Protein AF-A0A2G1WQV0-F1 (afdb_monomer_lite)

Foldseek 3Di:
DDDDPVVVVCVVPVVPPDDPVVVVVVVPDDDDDDDDDDPVCVVVVVPPPVDDDPDDNCPPPPPDDDPDDDDDDPPDDDDDDDDDDDDDDDDDDDDDDDPDDPPPQPLDDDPVLVVQLVLVQVQQVVVVWDKDQQSPPDSFDDARMWIDDPNAIEGEHEDEVALPQLLSLLLHLVLCVVLVHFYEYEYADDVRLLSSQVCLQAQFPDDVPALFTKFGFHPDFQQAPVRFWFFDDPPFAAWIKIFHFDADPDQDDQDPVRDGQFDELVVTFTKIFTAGPVGHTQWIDGQQAAPSHTDRPPTDTPPDPVCPPTHTYTHTNAAQASGSLLRYWYWHDDPSDTDTDALQNNADPLQDDCPVHDLSSLLSLLLCLPSRWKGFHARYKYWLCNSQVSSQRRHVVSNDPDDGDDSVSNVVSNVVRFPWDDDPPRDTIIGHRMHTSGHNNHDGCNSSSRDDDPSVVVVVSPD

Secondary structure (DSSP, 8-state):
---SHHHHHHHHHTTTTT-HHHHTTTTT----------TTTHHHHHS------SS-TTTT-TTSPPP--------PPPP--------------------------TT---HHHHHHHHHHHHHHHHTT-EEEE-TTT-SS---SEEEEETTEEEEEEEE-SGGG-HHHHHHHHHHHHHTT-EEEEEESSHHHHHHHHHHHH--SSBS-STTEEEPEEEEEEP--TTS--BBPPTT--S-EEEEEPPPPPS-----TTS---PBPGGG-PPEEEEE-TT--EEEEEETTS-GGGS--TTPPBTTSGGGTTPPBPEEEE--SSS-SGGGEEEEEEETTEEEEPPGGGS--TT---GGGHHHHHHHHHHHHHHHHHEEEEEEEEEEHHHHHHHIIIIIIGGG-SSPPPPHHHHHHHHTTTS-EEE-TTSS-EEEEEEEESS-SS---TTSTTSS--HHHHHTT---

Structure (mmCIF, N/CA/C/O backbone):
data_AF-A0A2G1WQV0-F1
#
_entry.id   AF-A0A2G1WQV0-F1
#
loop_
_atom_site.group_PDB
_atom_site.id
_atom_site.type_symbol
_atom_site.label_atom_id
_atom_site.label_alt_id
_atom_site.label_comp_id
_atom_site.label_asym_id
_atom_site.label_entity_id
_atom_site.label_seq_id
_atom_site.pdbx_PDB_ins_code
_atom_site.Cartn_x
_atom_site.Cartn_y
_atom_site.Cartn_z
_atom_site.occupancy
_atom_site.B_iso_or_equiv
_atom_site.auth_seq_id
_atom_site.auth_comp_id
_atom_site.auth_asym_id
_atom_site.auth_atom_id
_atom_site.pdbx_PDB_model_num
ATOM 1 N N . MET A 1 1 ? -41.116 -8.395 37.206 1.00 36.41 1 MET A N 1
ATOM 2 C CA . MET A 1 1 ? -40.776 -9.758 37.657 1.00 36.41 1 MET A CA 1
ATOM 3 C C . MET A 1 1 ? -41.782 -10.696 37.011 1.00 36.41 1 MET A C 1
ATOM 5 O O . MET A 1 1 ? -42.945 -10.657 37.392 1.00 36.41 1 MET A O 1
ATOM 9 N N . LEU A 1 2 ? -41.377 -11.412 35.961 1.00 32.62 2 LEU A N 1
ATOM 10 C CA . LEU A 1 2 ? -42.192 -12.454 35.329 1.00 32.62 2 LEU A CA 1
ATOM 11 C C . LEU A 1 2 ? -41.980 -13.727 36.151 1.00 32.62 2 LEU A C 1
ATOM 13 O O . LEU A 1 2 ? -40.838 -14.117 36.378 1.00 32.62 2 LEU A O 1
ATOM 17 N N . ALA A 1 3 ? -43.054 -14.296 36.693 1.00 33.91 3 ALA A N 1
ATOM 18 C CA . ALA A 1 3 ? -42.972 -15.276 37.777 1.00 33.91 3 ALA A CA 1
ATOM 19 C C . ALA A 1 3 ? -43.264 -16.721 37.334 1.00 33.91 3 ALA A C 1
ATOM 21 O O . ALA A 1 3 ? -43.411 -17.597 38.184 1.00 33.91 3 ALA A O 1
ATOM 22 N N . GLY A 1 4 ? -43.339 -17.013 36.032 1.00 36.09 4 GLY A N 1
ATOM 23 C CA . GLY A 1 4 ? -43.687 -18.358 35.577 1.00 36.09 4 GLY A CA 1
ATOM 24 C C . GLY A 1 4 ? -43.179 -18.733 34.189 1.00 36.09 4 GLY A C 1
ATOM 25 O O . GLY A 1 4 ? -43.110 -17.910 33.282 1.00 36.09 4 GLY A O 1
ATOM 26 N N . ARG A 1 5 ? -42.901 -20.038 34.021 1.00 38.50 5 ARG A N 1
ATOM 27 C CA . ARG A 1 5 ? -42.489 -20.724 32.773 1.00 38.50 5 ARG A CA 1
ATOM 28 C C . ARG A 1 5 ? -43.382 -20.414 31.559 1.00 38.50 5 ARG A C 1
ATOM 30 O O . ARG A 1 5 ? -42.932 -20.558 30.430 1.00 38.50 5 ARG A O 1
ATOM 37 N N . LYS A 1 6 ? -44.638 -20.029 31.793 1.00 39.09 6 LYS A N 1
ATOM 38 C CA . LYS A 1 6 ? -45.644 -19.780 30.755 1.00 39.09 6 LYS A CA 1
ATOM 39 C C . LYS A 1 6 ? -45.560 -18.365 30.172 1.00 39.09 6 LYS A C 1
ATOM 41 O O . LYS A 1 6 ? -45.769 -18.186 28.980 1.00 39.09 6 LYS A O 1
ATOM 46 N N . ASP A 1 7 ? -45.133 -17.393 30.976 1.00 43.78 7 ASP A N 1
ATOM 47 C CA . ASP A 1 7 ? -45.170 -15.979 30.595 1.00 43.78 7 ASP A CA 1
ATOM 48 C C . ASP A 1 7 ? -44.091 -15.621 29.557 1.00 43.78 7 ASP A C 1
ATOM 50 O O . ASP A 1 7 ? -44.310 -14.755 28.717 1.00 43.78 7 ASP A O 1
ATOM 54 N N . CYS A 1 8 ? -42.939 -16.307 29.561 1.00 41.06 8 CYS A N 1
ATOM 55 C CA . CYS A 1 8 ? -41.899 -16.120 28.538 1.00 41.06 8 CYS A CA 1
ATOM 56 C C . CYS A 1 8 ? -42.259 -16.783 27.200 1.00 41.06 8 CYS A C 1
ATOM 58 O O . CYS A 1 8 ? -41.940 -16.238 26.145 1.00 41.06 8 CYS A O 1
ATOM 60 N N . HIS A 1 9 ? -42.926 -17.941 27.241 1.00 40.62 9 HIS A N 1
ATOM 61 C CA . HIS A 1 9 ? -43.390 -18.644 26.044 1.00 40.62 9 HIS A CA 1
ATOM 62 C C . HIS A 1 9 ? -44.485 -17.843 25.331 1.00 40.62 9 HIS A C 1
ATOM 64 O O . HIS A 1 9 ? -44.416 -17.651 24.121 1.00 40.62 9 HIS A O 1
ATOM 70 N N . ASP A 1 10 ? -45.451 -17.306 26.079 1.00 44.19 10 ASP A N 1
ATOM 71 C CA . ASP A 1 10 ? -46.562 -16.537 25.509 1.00 44.19 10 ASP A CA 1
ATOM 72 C C . ASP A 1 10 ? -46.099 -15.181 24.935 1.00 44.19 10 ASP A C 1
ATOM 74 O O . ASP A 1 10 ? -46.678 -14.686 23.969 1.00 44.19 10 ASP A O 1
ATOM 78 N N . LEU A 1 11 ? -45.001 -14.616 25.455 1.00 46.25 11 LEU A N 1
ATOM 79 C CA . LEU A 1 11 ? -44.373 -13.401 24.919 1.00 46.25 11 LEU A CA 1
ATOM 80 C C . LEU A 1 11 ? -43.646 -13.654 23.587 1.00 46.25 11 LEU A C 1
ATOM 82 O O . LEU A 1 11 ? -43.615 -12.771 22.733 1.00 46.25 11 LEU A O 1
ATOM 86 N N . TYR A 1 12 ? -43.103 -14.861 23.403 1.00 41.50 12 TYR A N 1
ATOM 87 C CA . TYR A 1 12 ? -42.460 -15.294 22.160 1.00 41.50 12 TYR A CA 1
ATOM 88 C C . TYR A 1 12 ? -43.482 -15.757 21.113 1.00 41.50 12 TYR A C 1
ATOM 90 O O . TYR A 1 12 ? -43.375 -15.391 19.950 1.00 41.50 12 TYR A O 1
ATOM 98 N N . ALA A 1 13 ? -44.502 -16.519 21.507 1.00 39.69 13 ALA A N 1
ATOM 99 C CA . ALA A 1 13 ? -45.502 -17.051 20.581 1.00 39.69 13 ALA A CA 1
ATOM 100 C C . ALA A 1 13 ? -46.531 -15.993 20.134 1.00 39.69 13 ALA A C 1
ATOM 102 O O . ALA A 1 13 ? -46.966 -15.998 18.984 1.00 39.69 13 ALA A O 1
ATOM 103 N N . GLY A 1 14 ? -46.889 -15.045 21.010 1.00 40.25 14 GLY A N 1
ATOM 104 C CA . GLY A 1 14 ? -47.954 -14.065 20.762 1.00 40.25 14 GLY A CA 1
ATOM 105 C C . GLY A 1 14 ? -47.686 -13.041 19.650 1.00 40.25 14 GLY A C 1
ATOM 106 O O . GLY A 1 14 ? -48.610 -12.330 19.267 1.00 40.25 14 GLY A O 1
ATOM 107 N N . TYR A 1 15 ? -46.459 -12.961 19.123 1.00 43.03 15 TYR A N 1
ATOM 108 C CA . TYR A 1 15 ? -46.091 -12.051 18.026 1.00 43.03 15 TYR A CA 1
ATOM 109 C C . TYR A 1 15 ? -45.985 -12.721 16.650 1.00 43.03 15 TYR A C 1
ATOM 111 O O . TYR A 1 15 ? -45.854 -12.015 15.652 1.00 43.03 15 TYR A O 1
ATOM 119 N N . HIS A 1 16 ? -46.034 -14.053 16.584 1.00 42.56 16 HIS A N 1
ATOM 120 C CA . HIS A 1 16 ? -45.728 -14.800 15.359 1.00 42.56 16 HIS A CA 1
ATOM 121 C C . HIS A 1 16 ? -46.929 -15.515 14.740 1.00 42.56 16 HIS A C 1
ATOM 123 O O . HIS A 1 16 ? -46.830 -16.031 13.630 1.00 42.56 16 HIS A O 1
ATOM 129 N N . ASP A 1 17 ? -48.076 -15.506 15.409 1.00 40.97 17 ASP A N 1
ATOM 130 C CA . ASP A 1 17 ? -49.252 -16.217 14.932 1.00 40.97 17 ASP A CA 1
ATOM 131 C C . ASP A 1 17 ? -50.131 -15.278 14.092 1.00 40.97 17 ASP A C 1
ATOM 133 O O . ASP A 1 17 ? -51.012 -14.607 14.626 1.00 40.97 17 ASP A O 1
ATOM 137 N N . THR A 1 18 ? -49.839 -15.140 12.788 1.00 43.38 18 THR A N 1
ATOM 138 C CA . THR A 1 18 ? -50.883 -14.927 11.750 1.00 43.38 18 THR A CA 1
ATOM 139 C C . THR A 1 18 ? -50.428 -14.925 10.287 1.00 43.38 18 THR A C 1
ATOM 141 O O . THR A 1 18 ? -51.320 -14.918 9.439 1.00 43.38 18 THR A O 1
ATOM 144 N N . ASP A 1 19 ? -49.139 -14.985 9.929 1.00 44.62 19 ASP A N 1
ATOM 145 C CA . ASP A 1 19 ? -48.765 -14.850 8.508 1.00 44.62 19 ASP A CA 1
ATOM 146 C C . ASP A 1 19 ? -48.073 -16.080 7.906 1.00 44.62 19 ASP A C 1
ATOM 148 O O . ASP A 1 19 ? -46.885 -16.330 8.110 1.00 44.62 19 ASP A O 1
ATOM 152 N N . LYS A 1 20 ? -48.833 -16.849 7.116 1.00 48.88 20 LYS A N 1
ATOM 153 C CA . LYS A 1 20 ? -48.344 -18.026 6.375 1.00 48.88 20 LYS A CA 1
ATOM 154 C C . LYS A 1 20 ? -47.282 -17.682 5.327 1.00 48.88 20 LYS A C 1
ATOM 156 O O . LYS A 1 20 ? -46.566 -18.577 4.888 1.00 48.88 20 LYS A O 1
ATOM 161 N N . GLU A 1 21 ? -47.156 -16.418 4.920 1.00 43.50 21 GLU A N 1
ATOM 162 C CA . GLU A 1 21 ? -46.095 -15.996 3.997 1.00 43.50 21 GLU A CA 1
ATOM 163 C C . GLU A 1 21 ? -44.700 -16.016 4.644 1.00 43.50 21 GLU A C 1
ATOM 165 O O . GLU A 1 21 ? -43.707 -16.219 3.944 1.00 43.50 21 GLU A O 1
ATOM 170 N N . LEU A 1 22 ? -44.607 -15.899 5.975 1.00 46.56 22 LEU A N 1
ATOM 171 C CA . LEU A 1 22 ? -43.326 -15.950 6.689 1.00 46.56 22 LEU A CA 1
ATOM 172 C C . LEU A 1 22 ? -42.767 -17.373 6.805 1.00 46.56 22 LEU A C 1
ATOM 174 O O . LEU A 1 22 ? -41.551 -17.543 6.815 1.00 46.56 22 LEU A O 1
ATOM 178 N N . GLU A 1 23 ? -43.624 -18.397 6.806 1.00 41.81 23 GLU A N 1
ATOM 179 C CA . GLU A 1 23 ? -43.229 -19.807 6.949 1.00 41.81 23 GLU A CA 1
ATOM 180 C C . GLU A 1 23 ? -42.277 -20.267 5.825 1.00 41.81 23 GLU A C 1
ATOM 182 O O . GLU A 1 23 ? -41.320 -20.998 6.074 1.00 41.81 23 GLU A O 1
ATOM 187 N N . ASN A 1 24 ? -42.464 -19.749 4.604 1.00 46.19 24 ASN A N 1
ATOM 188 C CA . ASN A 1 24 ? -41.578 -20.016 3.464 1.00 46.19 24 ASN A CA 1
ATOM 189 C C . ASN A 1 24 ? -40.293 -19.168 3.469 1.00 46.19 24 ASN A C 1
ATOM 191 O O . ASN A 1 24 ? -39.314 -19.539 2.823 1.00 46.19 24 ASN A O 1
ATOM 195 N N . LEU A 1 25 ? -40.270 -18.039 4.185 1.00 41.16 25 LEU A N 1
ATOM 196 C CA . LEU A 1 25 ? -39.098 -17.160 4.253 1.00 41.16 25 LEU A CA 1
ATOM 197 C C . LEU A 1 25 ? -38.015 -17.714 5.197 1.00 41.16 25 LEU A C 1
ATOM 199 O O . LEU A 1 25 ? -36.826 -17.492 4.969 1.00 41.16 25 LEU A O 1
ATOM 203 N N . TYR A 1 26 ? -38.411 -18.480 6.220 1.00 48.41 26 TYR A N 1
ATOM 204 C CA . TYR A 1 26 ? -37.504 -19.042 7.230 1.00 48.41 26 TYR A CA 1
ATOM 205 C C . TYR A 1 26 ? -36.577 -20.155 6.717 1.00 48.41 26 TYR A C 1
ATOM 207 O O . TYR A 1 26 ? -35.588 -20.458 7.377 1.00 48.41 26 TYR A O 1
ATOM 215 N N . GLN A 1 27 ? -36.842 -20.745 5.545 1.00 41.38 27 GLN A N 1
ATOM 216 C CA . GLN A 1 27 ? -35.937 -21.740 4.950 1.00 41.38 27 GLN A CA 1
ATOM 217 C C . GLN A 1 27 ? -34.687 -21.129 4.297 1.00 41.38 27 GLN A C 1
ATOM 219 O O . GLN A 1 27 ? -33.732 -21.863 4.053 1.00 41.38 27 GLN A O 1
ATOM 224 N N . TYR A 1 28 ? -34.670 -19.820 4.009 1.00 39.00 28 TYR A N 1
ATOM 225 C CA . TYR A 1 28 ? -33.672 -19.235 3.101 1.00 39.00 28 TYR A CA 1
ATOM 226 C C . TYR A 1 28 ? -32.947 -17.981 3.619 1.00 39.00 28 TYR A C 1
ATOM 228 O O . TYR A 1 28 ? -32.119 -17.432 2.894 1.00 39.00 28 TYR A O 1
ATOM 236 N N . ALA A 1 29 ? -33.194 -17.518 4.851 1.00 36.25 29 ALA A N 1
ATOM 237 C CA . ALA A 1 29 ? -32.480 -16.364 5.407 1.00 36.25 29 ALA A CA 1
ATOM 238 C C . ALA A 1 29 ? -32.302 -16.435 6.936 1.00 36.25 29 ALA A C 1
ATOM 240 O O . ALA A 1 29 ? -33.279 -16.494 7.681 1.00 36.25 29 ALA A O 1
ATOM 241 N N . ASN A 1 30 ? -31.052 -16.335 7.404 1.00 37.53 30 ASN A N 1
ATOM 242 C CA . ASN A 1 30 ? -30.696 -16.125 8.812 1.00 37.53 30 ASN A CA 1
ATOM 243 C C . ASN A 1 30 ? -31.140 -14.725 9.273 1.00 37.53 30 ASN A C 1
ATOM 245 O O . ASN A 1 30 ? -30.364 -13.770 9.239 1.00 37.53 30 ASN A O 1
ATOM 249 N N . TYR A 1 31 ? -32.398 -14.580 9.691 1.00 40.16 31 TYR A N 1
ATOM 250 C CA . TYR A 1 31 ? -32.912 -13.343 10.281 1.00 40.16 31 TYR A CA 1
ATOM 251 C C . TYR A 1 31 ? -33.289 -13.568 11.748 1.00 40.16 31 TYR A C 1
ATOM 253 O O . TYR A 1 31 ? -34.271 -14.237 12.056 1.00 40.16 31 TYR A O 1
ATOM 261 N N . TYR A 1 32 ? -32.528 -12.968 12.666 1.00 41.53 32 TYR A N 1
ATOM 262 C CA . TYR A 1 32 ? -32.920 -12.866 14.072 1.00 41.53 32 TYR A CA 1
ATOM 263 C C . TYR A 1 32 ? -34.072 -11.857 14.226 1.00 41.53 32 TYR A C 1
ATOM 265 O O . TYR A 1 32 ? -34.035 -10.758 13.659 1.00 41.53 32 TYR A O 1
ATOM 273 N N . THR A 1 33 ? -35.101 -12.215 15.002 1.00 40.09 33 THR A N 1
ATOM 274 C CA . THR A 1 33 ? -36.255 -11.350 15.293 1.00 40.09 33 THR A CA 1
ATOM 275 C C . THR A 1 33 ? -35.800 -10.035 15.928 1.00 40.09 33 THR A C 1
ATOM 277 O O . THR A 1 33 ? -35.161 -10.017 16.980 1.00 40.09 33 THR A O 1
ATOM 280 N N . LYS A 1 34 ? -36.161 -8.906 15.311 1.00 41.88 34 LYS A N 1
ATOM 281 C CA . LYS A 1 34 ? -35.920 -7.572 15.873 1.00 41.88 34 LYS A CA 1
ATOM 282 C C . LYS A 1 34 ? -37.045 -7.229 16.842 1.00 41.88 34 LYS A C 1
ATOM 284 O O . LYS A 1 34 ? -38.175 -7.010 16.416 1.00 41.88 34 LYS A O 1
ATOM 289 N N . ILE A 1 35 ? -36.733 -7.143 18.133 1.00 45.84 35 ILE A N 1
ATOM 290 C CA . ILE A 1 35 ? -37.661 -6.611 19.136 1.00 45.84 35 ILE A CA 1
ATOM 291 C C . ILE A 1 35 ? -37.559 -5.080 19.095 1.00 45.84 35 ILE A C 1
ATOM 293 O O . ILE A 1 35 ? -36.479 -4.539 19.342 1.00 45.84 35 ILE A O 1
ATOM 297 N N . PRO A 1 36 ? -38.638 -4.348 18.778 1.00 40.56 36 PRO A N 1
ATOM 298 C CA . PRO A 1 36 ? -38.615 -2.896 18.844 1.00 40.56 36 PRO A CA 1
ATOM 299 C C . PRO A 1 36 ? -38.556 -2.458 20.312 1.00 40.56 36 PRO A C 1
ATOM 301 O O . PRO A 1 36 ? -39.480 -2.704 21.085 1.00 40.56 36 PRO A O 1
ATOM 304 N N . VAL A 1 37 ? -37.466 -1.795 20.701 1.00 43.94 37 VAL A N 1
ATOM 305 C CA . VAL A 1 37 ? -37.286 -1.255 22.056 1.00 43.94 37 VAL A CA 1
ATOM 306 C C . VAL A 1 37 ? -37.192 0.266 21.982 1.00 43.94 37 VAL A C 1
ATOM 308 O O . VAL A 1 37 ? -36.402 0.815 21.214 1.00 43.94 37 VAL A O 1
ATOM 311 N N . ASP A 1 38 ? -37.995 0.963 22.789 1.00 44.12 38 ASP A N 1
ATOM 312 C CA . ASP A 1 38 ? -37.876 2.415 22.946 1.00 44.12 38 ASP A CA 1
ATOM 313 C C . ASP A 1 38 ? -36.510 2.785 23.551 1.00 44.12 38 ASP A C 1
ATOM 315 O O . ASP A 1 38 ? -35.984 2.104 24.435 1.00 44.12 38 ASP A O 1
ATOM 319 N N . LYS A 1 39 ? -35.947 3.915 23.112 1.00 48.62 39 LYS A N 1
ATOM 320 C CA . LYS A 1 39 ? -34.602 4.394 23.468 1.00 48.62 39 LYS A CA 1
ATOM 321 C C . LYS A 1 39 ? -34.412 4.555 24.982 1.00 48.62 39 LYS A C 1
ATOM 323 O O . LYS A 1 39 ? -33.293 4.456 25.478 1.00 48.62 39 LYS A O 1
ATOM 328 N N . ARG A 1 40 ? -35.499 4.793 25.727 1.00 47.56 40 ARG A N 1
ATOM 329 C CA . ARG A 1 40 ? -35.497 4.908 27.197 1.00 47.56 40 ARG A CA 1
ATOM 330 C C . ARG A 1 40 ? -35.466 3.551 27.905 1.00 47.56 40 ARG A C 1
ATOM 332 O O . ARG A 1 40 ? -34.975 3.470 29.027 1.00 47.56 40 ARG A O 1
ATOM 339 N N . THR A 1 41 ? -35.943 2.501 27.246 1.00 47.50 41 THR A N 1
ATOM 340 C CA . THR A 1 41 ? -36.099 1.146 27.799 1.00 47.50 41 THR A CA 1
ATOM 341 C C . THR A 1 41 ? -34.868 0.275 27.553 1.00 47.50 41 THR A C 1
ATOM 343 O O . THR A 1 41 ? -34.663 -0.700 28.268 1.00 47.50 41 THR A O 1
ATOM 346 N N . VAL A 1 42 ? -33.988 0.664 26.621 1.00 49.22 42 VAL A N 1
ATOM 347 C CA . VAL A 1 42 ? -32.718 -0.034 26.340 1.00 49.22 42 VAL A CA 1
ATOM 348 C C . VAL A 1 42 ? -31.898 -0.245 27.615 1.00 49.22 42 VAL A C 1
ATOM 350 O O . VAL A 1 42 ? -31.415 -1.346 27.847 1.00 49.22 42 VAL A O 1
ATOM 353 N N . ARG A 1 43 ? -31.823 0.752 28.510 1.00 46.44 43 ARG A N 1
ATOM 354 C CA . ARG A 1 43 ? -31.094 0.626 29.788 1.00 46.44 43 ARG A CA 1
ATOM 355 C C . ARG A 1 43 ? -31.599 -0.507 30.689 1.00 46.44 43 ARG A C 1
ATOM 357 O O . ARG A 1 43 ? -30.813 -1.016 31.476 1.00 46.44 43 ARG A O 1
ATOM 364 N N . ALA A 1 44 ? -32.864 -0.909 30.577 1.00 45.28 44 ALA A N 1
ATOM 365 C CA . ALA A 1 44 ? -33.412 -2.024 31.348 1.00 45.28 44 ALA A CA 1
ATOM 366 C C . ALA A 1 44 ? -32.998 -3.397 30.790 1.00 45.28 44 ALA A C 1
ATOM 368 O O . ALA A 1 44 ? -33.005 -4.367 31.537 1.00 45.28 44 ALA A O 1
ATOM 369 N N . PHE A 1 45 ? -32.604 -3.475 29.512 1.00 47.06 45 PHE A N 1
ATOM 370 C CA . PHE A 1 45 ? -32.054 -4.690 28.899 1.00 47.06 45 PHE A CA 1
ATOM 371 C C . PHE A 1 45 ? -30.552 -4.862 29.160 1.00 47.06 45 PHE A C 1
ATOM 373 O O . PHE A 1 45 ? -30.078 -5.988 29.227 1.00 47.06 45 PHE A O 1
ATOM 380 N N . VAL A 1 46 ? -29.809 -3.761 29.331 1.00 45.16 46 VAL A N 1
ATOM 381 C CA . VAL A 1 46 ? -28.358 -3.795 29.625 1.00 45.16 46 VAL A CA 1
ATOM 382 C C . VAL A 1 46 ? -28.059 -3.816 31.129 1.00 45.16 46 VAL A C 1
ATOM 384 O O . VAL A 1 46 ? -26.914 -3.983 31.541 1.00 45.16 46 VAL A O 1
ATOM 387 N N . ALA A 1 47 ? -29.077 -3.649 31.977 1.00 37.72 47 ALA A N 1
ATOM 388 C CA . ALA A 1 47 ? -28.935 -3.859 33.408 1.00 37.72 47 ALA A CA 1
ATOM 389 C C . ALA A 1 47 ? -28.813 -5.367 33.666 1.00 37.72 47 ALA A C 1
ATOM 391 O O . ALA A 1 47 ? -29.816 -6.064 33.804 1.00 37.72 47 ALA A O 1
ATOM 392 N N . LEU A 1 48 ? -27.573 -5.861 33.703 1.00 39.19 48 LEU A N 1
ATOM 393 C CA . LEU A 1 48 ? -27.217 -7.192 34.187 1.00 39.19 48 LEU A CA 1
ATOM 394 C C . LEU A 1 48 ? -27.722 -7.351 35.628 1.00 39.19 48 LEU A C 1
ATOM 396 O O . LEU A 1 48 ? -27.027 -7.042 36.593 1.00 39.19 48 LEU A O 1
ATOM 400 N N . VAL A 1 49 ? -28.955 -7.825 35.782 1.00 37.03 49 VAL A N 1
ATOM 401 C CA . VAL A 1 49 ? -29.371 -8.491 37.010 1.00 37.03 49 VAL A CA 1
ATOM 402 C C . VAL A 1 49 ? -28.807 -9.896 36.896 1.00 37.03 49 VAL A C 1
ATOM 404 O O . VAL A 1 49 ? -29.224 -10.666 36.032 1.00 37.03 49 VAL A O 1
ATOM 407 N N . SER A 1 50 ? -27.821 -10.217 37.730 1.00 37.28 50 SER A N 1
ATOM 408 C CA . SER A 1 50 ? -27.293 -11.571 37.869 1.00 37.28 50 SER A CA 1
ATOM 409 C C . SER A 1 50 ? -28.347 -12.461 38.537 1.00 37.28 50 SER A C 1
ATOM 411 O O . SER A 1 50 ? -28.225 -12.812 39.710 1.00 37.28 50 SER A O 1
ATOM 413 N N . ASP A 1 51 ? -29.422 -12.785 37.827 1.00 37.28 51 ASP A N 1
ATOM 414 C CA . ASP A 1 51 ? -30.361 -13.798 38.282 1.00 37.28 51 ASP A CA 1
ATOM 415 C C . ASP A 1 51 ? -29.843 -15.160 37.830 1.00 37.28 51 ASP A C 1
ATOM 417 O O . ASP A 1 51 ? -29.766 -15.474 36.641 1.00 37.28 51 ASP A O 1
ATOM 421 N N . SER A 1 52 ? -29.446 -15.973 38.806 1.00 40.25 52 SER A N 1
ATOM 422 C CA . SER A 1 52 ? -29.071 -17.363 38.567 1.00 40.25 52 SER A CA 1
ATOM 423 C C . SER A 1 52 ? -30.270 -18.120 37.987 1.00 40.25 52 SER A C 1
ATOM 425 O O . SER A 1 52 ? -31.272 -18.366 38.662 1.00 40.25 52 SER A O 1
ATOM 427 N N . ILE A 1 53 ? -30.192 -18.468 36.704 1.00 45.06 53 ILE A N 1
ATOM 428 C CA . ILE A 1 53 ? -31.227 -19.253 36.038 1.00 45.06 53 ILE A CA 1
ATOM 429 C C . ILE A 1 53 ? -31.140 -20.682 36.583 1.00 45.06 53 ILE A C 1
ATOM 431 O O . ILE A 1 53 ? -30.205 -21.422 36.295 1.00 45.06 53 ILE A O 1
ATOM 435 N N . LYS A 1 54 ? -32.126 -21.075 37.396 1.00 40.59 54 LYS A N 1
ATOM 436 C CA . LYS A 1 54 ? -32.165 -22.394 38.054 1.00 40.59 54 LYS A CA 1
ATOM 437 C C . LYS A 1 54 ? -32.545 -23.546 37.109 1.00 40.59 54 LYS A C 1
ATOM 439 O O . LYS A 1 54 ? -32.334 -24.702 37.458 1.00 40.59 54 LYS A O 1
ATOM 444 N N . TYR A 1 55 ? -33.119 -23.240 35.944 1.00 45.38 55 TYR A N 1
ATOM 445 C CA . TYR A 1 55 ? -33.623 -24.224 34.980 1.00 45.38 55 TYR A CA 1
ATOM 446 C C . TYR A 1 55 ? -33.277 -23.806 33.552 1.00 45.38 55 TYR A C 1
ATOM 448 O O . TYR A 1 55 ? -33.570 -22.676 33.163 1.00 45.38 55 TYR A O 1
ATOM 456 N N . SER A 1 56 ? -32.699 -24.712 32.761 1.00 50.88 56 SER A N 1
ATOM 457 C CA . SER A 1 56 ? -32.345 -24.408 31.372 1.00 50.88 56 SER A CA 1
ATOM 458 C C . SER A 1 56 ? -33.611 -24.180 30.530 1.00 50.88 56 SER A C 1
ATOM 460 O O . SER A 1 56 ? -34.510 -25.026 30.540 1.00 50.88 56 SER A O 1
ATOM 462 N N . PRO A 1 57 ? -33.711 -23.068 29.775 1.00 49.91 57 PRO A N 1
ATOM 463 C CA . PRO A 1 57 ? -34.851 -22.814 28.890 1.00 49.91 57 PRO A CA 1
ATOM 464 C C . PRO A 1 57 ? -34.922 -23.801 27.711 1.00 49.91 57 PRO A C 1
ATOM 466 O O . PRO A 1 57 ? -35.962 -23.916 27.069 1.00 49.91 57 PRO A O 1
ATOM 469 N N . TRP A 1 58 ? -33.845 -24.549 27.467 1.00 55.06 58 TRP A N 1
ATOM 470 C CA . TRP A 1 58 ? -33.702 -25.499 26.365 1.00 55.06 58 TRP A CA 1
ATOM 471 C C . TRP A 1 58 ? -34.174 -26.920 26.699 1.00 55.06 58 TRP A C 1
ATOM 473 O O . TRP A 1 58 ? -34.248 -27.755 25.807 1.00 55.06 58 TRP A O 1
ATOM 483 N N . GLU A 1 59 ? -34.548 -27.205 27.955 1.00 49.44 59 GLU A N 1
ATOM 484 C CA . GLU A 1 59 ? -34.986 -28.544 28.403 1.00 49.44 59 GLU A CA 1
ATOM 485 C C . GLU A 1 59 ? -36.175 -29.126 27.613 1.00 49.44 59 GLU A C 1
ATOM 487 O O . GLU A 1 59 ? -36.378 -30.336 27.637 1.00 49.44 59 GLU A O 1
ATOM 492 N N . ASN A 1 60 ? -36.964 -28.292 26.923 1.00 46.25 60 ASN A N 1
ATOM 493 C CA . ASN A 1 60 ? -38.169 -28.716 26.199 1.00 46.25 60 ASN A CA 1
ATOM 494 C C . ASN A 1 60 ? -38.071 -28.567 24.666 1.00 46.25 60 ASN A C 1
ATOM 496 O O . ASN A 1 60 ? -39.074 -28.770 23.982 1.00 46.25 60 ASN A O 1
ATOM 500 N N . VAL A 1 61 ? -36.907 -28.201 24.112 1.00 50.12 61 VAL A N 1
ATOM 501 C CA . VAL A 1 61 ? -36.720 -28.027 22.659 1.00 50.12 61 VAL A CA 1
ATOM 502 C C . VAL A 1 61 ? -36.100 -29.302 22.081 1.00 50.12 61 VAL A C 1
ATOM 504 O O . VAL A 1 61 ? -34.901 -29.515 22.166 1.00 50.12 61 VAL A O 1
ATOM 507 N N . GLY A 1 62 ? -36.928 -30.189 21.521 1.00 41.19 62 GLY A N 1
ATOM 508 C CA . GLY A 1 62 ? -36.508 -31.535 21.093 1.00 41.19 62 GLY A CA 1
ATOM 509 C C . GLY A 1 62 ? -35.821 -31.640 19.723 1.00 41.19 62 GLY A C 1
ATOM 510 O O . GLY A 1 62 ? -35.584 -32.753 19.266 1.00 41.19 62 GLY A O 1
ATOM 511 N N . TYR A 1 63 ? -35.557 -30.521 19.044 1.00 45.00 63 TYR A N 1
ATOM 512 C CA . TYR A 1 63 ? -35.013 -30.490 17.676 1.00 45.00 63 TYR A CA 1
ATOM 513 C C . TYR A 1 63 ? -33.751 -29.626 17.524 1.00 45.00 63 TYR A C 1
ATOM 515 O O . TYR A 1 63 ? -33.248 -29.484 16.412 1.00 45.00 63 TYR A O 1
ATOM 523 N N . ILE A 1 64 ? -33.240 -29.046 18.613 1.00 42.34 64 ILE A N 1
ATOM 524 C CA . ILE A 1 64 ? -31.986 -28.288 18.618 1.00 42.34 64 ILE A CA 1
ATOM 525 C C . ILE A 1 64 ? -31.275 -28.522 19.952 1.00 42.34 64 ILE A C 1
ATOM 527 O O . ILE A 1 64 ? -31.918 -28.508 21.003 1.00 42.34 64 ILE A O 1
ATOM 531 N N . ASP A 1 65 ? -29.965 -28.758 19.911 1.00 43.00 65 ASP A N 1
ATOM 532 C CA . ASP A 1 65 ? -29.172 -28.891 21.131 1.00 43.00 65 ASP A CA 1
ATOM 533 C C . ASP A 1 65 ? -29.093 -27.541 21.865 1.00 43.00 65 ASP A C 1
ATOM 535 O O . ASP A 1 65 ? -29.023 -26.488 21.221 1.00 43.00 65 ASP A O 1
ATOM 539 N N . PRO A 1 66 ? -29.085 -27.532 23.212 1.00 46.66 66 PRO A N 1
ATOM 540 C CA . PRO A 1 66 ? -28.846 -26.308 23.961 1.00 46.66 66 PRO A CA 1
ATOM 541 C C . PRO A 1 66 ? -27.487 -25.696 23.575 1.00 46.66 66 PRO A C 1
ATOM 543 O O . PRO A 1 66 ? -26.505 -26.430 23.434 1.00 46.66 66 PRO A O 1
ATOM 546 N N . PRO A 1 67 ? -27.378 -24.359 23.479 1.00 45.34 67 PRO A N 1
ATOM 547 C CA . PRO A 1 67 ? -26.094 -23.696 23.312 1.00 45.34 67 PRO A CA 1
ATOM 548 C C . PRO A 1 67 ? -25.155 -24.065 24.468 1.00 45.34 67 PRO A C 1
ATOM 550 O O . PRO A 1 67 ? -25.550 -24.073 25.640 1.00 45.34 67 PRO A O 1
ATOM 553 N N . LYS A 1 68 ? -23.895 -24.370 24.139 1.00 39.09 68 LYS A N 1
ATOM 554 C CA . LYS A 1 68 ? -22.852 -24.658 25.130 1.00 39.09 68 LYS A CA 1
ATOM 555 C C . LYS A 1 68 ? -22.537 -23.389 25.923 1.00 39.09 68 LYS A C 1
ATOM 557 O O . LYS A 1 68 ? -21.892 -22.476 25.421 1.00 39.09 68 LYS A O 1
ATOM 562 N N . LEU A 1 69 ? -22.966 -23.352 27.181 1.00 33.06 69 LEU A N 1
ATOM 563 C CA . LEU A 1 69 ? -22.539 -22.339 28.144 1.00 33.06 69 LEU A CA 1
ATOM 564 C C . LEU A 1 69 ? -21.134 -22.693 28.641 1.00 33.06 69 LEU A C 1
ATOM 566 O O . LEU A 1 69 ? -20.969 -23.576 29.480 1.00 33.06 69 LEU A O 1
ATOM 570 N N . ILE A 1 70 ? -20.121 -22.008 28.113 1.00 33.62 70 ILE A N 1
ATOM 571 C CA . ILE A 1 70 ? -18.758 -22.060 28.644 1.00 33.62 70 ILE A CA 1
ATOM 572 C C . ILE A 1 70 ? -18.687 -21.044 29.788 1.00 33.62 70 ILE A C 1
ATOM 574 O O . ILE A 1 70 ? -18.641 -19.838 29.563 1.00 33.62 70 ILE A O 1
ATOM 578 N N . THR A 1 71 ? -18.739 -21.518 31.031 1.00 29.58 71 THR A N 1
ATOM 579 C CA . THR A 1 71 ? -18.523 -20.667 32.209 1.00 29.58 71 THR A CA 1
ATOM 580 C C . THR A 1 71 ? -17.052 -20.699 32.598 1.00 29.58 71 THR A C 1
ATOM 582 O O . THR A 1 71 ? -16.580 -21.710 33.119 1.00 29.58 71 THR A O 1
ATOM 585 N N . ASN A 1 72 ? -16.341 -19.592 32.388 1.00 31.72 72 ASN A N 1
ATOM 586 C CA . ASN A 1 72 ? -15.007 -19.398 32.952 1.00 31.72 72 ASN A CA 1
ATOM 587 C C . ASN A 1 72 ? -15.140 -19.183 34.471 1.00 31.72 72 ASN A C 1
ATOM 589 O O . ASN A 1 72 ? -15.862 -18.271 34.886 1.00 31.72 72 ASN A O 1
ATOM 593 N N . PRO A 1 73 ? -14.499 -19.997 35.329 1.00 28.97 73 PRO A N 1
ATOM 594 C CA . PRO A 1 73 ? -14.511 -19.746 36.761 1.00 28.97 73 PRO A CA 1
ATOM 595 C C . PRO A 1 73 ? -13.724 -18.463 37.053 1.00 28.97 73 PRO A C 1
ATOM 597 O O . PRO A 1 73 ? -12.513 -18.403 36.864 1.00 28.97 73 PRO A O 1
ATOM 600 N N . VAL A 1 74 ? -14.420 -17.432 37.533 1.00 28.09 74 VAL A N 1
ATOM 601 C CA . VAL A 1 74 ? -13.791 -16.241 38.111 1.00 28.09 74 VAL A CA 1
ATOM 602 C C . VAL A 1 74 ? -13.139 -16.661 39.428 1.00 28.09 74 VAL A C 1
ATOM 604 O O . VAL A 1 74 ? -13.828 -16.859 40.430 1.00 28.09 74 VAL A O 1
ATOM 607 N N . VAL A 1 75 ? -11.815 -16.810 39.449 1.00 29.64 75 VAL A N 1
ATOM 608 C CA . VAL A 1 75 ? -11.071 -16.824 40.713 1.00 29.64 75 VAL A CA 1
ATOM 609 C C . VAL A 1 75 ? -10.945 -15.373 41.159 1.00 29.64 75 VAL A C 1
ATOM 611 O O . VAL A 1 75 ? -10.170 -14.605 40.600 1.00 29.64 75 VAL A O 1
ATOM 614 N N . VAL A 1 76 ? -11.752 -14.986 42.143 1.00 26.19 76 VAL A N 1
ATOM 615 C CA . VAL A 1 76 ? -11.642 -13.681 42.804 1.00 26.19 76 VAL A CA 1
ATOM 616 C C . VAL A 1 76 ? -10.414 -13.722 43.724 1.00 26.19 76 VAL A C 1
ATOM 618 O O . VAL A 1 76 ? -10.386 -14.567 44.623 1.00 26.19 76 VAL A O 1
ATOM 621 N N . PRO A 1 77 ? -9.408 -12.843 43.560 1.00 27.89 77 PRO A N 1
ATOM 622 C CA . PRO A 1 77 ? -8.323 -12.739 44.524 1.00 27.89 77 PRO A CA 1
ATOM 623 C C . PRO A 1 77 ? -8.844 -12.138 45.832 1.00 27.89 77 PRO A C 1
ATOM 625 O O . PRO A 1 77 ? -9.465 -11.074 45.857 1.00 27.89 77 PRO A O 1
ATOM 628 N N . THR A 1 78 ? -8.594 -12.842 46.929 1.00 26.98 78 THR A N 1
ATOM 629 C CA . THR A 1 78 ? -8.925 -12.446 48.299 1.00 26.98 78 THR A CA 1
ATOM 630 C C . THR A 1 78 ? -8.160 -11.179 48.701 1.00 26.98 78 THR A C 1
ATOM 632 O O . THR A 1 78 ? -6.936 -11.130 48.624 1.00 26.98 78 THR A O 1
ATOM 635 N N . THR A 1 79 ? -8.874 -10.158 49.169 1.00 30.94 79 THR A N 1
ATOM 636 C CA . THR A 1 79 ? -8.334 -8.923 49.763 1.00 30.94 79 THR A CA 1
ATOM 637 C C . THR A 1 79 ? -7.637 -9.145 51.113 1.00 30.94 79 THR A C 1
ATOM 639 O O . THR A 1 79 ? -8.235 -9.793 51.972 1.00 30.94 79 THR A O 1
ATOM 642 N N . ALA A 1 80 ? -6.461 -8.519 51.307 1.00 27.11 80 ALA A N 1
ATOM 643 C CA . ALA A 1 80 ? -5.911 -7.858 52.524 1.00 27.11 80 ALA A CA 1
ATOM 644 C C . ALA A 1 80 ? -4.360 -7.863 52.459 1.00 27.11 80 ALA A C 1
ATOM 646 O O . ALA A 1 80 ? -3.791 -8.922 52.229 1.00 27.11 80 ALA A O 1
ATOM 647 N N . GLY A 1 81 ? -3.584 -6.791 52.655 1.00 23.86 81 GLY A N 1
ATOM 648 C CA . GLY A 1 81 ? -3.827 -5.397 53.033 1.00 23.86 81 GLY A CA 1
ATOM 649 C C . GLY A 1 81 ? -2.509 -4.586 52.978 1.00 23.86 81 GLY A C 1
ATOM 650 O O . GLY A 1 81 ? -1.442 -5.179 52.888 1.00 23.86 81 GLY A O 1
ATOM 651 N N . GLU A 1 82 ? -2.638 -3.249 52.982 1.00 25.12 82 GLU A N 1
ATOM 652 C CA . GLU A 1 82 ? -1.836 -2.247 53.734 1.00 25.12 82 GLU A CA 1
ATOM 653 C C . GLU A 1 82 ? -0.304 -2.474 53.880 1.00 25.12 82 GLU A C 1
ATOM 655 O O . GLU A 1 82 ? 0.121 -3.465 54.453 1.00 25.12 82 GLU A O 1
ATOM 660 N N . THR A 1 83 ? 0.634 -1.605 53.464 1.00 25.06 83 THR A N 1
ATOM 661 C CA . THR A 1 83 ? 0.764 -0.142 53.653 1.00 25.06 83 THR A CA 1
ATOM 662 C C . THR A 1 83 ? 2.045 0.391 52.968 1.00 25.06 83 THR A C 1
ATOM 664 O O . THR A 1 83 ? 3.057 -0.299 52.981 1.00 25.06 83 THR A O 1
ATOM 667 N N . ALA A 1 84 ? 1.988 1.662 52.538 1.00 24.33 84 ALA A N 1
ATOM 668 C CA . ALA A 1 84 ? 3.035 2.706 52.566 1.00 24.33 84 ALA A CA 1
ATOM 669 C C . ALA A 1 84 ? 4.321 2.597 51.703 1.00 24.33 84 ALA A C 1
ATOM 671 O O . ALA A 1 84 ? 5.261 1.883 52.032 1.00 24.33 84 ALA A O 1
ATOM 672 N N . ASP A 1 85 ? 4.400 3.482 50.703 1.00 24.03 85 ASP A N 1
ATOM 673 C CA . ASP A 1 85 ? 5.608 4.253 50.327 1.00 24.03 85 ASP A CA 1
ATOM 674 C C . ASP A 1 85 ? 5.899 5.333 51.415 1.00 24.03 85 ASP A C 1
ATOM 676 O O . ASP A 1 85 ? 4.939 5.669 52.128 1.00 24.03 85 ASP A O 1
ATOM 680 N N . PRO A 1 86 ? 7.109 5.950 51.566 1.00 35.38 86 PRO A N 1
ATOM 681 C CA . PRO A 1 86 ? 7.920 6.469 50.447 1.00 35.38 86 PRO A CA 1
ATOM 682 C C . PRO A 1 86 ? 9.473 6.556 50.625 1.00 35.38 86 PRO A C 1
ATOM 684 O O . PRO A 1 86 ? 10.031 6.332 51.694 1.00 35.38 86 PRO A O 1
ATOM 687 N N . GLU A 1 87 ? 10.115 7.044 49.550 1.00 22.38 87 GLU A N 1
ATOM 688 C CA . GLU A 1 87 ? 11.372 7.829 49.458 1.00 22.38 87 GLU A CA 1
ATOM 689 C C . GLU A 1 87 ? 12.757 7.147 49.293 1.00 22.38 87 GLU A C 1
ATOM 691 O O . GLU A 1 87 ? 13.369 6.631 50.220 1.00 22.38 87 GLU A O 1
ATOM 696 N N . ALA A 1 88 ? 13.289 7.338 48.073 1.00 23.61 88 ALA A N 1
ATOM 697 C CA . ALA A 1 88 ? 14.620 7.858 47.719 1.00 23.61 88 ALA A CA 1
ATOM 698 C C . ALA A 1 88 ? 15.899 7.205 48.291 1.00 23.61 88 ALA A C 1
ATOM 700 O O . ALA A 1 88 ? 16.307 7.492 49.410 1.00 23.61 88 ALA A O 1
ATOM 701 N N . ALA A 1 89 ? 16.651 6.519 47.418 1.00 21.73 89 ALA A N 1
ATOM 702 C CA . ALA A 1 89 ? 18.077 6.783 47.159 1.00 21.73 89 ALA A CA 1
ATOM 703 C C . ALA A 1 89 ? 18.622 5.845 46.065 1.00 21.73 89 ALA A C 1
ATOM 705 O O . ALA A 1 89 ? 18.417 4.637 46.094 1.00 21.73 89 ALA A O 1
ATOM 706 N N . SER A 1 90 ? 19.376 6.415 45.134 1.00 21.92 90 SER A N 1
ATOM 707 C CA . SER A 1 90 ? 20.395 5.740 44.319 1.00 21.92 90 SER A CA 1
ATOM 708 C C . SER A 1 90 ? 21.687 6.560 44.503 1.00 21.92 90 SER A C 1
ATOM 710 O O . SER A 1 90 ? 21.544 7.756 44.790 1.00 21.92 90 SER A O 1
ATOM 712 N N . PRO A 1 91 ? 22.919 6.046 44.307 1.00 38.66 91 PRO A N 1
ATOM 713 C CA . PRO A 1 91 ? 23.325 4.711 43.855 1.00 38.66 91 PRO A CA 1
ATOM 714 C C . PRO A 1 91 ? 24.492 4.105 44.692 1.00 38.66 91 PRO A C 1
ATOM 716 O O . PRO A 1 91 ? 24.881 4.644 45.722 1.00 38.66 91 PRO A O 1
ATOM 719 N N . GLU A 1 92 ? 25.071 3.012 44.176 1.00 23.05 92 GLU A N 1
ATOM 720 C CA . GLU A 1 92 ? 26.311 2.312 44.580 1.00 23.05 92 GLU A CA 1
ATOM 721 C C . GLU A 1 92 ? 26.168 1.142 45.574 1.00 23.05 92 GLU A C 1
ATOM 723 O O . GLU A 1 92 ? 26.378 1.261 46.778 1.00 23.05 92 GLU A O 1
ATOM 728 N N . ASN A 1 93 ? 25.950 -0.061 45.036 1.00 24.86 93 ASN A N 1
ATOM 729 C CA . ASN A 1 93 ? 27.030 -1.050 44.981 1.00 24.86 93 ASN A CA 1
ATOM 730 C C . ASN A 1 93 ? 26.689 -2.196 44.024 1.00 24.86 93 ASN A C 1
ATOM 732 O O . ASN A 1 93 ? 25.635 -2.821 44.094 1.00 24.86 93 ASN A O 1
ATOM 736 N N . VAL A 1 94 ? 27.636 -2.434 43.124 1.00 27.70 94 VAL A N 1
ATOM 737 C CA . VAL A 1 94 ? 27.695 -3.535 42.172 1.00 27.70 94 VAL A CA 1
ATOM 738 C C . VAL A 1 94 ? 27.989 -4.825 42.928 1.00 27.70 94 VAL A C 1
ATOM 740 O O . VAL A 1 94 ? 29.027 -4.933 43.574 1.00 27.70 94 VAL A O 1
ATOM 743 N N . THR A 1 95 ? 27.141 -5.832 42.750 1.00 25.97 95 THR A N 1
ATOM 744 C CA . THR A 1 95 ? 27.578 -7.231 42.715 1.00 25.97 95 THR A CA 1
ATOM 745 C C . THR A 1 95 ? 26.821 -7.930 41.598 1.00 25.97 95 THR A C 1
ATOM 747 O O . THR A 1 95 ? 25.619 -8.159 41.709 1.00 25.97 95 THR A O 1
ATOM 750 N N . GLN A 1 96 ? 27.558 -8.203 40.518 1.00 28.56 96 GLN A N 1
ATOM 751 C CA . GLN A 1 96 ? 27.258 -9.196 39.488 1.00 28.56 96 GLN A CA 1
ATOM 752 C C . GLN A 1 96 ? 26.669 -10.461 40.110 1.00 28.56 96 GLN A C 1
ATOM 754 O O . GLN A 1 96 ? 27.297 -10.988 41.023 1.00 28.56 96 GLN A O 1
ATOM 759 N N . TYR A 1 97 ? 25.560 -10.959 39.563 1.00 23.45 97 TYR A N 1
ATOM 760 C CA . TYR A 1 97 ? 25.356 -12.388 39.324 1.00 23.45 97 TYR A CA 1
ATOM 761 C C . TYR A 1 97 ? 24.439 -12.577 38.106 1.00 23.45 97 TYR A C 1
ATOM 763 O O . TYR A 1 97 ? 23.322 -12.068 38.073 1.00 23.45 97 TYR A O 1
ATOM 771 N N . ASP A 1 98 ? 25.016 -13.294 37.143 1.00 24.78 98 ASP A N 1
ATOM 772 C CA . ASP A 1 98 ? 24.455 -14.131 36.083 1.00 24.78 98 ASP A CA 1
ATOM 773 C C . ASP A 1 98 ? 23.588 -13.506 34.979 1.00 24.78 98 ASP A C 1
ATOM 775 O O . ASP A 1 98 ? 22.359 -13.485 35.013 1.00 24.78 98 ASP A O 1
ATOM 779 N N . ASP A 1 99 ? 24.305 -13.128 33.913 1.00 26.73 99 ASP A N 1
ATOM 780 C CA . ASP A 1 99 ? 23.874 -13.184 32.514 1.00 26.73 99 ASP A CA 1
ATOM 781 C C . ASP A 1 99 ? 23.459 -14.624 32.127 1.00 26.73 99 ASP A C 1
ATOM 783 O O . ASP A 1 99 ? 24.137 -15.310 31.360 1.00 26.73 99 ASP A O 1
ATOM 787 N N . GLU A 1 100 ? 22.334 -15.114 32.644 1.00 27.25 100 GLU A N 1
ATOM 788 C CA . GLU A 1 100 ? 21.611 -16.218 32.012 1.00 27.25 100 GLU A CA 1
ATOM 789 C C . GLU A 1 100 ? 20.644 -15.633 30.981 1.00 27.25 100 GLU A C 1
ATOM 791 O O . GLU A 1 100 ? 19.556 -15.166 31.304 1.00 27.25 100 GLU A O 1
ATOM 796 N N . GLN A 1 101 ? 21.110 -15.614 29.728 1.00 29.86 101 GLN A N 1
ATOM 797 C CA . GLN A 1 101 ? 20.315 -15.720 28.500 1.00 29.86 101 GLN A CA 1
ATOM 798 C C . GLN A 1 101 ? 18.867 -15.211 28.607 1.00 29.86 101 GLN A C 1
ATOM 800 O O . GLN A 1 101 ? 17.912 -15.982 28.508 1.00 29.86 101 GLN A O 1
ATOM 805 N N . SER A 1 102 ? 18.684 -13.891 28.699 1.00 26.56 102 SER A N 1
ATOM 806 C CA . SER A 1 102 ? 17.447 -13.322 28.165 1.00 26.56 102 SER A CA 1
ATOM 807 C C . SER A 1 102 ? 17.532 -13.457 26.648 1.00 26.56 102 SER A C 1
ATOM 809 O O . SER A 1 102 ? 18.173 -12.666 25.958 1.00 26.56 102 SER A O 1
ATOM 811 N N . VAL A 1 103 ? 16.956 -14.537 26.125 1.00 29.83 103 VAL A N 1
ATOM 812 C CA . VAL A 1 103 ? 16.629 -14.638 24.707 1.00 29.83 103 VAL A CA 1
ATOM 813 C C . VAL A 1 103 ? 15.641 -13.505 24.444 1.00 29.83 103 VAL A C 1
ATOM 815 O O . VAL A 1 103 ? 14.444 -13.650 24.666 1.00 29.83 103 VAL A O 1
ATOM 818 N N . ARG A 1 104 ? 16.147 -12.331 24.051 1.00 31.73 104 ARG A N 1
ATOM 819 C CA . ARG A 1 104 ? 15.322 -11.331 23.380 1.00 31.73 104 ARG A CA 1
ATOM 820 C C . ARG A 1 104 ? 14.918 -11.968 22.062 1.00 31.73 104 ARG A C 1
ATOM 822 O O . ARG A 1 104 ? 15.726 -12.039 21.138 1.00 31.73 104 ARG A O 1
ATOM 829 N N . LEU A 1 105 ? 13.707 -12.513 22.031 1.00 37.16 105 LEU A N 1
ATOM 830 C CA . LEU A 1 105 ? 13.055 -12.921 20.795 1.00 37.16 105 LEU A CA 1
ATOM 831 C C . LEU A 1 105 ? 13.079 -11.713 19.852 1.00 37.16 105 LEU A C 1
ATOM 833 O O . LEU A 1 105 ? 12.854 -10.585 20.295 1.00 37.16 105 LEU A O 1
ATOM 837 N N . MET A 1 106 ? 13.433 -11.936 18.583 1.00 39.38 106 MET A N 1
ATOM 838 C CA . MET A 1 106 ? 13.695 -10.869 17.605 1.00 39.38 106 MET A CA 1
ATOM 839 C C . MET A 1 106 ? 12.509 -9.909 17.394 1.00 39.38 106 MET A C 1
ATOM 841 O O . MET A 1 106 ? 12.706 -8.809 16.887 1.00 39.38 106 MET A O 1
ATOM 845 N N . THR A 1 107 ? 11.308 -10.291 17.826 1.00 46.44 107 THR A N 1
ATOM 846 C CA . THR A 1 107 ? 10.061 -9.524 17.730 1.00 46.44 107 THR A CA 1
ATOM 847 C C . THR A 1 107 ? 9.784 -8.612 18.924 1.00 46.44 107 THR A C 1
ATOM 849 O O . THR A 1 107 ? 8.999 -7.682 18.793 1.00 46.44 107 THR A O 1
ATOM 852 N N . GLN A 1 108 ? 10.431 -8.815 20.079 1.00 51.06 108 GLN A N 1
ATOM 853 C CA . GLN A 1 108 ? 10.164 -7.998 21.265 1.00 51.06 108 GLN A CA 1
ATOM 854 C C . GLN A 1 108 ? 10.695 -6.576 21.045 1.00 51.06 108 GLN A C 1
ATOM 856 O O . GLN A 1 108 ? 11.898 -6.320 21.155 1.00 51.06 108 GLN A O 1
ATOM 861 N N . GLY A 1 109 ? 9.800 -5.636 20.729 1.00 56.72 109 GLY A N 1
ATOM 862 C CA . GLY A 1 109 ? 10.153 -4.228 20.568 1.00 56.72 109 GLY A CA 1
ATOM 863 C C . GLY A 1 109 ? 10.673 -3.579 21.860 1.00 56.72 109 GLY A C 1
ATOM 864 O O . GLY A 1 109 ? 10.994 -4.225 22.858 1.00 56.72 109 GLY A O 1
ATOM 865 N N . SER A 1 110 ? 10.815 -2.250 21.861 1.00 66.88 110 SER A N 1
ATOM 866 C CA . SER A 1 110 ? 11.313 -1.544 23.052 1.00 66.88 110 SER A CA 1
ATOM 867 C C . SER A 1 110 ? 10.383 -1.764 24.258 1.00 66.88 110 SER A C 1
ATOM 869 O O . SER A 1 110 ? 9.183 -1.949 24.094 1.00 66.88 110 SER A O 1
ATOM 871 N N . ALA A 1 111 ? 10.896 -1.659 25.491 1.00 71.06 111 ALA A N 1
ATOM 872 C CA . ALA A 1 111 ? 10.053 -1.748 26.696 1.00 71.06 111 ALA A CA 1
ATOM 873 C C . ALA A 1 111 ? 8.879 -0.745 26.675 1.00 71.06 111 ALA A C 1
ATOM 875 O O . ALA A 1 111 ? 7.818 -0.984 27.241 1.00 71.06 111 ALA A O 1
ATOM 876 N N . GLU A 1 112 ? 9.057 0.392 25.997 1.00 69.38 112 GLU A N 1
ATOM 877 C CA . GLU A 1 112 ? 7.986 1.362 25.794 1.00 69.38 112 GLU A CA 1
ATOM 878 C C . GLU A 1 112 ? 6.934 0.890 24.778 1.00 69.38 112 GLU A C 1
ATOM 880 O O . GLU A 1 112 ? 5.764 1.233 24.935 1.00 69.38 112 GLU A O 1
ATOM 885 N N . HIS A 1 113 ? 7.318 0.129 23.749 1.00 77.00 113 HIS A N 1
ATOM 886 C CA . HIS A 1 113 ? 6.396 -0.501 22.798 1.00 77.00 113 HIS A CA 1
ATOM 887 C C . HIS A 1 113 ? 5.516 -1.540 23.504 1.00 77.00 113 HIS A C 1
ATOM 889 O O . HIS A 1 113 ? 4.300 -1.356 23.500 1.00 77.00 113 HIS A O 1
ATOM 895 N N . GLN A 1 114 ? 6.121 -2.440 24.288 1.00 78.50 114 GLN A N 1
ATOM 896 C CA . GLN A 1 114 ? 5.408 -3.435 25.105 1.00 78.50 114 GLN A CA 1
ATOM 897 C C . GLN A 1 114 ? 4.389 -2.793 26.059 1.00 78.50 114 GLN A C 1
ATOM 899 O O . GLN A 1 114 ? 3.240 -3.214 26.148 1.00 78.50 114 GLN A O 1
ATOM 904 N N . LEU A 1 115 ? 4.765 -1.696 26.731 1.00 81.50 115 LEU A N 1
ATOM 905 C CA . LEU A 1 115 ? 3.833 -0.950 27.587 1.00 81.50 115 LEU A CA 1
ATOM 906 C C . LEU A 1 115 ? 2.642 -0.360 26.810 1.00 81.50 115 LEU A C 1
ATOM 908 O O . LEU A 1 115 ? 1.550 -0.223 27.368 1.00 81.50 115 LEU A O 1
ATOM 912 N N . ASN A 1 116 ? 2.836 0.036 25.547 1.00 84.38 116 ASN A N 1
ATOM 913 C CA . ASN A 1 116 ? 1.731 0.511 24.715 1.00 84.38 116 ASN A CA 1
ATOM 914 C C . ASN A 1 116 ? 0.845 -0.656 24.264 1.00 84.38 116 ASN A C 1
ATOM 916 O O . ASN A 1 116 ? -0.374 -0.504 24.297 1.00 84.38 116 ASN A O 1
ATOM 920 N N . GLU A 1 117 ? 1.425 -1.795 23.883 1.00 86.69 117 GLU A N 1
ATOM 921 C CA . GLU A 1 117 ? 0.676 -3.008 23.535 1.00 86.69 117 GLU A CA 1
ATOM 922 C C . GLU A 1 117 ? -0.189 -3.488 24.696 1.00 86.69 117 GLU A C 1
ATOM 924 O O . GLU A 1 117 ? -1.393 -3.664 24.521 1.00 86.69 117 GLU A O 1
ATOM 929 N N . ASP A 1 118 ? 0.373 -3.588 25.903 1.00 88.00 118 ASP A N 1
ATOM 930 C CA . ASP A 1 118 ? -0.367 -3.960 27.110 1.00 88.00 118 ASP A CA 1
ATOM 931 C C . ASP A 1 118 ? -1.550 -3.018 27.360 1.00 88.00 118 ASP A C 1
ATOM 933 O O . ASP A 1 118 ? -2.659 -3.447 27.696 1.00 88.00 118 ASP A O 1
ATOM 937 N N . TRP A 1 119 ? -1.345 -1.712 27.168 1.00 88.31 119 TRP A N 1
ATOM 938 C CA . TRP A 1 119 ? -2.419 -0.733 27.298 1.00 88.31 119 TRP A CA 1
ATOM 939 C C . TRP A 1 119 ? -3.516 -0.938 26.239 1.00 88.31 119 TRP A C 1
ATOM 941 O O . TRP A 1 119 ? -4.701 -0.901 26.576 1.00 88.31 119 TRP A O 1
ATOM 951 N N . VAL A 1 120 ? -3.147 -1.184 24.976 1.00 90.25 120 VAL A N 1
ATOM 952 C CA . VAL A 1 120 ? -4.094 -1.427 23.872 1.00 90.25 120 VAL A CA 1
ATOM 953 C C . VAL A 1 120 ? -4.867 -2.728 24.082 1.00 90.25 120 VAL A C 1
ATOM 955 O O . VAL A 1 120 ? -6.092 -2.750 23.937 1.00 90.25 120 VAL A O 1
ATOM 958 N N . LYS A 1 121 ? -4.177 -3.791 24.489 1.00 92.12 121 LYS A N 1
ATOM 959 C CA . LYS A 1 121 ? -4.753 -5.084 24.859 1.00 92.12 121 LYS A CA 1
ATOM 960 C C . LYS A 1 121 ? -5.809 -4.927 25.943 1.00 92.12 121 LYS A C 1
ATOM 962 O O . LYS A 1 121 ? -6.943 -5.361 25.750 1.00 92.12 121 LYS A O 1
ATOM 967 N N . ASN A 1 122 ? -5.469 -4.247 27.038 1.00 88.12 122 ASN A N 1
ATOM 968 C CA . ASN A 1 122 ? -6.411 -3.984 28.124 1.00 88.12 122 ASN A CA 1
ATOM 969 C C . ASN A 1 122 ? -7.603 -3.141 27.647 1.00 88.12 122 ASN A C 1
ATOM 971 O O . ASN A 1 122 ? -8.741 -3.472 27.959 1.00 88.12 122 ASN A O 1
ATOM 975 N N . HIS A 1 123 ? -7.375 -2.119 26.812 1.00 89.81 123 HIS A N 1
ATOM 976 C CA . HIS A 1 123 ? -8.452 -1.295 26.251 1.00 89.81 123 HIS A CA 1
ATOM 977 C C . HIS A 1 123 ? -9.483 -2.119 25.458 1.00 89.81 123 HIS A C 1
ATOM 979 O O . HIS A 1 123 ? -10.691 -1.926 25.621 1.00 89.81 123 HIS A O 1
ATOM 985 N N . PHE A 1 124 ? -9.034 -3.039 24.599 1.00 91.44 124 PHE A N 1
ATOM 986 C CA . PHE A 1 124 ? -9.942 -3.914 23.853 1.00 91.44 124 PHE A CA 1
ATOM 987 C C . PHE A 1 124 ? -10.580 -4.986 24.747 1.00 91.44 124 PHE A C 1
ATOM 989 O O . PHE A 1 124 ? -11.786 -5.220 24.638 1.00 91.44 124 PHE A O 1
ATOM 996 N N . ALA A 1 125 ? -9.827 -5.583 25.672 1.00 91.50 125 ALA A N 1
ATOM 997 C CA . ALA A 1 125 ? -10.357 -6.576 26.605 1.00 91.50 125 ALA A CA 1
ATOM 998 C C . ALA A 1 125 ? -11.477 -5.990 27.488 1.00 91.50 125 ALA A C 1
ATOM 1000 O O . ALA A 1 125 ? -12.559 -6.571 27.585 1.00 91.50 125 ALA A O 1
ATOM 1001 N N . ASP A 1 126 ? -11.277 -4.785 28.031 1.00 87.94 126 ASP A N 1
ATOM 1002 C CA . ASP A 1 126 ? -12.268 -4.055 28.834 1.00 87.94 126 ASP A CA 1
ATOM 1003 C C . ASP A 1 126 ? -13.532 -3.704 28.029 1.00 87.94 126 ASP A C 1
ATOM 1005 O O . ASP A 1 126 ? -14.637 -3.624 28.571 1.00 87.94 126 ASP A O 1
ATOM 1009 N N . ALA A 1 127 ? -13.398 -3.537 26.709 1.00 86.25 127 ALA A N 1
ATOM 1010 C CA . ALA A 1 127 ? -14.512 -3.340 25.781 1.00 86.25 127 ALA A CA 1
ATOM 1011 C C . ALA A 1 127 ? -15.210 -4.657 25.357 1.00 86.25 127 ALA A C 1
ATOM 1013 O O . ALA A 1 127 ? -16.100 -4.645 24.489 1.00 86.25 127 ALA A O 1
ATOM 1014 N N . GLY A 1 128 ? -14.829 -5.784 25.967 1.00 91.94 128 GLY A N 1
ATOM 1015 C CA . GLY A 1 128 ? -15.419 -7.107 25.769 1.00 91.94 128 GLY A CA 1
ATOM 1016 C C . GLY A 1 128 ? -14.954 -7.823 24.503 1.00 91.94 128 GLY A C 1
ATOM 1017 O O . GLY A 1 128 ? -15.722 -8.611 23.957 1.00 91.94 128 GLY A O 1
ATOM 1018 N N . TRP A 1 129 ? -13.761 -7.509 23.997 1.00 93.88 129 TRP A N 1
ATOM 1019 C CA . TRP A 1 129 ? -13.137 -8.250 22.898 1.00 93.88 129 TRP A CA 1
ATOM 1020 C C . TRP A 1 129 ? -12.354 -9.446 23.444 1.00 93.88 129 TRP A C 1
ATOM 1022 O O . TRP A 1 129 ? -11.756 -9.366 24.518 1.00 93.88 129 TRP A O 1
ATOM 1032 N N . THR A 1 130 ? -12.310 -10.538 22.684 1.00 93.69 130 THR A N 1
ATOM 1033 C CA . THR A 1 130 ? -11.274 -11.559 22.865 1.00 93.69 130 THR A CA 1
ATOM 1034 C C . THR A 1 130 ? -9.968 -10.977 22.342 1.00 93.69 130 THR A C 1
ATOM 1036 O O . THR A 1 130 ? -9.955 -10.430 21.243 1.00 93.69 130 THR A O 1
ATOM 1039 N N . VAL A 1 131 ? -8.887 -11.070 23.116 1.00 92.88 131 VAL A N 1
ATOM 1040 C CA . VAL A 1 131 ? -7.586 -10.489 22.760 1.00 92.88 131 VAL A CA 1
ATOM 1041 C C . VAL A 1 131 ? -6.486 -11.527 22.951 1.00 92.88 131 VAL A C 1
ATOM 1043 O O . VAL A 1 131 ? -6.419 -12.163 24.005 1.00 92.88 131 VAL A O 1
ATOM 1046 N N . LYS A 1 132 ? -5.616 -11.675 21.951 1.00 90.56 132 LYS A N 1
ATOM 1047 C CA . LYS A 1 132 ? -4.380 -12.465 22.004 1.00 90.56 132 LYS A CA 1
ATOM 1048 C C . LYS A 1 132 ? -3.217 -11.583 21.559 1.00 90.56 132 LYS A C 1
ATOM 1050 O O . LYS A 1 132 ? -3.321 -10.918 20.538 1.00 90.56 132 LYS A O 1
ATOM 1055 N N . GLN A 1 133 ? -2.137 -11.571 22.325 1.00 87.38 133 GLN A N 1
ATOM 1056 C CA . GLN A 1 133 ? -0.882 -10.930 21.932 1.00 87.38 133 GLN A CA 1
ATOM 1057 C C . GLN A 1 133 ? -0.036 -11.995 21.236 1.00 87.38 133 GLN A C 1
ATOM 1059 O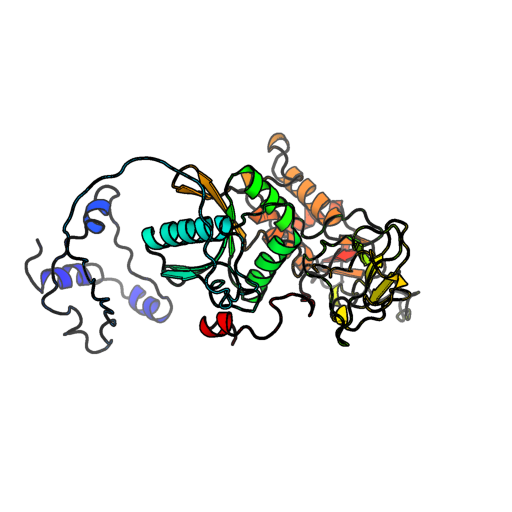 O . GLN A 1 133 ? 0.066 -13.099 21.772 1.00 87.38 133 GLN A O 1
ATOM 1064 N N . LEU A 1 134 ? 0.439 -11.721 20.023 1.00 82.69 134 LEU A N 1
ATOM 1065 C CA . LEU A 1 134 ? 1.050 -12.744 19.165 1.00 82.69 134 LEU A CA 1
ATOM 1066 C C . LEU A 1 134 ? 2.579 -12.629 19.121 1.00 82.69 134 LEU A C 1
ATOM 1068 O O . LEU A 1 134 ? 3.272 -13.638 19.019 1.00 82.69 134 LEU A O 1
ATOM 1072 N N . ASP A 1 135 ? 3.112 -11.416 19.234 1.00 72.69 135 ASP A N 1
ATOM 1073 C CA . ASP A 1 135 ? 4.539 -11.112 19.099 1.00 72.69 135 ASP A CA 1
ATOM 1074 C C . ASP A 1 135 ? 5.401 -11.622 20.271 1.00 72.69 135 ASP A C 1
ATOM 1076 O O . ASP A 1 135 ? 6.610 -11.813 20.120 1.00 72.69 135 ASP A O 1
ATOM 1080 N N . THR A 1 136 ? 4.786 -11.902 21.426 1.00 62.25 136 THR A N 1
ATOM 1081 C CA . THR A 1 136 ? 5.484 -12.296 22.660 1.00 62.25 136 THR A CA 1
ATOM 1082 C C . THR A 1 136 ? 6.173 -13.660 22.598 1.00 62.25 136 THR A C 1
ATOM 1084 O O . THR A 1 136 ? 7.082 -13.903 23.393 1.00 62.25 136 THR A O 1
ATOM 1087 N N . GLU A 1 137 ? 5.758 -14.541 21.683 1.00 53.69 137 GLU A N 1
ATOM 1088 C CA . GLU A 1 137 ? 6.256 -15.924 21.565 1.00 53.69 137 GLU A CA 1
ATOM 1089 C C . GLU A 1 137 ? 6.805 -16.253 20.162 1.00 53.69 137 GLU A C 1
ATOM 1091 O O . GLU A 1 137 ? 7.341 -17.340 19.945 1.00 53.69 137 GLU A O 1
ATOM 1096 N N . ALA A 1 138 ? 6.710 -15.315 19.216 1.00 59.72 138 ALA A N 1
ATOM 1097 C CA . ALA A 1 138 ? 7.069 -15.536 17.822 1.00 59.72 138 ALA A CA 1
ATOM 1098 C C . ALA A 1 138 ? 8.562 -15.283 17.555 1.00 59.72 138 ALA A C 1
ATOM 1100 O O . ALA A 1 138 ? 9.146 -14.299 18.000 1.00 59.72 138 ALA A O 1
ATOM 1101 N N . THR A 1 139 ? 9.189 -16.154 16.764 1.00 63.66 139 THR A N 1
ATOM 1102 C CA . THR A 1 139 ? 10.482 -15.867 16.111 1.00 63.66 139 THR A CA 1
ATOM 1103 C C . THR A 1 139 ? 10.306 -15.324 14.691 1.00 63.66 139 THR A C 1
ATOM 1105 O O . THR A 1 139 ? 11.291 -15.035 14.021 1.00 63.66 139 THR A O 1
ATOM 1108 N N . GLU A 1 140 ? 9.058 -15.228 14.231 1.00 69.31 140 GLU A N 1
ATOM 1109 C CA . GLU A 1 140 ? 8.642 -14.830 12.886 1.00 69.31 140 GLU A CA 1
ATOM 1110 C C . GLU A 1 140 ? 7.875 -13.496 12.910 1.00 69.31 140 GLU A C 1
ATOM 1112 O O . GLU A 1 140 ? 7.433 -13.041 13.965 1.00 69.31 140 GLU A O 1
ATOM 1117 N N . SER A 1 141 ? 7.721 -12.851 11.749 1.00 77.50 141 SER A N 1
ATOM 1118 C CA . SER A 1 141 ? 7.026 -11.562 11.634 1.00 77.50 141 SER A CA 1
ATOM 1119 C C . SER A 1 141 ? 5.506 -11.735 11.733 1.00 77.50 141 SER A C 1
ATOM 1121 O O . SER A 1 141 ? 4.833 -12.026 10.743 1.00 77.50 141 SER A O 1
ATOM 1123 N N . VAL A 1 142 ? 4.960 -11.511 12.928 1.00 83.19 142 VAL A N 1
ATOM 1124 C CA . VAL A 1 142 ? 3.522 -11.581 13.230 1.00 83.19 142 VAL A CA 1
ATOM 1125 C C . VAL A 1 142 ? 2.957 -10.196 13.569 1.00 83.19 142 VAL A C 1
ATOM 1127 O O . VAL A 1 142 ? 3.732 -9.298 13.891 1.00 83.19 142 VAL A O 1
ATOM 1130 N N . PRO A 1 143 ? 1.629 -9.994 13.491 1.00 86.88 143 PRO A N 1
ATOM 1131 C CA . PRO A 1 143 ? 0.986 -8.804 14.051 1.00 86.88 143 PRO A CA 1
ATOM 1132 C C . PRO A 1 143 ? 1.198 -8.697 15.562 1.00 86.88 143 PRO A C 1
ATOM 1134 O O . PRO A 1 143 ? 1.282 -9.729 16.221 1.00 86.88 143 PRO A O 1
ATOM 1137 N N . ASP A 1 144 ? 1.164 -7.493 16.135 1.00 90.00 144 ASP A N 1
ATOM 1138 C CA . ASP A 1 144 ? 1.322 -7.342 17.593 1.00 90.00 144 ASP A CA 1
ATOM 1139 C C . ASP A 1 144 ? 0.194 -8.060 18.365 1.00 90.00 144 ASP A C 1
ATOM 1141 O O . ASP A 1 144 ? 0.408 -8.842 19.300 1.00 90.00 144 ASP A O 1
ATOM 1145 N N . ILE A 1 145 ? -1.058 -7.800 17.972 1.00 92.88 145 ILE A N 1
ATOM 1146 C CA . ILE A 1 145 ? -2.250 -8.273 18.680 1.00 92.88 145 ILE A CA 1
ATOM 1147 C C . ILE A 1 145 ? -3.302 -8.772 17.678 1.00 92.88 145 ILE A C 1
ATOM 1149 O O . ILE A 1 145 ? -3.597 -8.128 16.673 1.00 92.88 145 ILE A O 1
ATOM 1153 N N . TRP A 1 146 ? -3.956 -9.885 18.003 1.00 94.31 146 TRP A N 1
ATOM 1154 C CA . TRP A 1 146 ? -5.206 -10.325 17.383 1.00 94.31 146 TRP A CA 1
ATOM 1155 C C . TRP A 1 146 ? -6.382 -10.047 18.317 1.00 94.31 146 TRP A C 1
ATOM 1157 O O . TRP A 1 146 ? -6.328 -10.335 19.519 1.00 94.31 146 TRP A O 1
ATOM 1167 N N . ILE A 1 147 ? -7.460 -9.492 17.764 1.00 94.12 147 ILE A N 1
ATOM 1168 C CA . ILE A 1 147 ? -8.709 -9.270 18.493 1.00 94.12 147 ILE A CA 1
ATOM 1169 C C . ILE A 1 147 ? -9.900 -9.854 17.744 1.00 94.12 147 ILE A C 1
ATOM 1171 O O . ILE A 1 147 ? -9.956 -9.823 16.517 1.00 94.12 147 ILE A O 1
ATOM 1175 N N . GLN A 1 148 ? -10.900 -10.307 18.497 1.00 94.19 148 GLN A N 1
ATOM 1176 C CA . GLN A 1 148 ? -12.150 -10.813 17.941 1.00 94.19 148 GLN A CA 1
ATOM 1177 C C . GLN A 1 148 ? -13.354 -10.357 18.760 1.00 94.19 148 GLN A C 1
ATOM 1179 O O . GLN A 1 148 ? -13.337 -10.366 19.996 1.00 94.19 148 GLN A O 1
ATOM 1184 N N . LYS A 1 149 ? -14.425 -9.982 18.059 1.00 89.94 149 LYS A N 1
ATOM 1185 C CA . LYS A 1 149 ? -15.737 -9.718 18.652 1.00 89.94 149 LYS A CA 1
ATOM 1186 C C . LYS A 1 149 ? -16.835 -9.974 17.635 1.00 89.94 149 LYS A C 1
ATOM 1188 O O . LYS A 1 149 ? -16.736 -9.523 16.501 1.00 89.94 149 LYS A O 1
ATOM 1193 N N . ASP A 1 150 ? -17.890 -10.662 18.066 1.00 90.56 150 ASP A N 1
ATOM 1194 C CA . ASP A 1 150 ? -19.055 -10.972 17.229 1.00 90.56 150 ASP A CA 1
ATOM 1195 C C . ASP A 1 150 ? -18.663 -11.644 15.891 1.00 90.56 150 ASP A C 1
ATOM 1197 O O . ASP A 1 150 ? -19.182 -11.274 14.843 1.00 90.56 150 ASP A O 1
ATOM 1201 N N . GLU A 1 151 ? -17.722 -12.600 15.937 1.00 85.50 151 GLU A N 1
ATOM 1202 C CA . GLU A 1 151 ? -17.147 -13.318 14.773 1.00 85.50 151 GLU A CA 1
ATOM 1203 C C . GLU A 1 151 ? -16.340 -12.442 13.796 1.00 85.50 151 GLU A C 1
ATOM 1205 O O . GLU A 1 151 ? -15.906 -12.920 12.753 1.00 85.50 151 GLU A O 1
ATOM 1210 N N . ILE A 1 152 ? -16.098 -11.171 14.129 1.00 85.94 152 ILE A N 1
ATOM 1211 C CA . ILE A 1 152 ? -15.251 -10.279 13.337 1.00 85.94 152 ILE A CA 1
ATOM 1212 C C . ILE A 1 152 ? -13.863 -10.226 13.962 1.00 85.94 152 ILE A C 1
ATOM 1214 O O . ILE A 1 152 ? -13.718 -9.928 15.154 1.00 85.94 152 ILE A O 1
ATOM 1218 N N . GLU A 1 153 ? -12.856 -10.482 13.137 1.00 91.75 153 GLU A N 1
ATOM 1219 C CA . GLU A 1 153 ? -11.455 -10.557 13.529 1.00 91.75 153 GLU A CA 1
ATOM 1220 C C . GLU A 1 153 ? -10.656 -9.392 12.959 1.00 91.75 153 GLU A C 1
ATOM 1222 O O . GLU A 1 153 ? -10.907 -8.927 11.846 1.00 91.75 153 GLU A O 1
ATOM 1227 N N . TYR A 1 154 ? -9.687 -8.924 13.741 1.00 93.12 154 TYR A N 1
ATOM 1228 C CA . TYR A 1 154 ? -8.762 -7.882 13.327 1.00 93.12 154 TYR A CA 1
ATOM 1229 C C . TYR A 1 154 ? -7.353 -8.203 13.794 1.00 93.12 154 TYR A C 1
ATOM 1231 O O . TYR A 1 154 ? -7.145 -8.657 14.923 1.00 93.12 154 TYR A O 1
ATOM 1239 N N . PHE A 1 155 ? -6.390 -7.830 12.963 1.00 94.50 155 PHE A N 1
ATOM 1240 C CA . PHE A 1 155 ? -5.047 -7.548 13.440 1.00 94.50 155 PHE A CA 1
ATOM 1241 C C . PHE A 1 155 ? -4.993 -6.141 14.030 1.00 94.50 155 PHE A C 1
ATOM 1243 O O . PHE A 1 155 ? -5.698 -5.229 13.591 1.00 94.50 155 PHE A O 1
ATOM 1250 N N . VAL A 1 156 ? -4.164 -5.950 15.045 1.00 95.06 156 VAL A N 1
ATOM 1251 C CA . VAL A 1 156 ? -3.918 -4.660 15.680 1.00 95.06 156 VAL A CA 1
ATOM 1252 C C . VAL A 1 156 ? -2.413 -4.465 15.769 1.00 95.06 156 VAL A C 1
ATOM 1254 O O . VAL A 1 156 ? -1.725 -5.309 16.327 1.00 95.06 156 VAL A O 1
ATOM 1257 N N . GLU A 1 157 ? -1.946 -3.337 15.241 1.00 93.44 157 GLU A N 1
ATOM 1258 C CA . GLU A 1 157 ? -0.532 -2.961 15.170 1.00 93.44 157 GLU A CA 1
ATOM 1259 C C . GLU A 1 157 ? -0.328 -1.667 15.963 1.00 93.44 157 GLU A C 1
ATOM 1261 O O . GLU A 1 157 ? -0.963 -0.637 15.696 1.00 93.44 157 GLU A O 1
ATOM 1266 N N . VAL A 1 158 ? 0.524 -1.709 16.980 1.00 90.75 158 VAL A N 1
ATOM 1267 C CA . VAL A 1 158 ? 0.770 -0.628 17.933 1.00 90.75 158 VAL A CA 1
ATOM 1268 C C . VAL A 1 158 ? 1.999 0.164 17.508 1.00 90.75 158 VAL A C 1
ATOM 1270 O O . VAL A 1 158 ? 3.104 0.056 18.035 1.00 90.75 158 VAL A O 1
ATOM 1273 N N . GLU A 1 159 ? 1.774 1.068 16.569 1.00 86.50 159 GLU A N 1
ATOM 1274 C CA . GLU A 1 159 ? 2.819 1.856 15.930 1.00 86.50 159 GLU A CA 1
ATOM 1275 C C . GLU A 1 159 ? 3.462 2.872 16.891 1.00 86.50 159 GLU A C 1
ATOM 1277 O O . GLU A 1 159 ? 2.956 3.975 17.153 1.00 86.50 159 GLU A O 1
ATOM 1282 N N . HIS A 1 160 ? 4.621 2.480 17.427 1.00 69.00 160 HIS A N 1
ATOM 1283 C CA . HIS A 1 160 ? 5.386 3.250 18.404 1.00 69.00 160 HIS A CA 1
ATOM 1284 C C . HIS A 1 160 ? 6.450 4.156 17.765 1.00 69.00 160 HIS A C 1
ATOM 1286 O O . HIS A 1 160 ? 6.563 5.325 18.147 1.00 69.00 160 HIS A O 1
ATOM 1292 N N . LYS A 1 161 ? 7.226 3.627 16.804 1.00 59.22 161 LYS A N 1
ATOM 1293 C CA . LYS A 1 161 ? 8.343 4.341 16.150 1.00 59.22 161 LYS A CA 1
ATOM 1294 C C . LYS A 1 161 ? 7.890 5.310 15.050 1.00 59.22 161 LYS A C 1
ATOM 1296 O O . LYS A 1 161 ? 8.663 6.170 14.645 1.00 59.22 161 LYS A O 1
ATOM 1301 N N . GLY A 1 162 ? 6.622 5.257 14.645 1.00 56.47 162 GLY A N 1
ATOM 1302 C CA . GLY A 1 162 ? 6.011 6.263 13.782 1.00 56.47 162 GLY A CA 1
ATOM 1303 C C . GLY A 1 162 ? 6.354 6.109 12.299 1.00 56.47 162 GLY A C 1
ATOM 1304 O O . GLY A 1 162 ? 6.492 5.013 11.779 1.00 56.47 162 GLY A O 1
ATOM 1305 N N . THR A 1 163 ? 6.416 7.239 11.598 1.00 69.69 163 THR A N 1
ATOM 1306 C CA . THR A 1 163 ? 6.382 7.352 10.126 1.00 69.69 163 THR A CA 1
ATOM 1307 C C . THR A 1 163 ? 7.723 7.159 9.437 1.00 69.69 163 THR A C 1
ATOM 1309 O O . THR A 1 163 ? 7.797 7.248 8.215 1.00 69.69 163 THR A O 1
ATOM 1312 N N . ASP A 1 164 ? 8.772 6.941 10.222 1.00 77.69 164 ASP A N 1
ATOM 1313 C CA . ASP A 1 164 ? 10.152 6.926 9.745 1.00 77.69 164 ASP A CA 1
ATOM 1314 C C . ASP A 1 164 ? 10.534 5.552 9.163 1.00 77.69 164 ASP A C 1
ATOM 1316 O O . ASP A 1 164 ? 11.591 5.410 8.559 1.00 77.69 164 ASP A O 1
ATOM 1320 N N . GLN A 1 165 ? 9.646 4.554 9.288 1.00 85.38 165 GLN A N 1
ATOM 1321 C CA . GLN A 1 165 ? 9.769 3.226 8.676 1.00 85.38 165 GLN A CA 1
ATOM 1322 C C . GLN A 1 165 ? 8.486 2.838 7.910 1.00 85.38 165 GLN A C 1
ATOM 1324 O O . GLN A 1 165 ? 7.746 1.952 8.343 1.00 85.38 165 GLN A O 1
ATOM 1329 N N . PRO A 1 166 ? 8.176 3.487 6.769 1.00 92.12 166 PRO A N 1
ATOM 1330 C CA . PRO A 1 166 ? 6.939 3.227 6.029 1.00 92.12 166 PRO A CA 1
ATOM 1331 C C . PRO A 1 166 ? 6.789 1.782 5.544 1.00 92.12 166 PRO A C 1
ATOM 1333 O O . PRO A 1 166 ? 5.672 1.271 5.513 1.00 92.12 166 PRO A O 1
ATOM 1336 N N . ALA A 1 167 ? 7.896 1.111 5.210 1.00 91.94 167 ALA A N 1
ATOM 1337 C CA . ALA A 1 167 ? 7.889 -0.288 4.786 1.00 91.94 167 ALA A CA 1
ATOM 1338 C C . ALA A 1 167 ? 7.308 -1.228 5.855 1.00 91.94 167 ALA A C 1
ATOM 1340 O O . ALA A 1 167 ? 6.605 -2.172 5.510 1.00 91.94 167 ALA A O 1
ATOM 1341 N N . ASN A 1 168 ? 7.511 -0.940 7.145 1.00 89.44 168 ASN A N 1
ATOM 1342 C CA . ASN A 1 168 ? 6.999 -1.776 8.237 1.00 89.44 168 ASN A CA 1
ATOM 1343 C C . ASN A 1 168 ? 5.474 -1.655 8.352 1.00 89.44 168 ASN A C 1
ATOM 1345 O O . ASN A 1 168 ? 4.763 -2.658 8.344 1.00 89.44 168 ASN A O 1
ATOM 1349 N N . VAL A 1 169 ? 4.965 -0.418 8.320 1.00 92.69 169 VAL A N 1
ATOM 1350 C CA . VAL A 1 169 ? 3.522 -0.129 8.262 1.00 92.69 169 VAL A CA 1
ATOM 1351 C C . VAL A 1 169 ? 2.877 -0.831 7.063 1.00 92.69 169 VAL A C 1
ATOM 1353 O O . VAL A 1 169 ? 1.819 -1.450 7.179 1.00 92.69 169 VAL A O 1
ATOM 1356 N N . LEU A 1 170 ? 3.511 -0.734 5.893 1.00 94.38 170 LEU A N 1
ATOM 1357 C CA . LEU A 1 170 ? 3.004 -1.334 4.665 1.00 94.38 170 LEU A CA 1
ATOM 1358 C C . LEU A 1 170 ? 3.086 -2.863 4.679 1.00 94.38 170 LEU A C 1
ATOM 1360 O O . LEU A 1 170 ? 2.173 -3.506 4.171 1.00 94.38 170 LEU A O 1
ATOM 1364 N N . THR A 1 171 ? 4.115 -3.444 5.297 1.00 92.25 171 THR A N 1
ATOM 1365 C CA . THR A 1 171 ? 4.253 -4.895 5.492 1.00 92.25 171 THR A CA 1
ATOM 1366 C C . THR A 1 171 ? 3.118 -5.428 6.351 1.00 92.25 171 THR A C 1
ATOM 1368 O O . THR A 1 171 ? 2.469 -6.394 5.965 1.00 92.25 171 THR A O 1
ATOM 1371 N N . ASN A 1 172 ? 2.794 -4.752 7.453 1.00 92.19 172 ASN A N 1
ATOM 1372 C CA . ASN A 1 172 ? 1.670 -5.127 8.308 1.00 92.19 172 ASN A CA 1
ATOM 1373 C C . ASN A 1 172 ? 0.319 -5.017 7.577 1.00 92.19 172 ASN A C 1
ATOM 1375 O O . ASN A 1 172 ? -0.539 -5.895 7.683 1.00 92.19 172 ASN A O 1
ATOM 1379 N N . ALA A 1 173 ? 0.136 -3.973 6.764 1.00 94.06 173 ALA A N 1
ATOM 1380 C CA . ALA A 1 173 ? -1.076 -3.816 5.965 1.00 94.06 173 ALA A CA 1
ATOM 1381 C C . ALA A 1 173 ? -1.187 -4.851 4.830 1.00 94.06 173 ALA A C 1
ATOM 1383 O O . ALA A 1 173 ? -2.279 -5.343 4.540 1.00 94.06 173 ALA A O 1
ATOM 1384 N N . ALA A 1 174 ? -0.064 -5.194 4.197 1.00 92.56 174 ALA A N 1
ATOM 1385 C CA . ALA A 1 174 ? 0.007 -6.226 3.172 1.00 92.56 174 ALA A CA 1
ATOM 1386 C C . ALA A 1 174 ? -0.216 -7.624 3.764 1.00 92.56 174 ALA A C 1
ATOM 1388 O O . ALA A 1 174 ? -0.953 -8.405 3.169 1.00 92.56 174 ALA A O 1
ATOM 1389 N N . ARG A 1 175 ? 0.300 -7.897 4.971 1.00 91.38 175 ARG A N 1
ATOM 1390 C CA . ARG A 1 175 ? 0.005 -9.114 5.741 1.00 91.38 175 ARG A CA 1
ATOM 1391 C C . ARG A 1 175 ? -1.496 -9.263 5.964 1.00 91.38 175 ARG A C 1
ATOM 1393 O O . ARG A 1 175 ? -2.069 -10.296 5.646 1.00 91.38 175 ARG A O 1
ATOM 1400 N N . ALA A 1 176 ? -2.153 -8.214 6.456 1.00 90.50 176 ALA A N 1
ATOM 1401 C CA . ALA A 1 176 ? -3.600 -8.235 6.659 1.00 90.50 176 ALA A CA 1
ATOM 1402 C C . ALA A 1 176 ? -4.359 -8.508 5.349 1.00 90.50 176 ALA A C 1
ATOM 1404 O O . ALA A 1 176 ? -5.263 -9.336 5.313 1.00 90.50 176 ALA A O 1
ATOM 1405 N N . ALA A 1 177 ? -3.946 -7.877 4.244 1.00 89.12 177 ALA A N 1
ATOM 1406 C CA . ALA A 1 177 ? -4.531 -8.145 2.934 1.00 89.12 177 ALA A CA 1
ATOM 1407 C C . ALA A 1 177 ? -4.324 -9.601 2.472 1.00 89.12 177 ALA A C 1
ATOM 1409 O O . ALA A 1 177 ? -5.259 -10.177 1.919 1.00 89.12 177 ALA A O 1
ATOM 1410 N N . HIS A 1 178 ? -3.146 -10.181 2.721 1.00 88.12 178 HIS A N 1
ATOM 1411 C CA . HIS A 1 178 ? -2.796 -11.560 2.373 1.00 88.12 178 HIS A CA 1
ATOM 1412 C C . HIS A 1 178 ? -3.701 -12.585 3.075 1.00 88.12 178 HIS A C 1
ATOM 1414 O O . HIS A 1 178 ? -4.235 -13.470 2.416 1.00 88.12 178 HIS A O 1
ATOM 1420 N N . TYR A 1 179 ? -3.950 -12.411 4.377 1.00 86.62 179 TYR A N 1
ATOM 1421 C CA . TYR A 1 179 ? -4.796 -13.307 5.186 1.00 86.62 179 TYR A CA 1
ATOM 1422 C C . TYR A 1 179 ? -6.295 -12.964 5.158 1.00 86.62 179 TYR A C 1
ATOM 1424 O O . TYR A 1 179 ? -7.063 -13.428 5.992 1.00 86.62 179 TYR A O 1
ATOM 1432 N N . ASP A 1 180 ? -6.728 -12.115 4.229 1.00 87.06 180 ASP A N 1
ATOM 1433 C CA . ASP A 1 180 ? -8.104 -11.617 4.143 1.00 87.06 180 ASP A CA 1
ATOM 1434 C C . ASP A 1 180 ? -8.651 -10.922 5.412 1.00 87.06 180 ASP A C 1
ATOM 1436 O O . ASP A 1 180 ? -9.852 -10.915 5.670 1.00 87.06 180 ASP A O 1
ATOM 1440 N N . MET A 1 181 ? -7.776 -10.277 6.188 1.00 90.00 181 MET A N 1
ATOM 1441 C CA . MET A 1 181 ? -8.110 -9.617 7.452 1.00 90.00 181 MET A CA 1
ATOM 1442 C C . MET A 1 181 ? -8.094 -8.085 7.366 1.00 90.00 181 MET A C 1
ATOM 1444 O O . MET A 1 181 ? -7.378 -7.476 6.566 1.00 90.00 181 MET A O 1
ATOM 1448 N N . ASP A 1 182 ? -8.869 -7.447 8.247 1.00 93.19 182 ASP A N 1
ATOM 1449 C CA . ASP A 1 182 ? -8.766 -6.012 8.517 1.00 93.19 182 ASP A CA 1
ATOM 1450 C C . ASP A 1 182 ? -7.690 -5.746 9.587 1.00 93.19 182 ASP A C 1
ATOM 1452 O O . ASP A 1 182 ? -7.525 -6.513 10.539 1.00 93.19 182 ASP A O 1
ATOM 1456 N N . VAL A 1 183 ? -6.997 -4.610 9.478 1.00 94.94 183 VAL A N 1
ATOM 1457 C CA . VAL A 1 183 ? -5.964 -4.180 10.435 1.00 94.94 183 VAL A CA 1
ATOM 1458 C C . VAL A 1 183 ? -6.311 -2.851 11.108 1.00 94.94 183 VAL A C 1
ATOM 1460 O O . VAL A 1 183 ? -6.839 -1.918 10.493 1.00 94.94 183 VAL A O 1
ATOM 1463 N N . ILE A 1 184 ? -6.016 -2.745 12.403 1.00 96.50 184 ILE A N 1
ATOM 1464 C CA . ILE A 1 184 ? -6.142 -1.526 13.202 1.00 96.50 184 ILE A CA 1
ATOM 1465 C C . ILE A 1 184 ? -4.749 -1.023 13.577 1.00 96.50 184 ILE A C 1
ATOM 1467 O O . ILE A 1 184 ? -4.116 -1.552 14.482 1.00 96.50 184 ILE A O 1
ATOM 1471 N N . PHE A 1 185 ? -4.314 0.068 12.956 1.00 95.31 185 PHE A N 1
ATOM 1472 C CA . PHE A 1 185 ? -3.105 0.774 13.373 1.00 95.31 185 PHE A CA 1
ATOM 1473 C C . PHE A 1 185 ? -3.427 1.703 14.547 1.00 95.31 185 PHE A C 1
ATOM 1475 O O . PHE A 1 185 ? -4.255 2.616 14.423 1.00 95.31 185 PHE A O 1
ATOM 1482 N N . VAL A 1 186 ? -2.773 1.488 15.686 1.00 94.12 186 VAL A N 1
ATOM 1483 C CA . VAL A 1 186 ? -2.940 2.268 16.914 1.00 94.12 186 VAL A CA 1
ATOM 1484 C C . VAL A 1 186 ? -1.692 3.098 17.181 1.00 94.12 186 VAL A C 1
ATOM 1486 O O . VAL A 1 186 ? -0.621 2.570 17.442 1.00 94.12 186 VAL A O 1
ATOM 1489 N N . VAL A 1 187 ? -1.841 4.423 17.182 1.00 92.06 187 VAL A N 1
ATOM 1490 C CA . VAL A 1 187 ? -0.730 5.362 17.405 1.00 92.06 187 VAL A CA 1
ATOM 1491 C C . VAL A 1 187 ? -0.953 6.260 18.616 1.00 92.06 187 VAL A C 1
ATOM 1493 O O . VAL A 1 187 ? -2.067 6.485 19.093 1.00 92.06 187 VAL A O 1
ATOM 1496 N N . LYS A 1 188 ? 0.120 6.902 19.078 1.00 88.62 188 LYS A N 1
ATOM 1497 C CA . LYS A 1 188 ? 0.057 7.821 20.223 1.00 88.62 188 LYS A CA 1
ATOM 1498 C C . LYS A 1 188 ? -0.706 9.120 19.961 1.00 88.62 188 LYS A C 1
ATOM 1500 O O . LYS A 1 188 ? -1.210 9.713 20.910 1.00 88.62 188 LYS A O 1
ATOM 1505 N N . LYS A 1 189 ? -0.719 9.634 18.725 1.00 89.75 189 LYS A N 1
ATOM 1506 C CA . LYS A 1 189 ? -1.258 10.971 18.414 1.00 89.75 189 LYS A CA 1
ATOM 1507 C C . LYS A 1 189 ? -1.861 11.037 17.015 1.00 89.75 189 LYS A C 1
ATOM 1509 O O . LYS A 1 189 ? -1.342 10.437 16.078 1.00 89.75 189 LYS A O 1
ATOM 1514 N N . LYS A 1 190 ? -2.884 11.878 16.861 1.00 91.06 190 LYS A N 1
ATOM 1515 C CA . LYS A 1 190 ? -3.581 12.120 15.591 1.00 91.06 190 LYS A CA 1
ATOM 1516 C C . LYS A 1 190 ? -2.668 12.457 14.396 1.00 91.06 190 LYS A C 1
ATOM 1518 O O . LYS A 1 190 ? -2.888 11.865 13.344 1.00 91.06 190 LYS A O 1
ATOM 1523 N N . PRO A 1 191 ? -1.634 13.320 14.509 1.00 91.44 191 PRO A N 1
ATOM 1524 C CA . PRO A 1 191 ? -0.755 13.607 13.372 1.00 91.44 191 PRO A CA 1
ATOM 1525 C C . PRO A 1 191 ? -0.004 12.378 12.846 1.00 91.44 191 PRO A C 1
ATOM 1527 O O . PRO A 1 191 ? 0.209 12.265 11.647 1.00 91.44 191 PRO A O 1
ATOM 1530 N N . ILE A 1 192 ? 0.340 11.427 13.721 1.00 91.50 192 ILE A N 1
ATOM 1531 C CA . ILE A 1 192 ? 0.989 10.173 13.310 1.00 91.50 192 ILE A CA 1
ATOM 1532 C C . ILE A 1 192 ? -0.008 9.318 12.521 1.00 91.50 192 ILE A C 1
ATOM 1534 O O . ILE A 1 192 ? 0.334 8.802 11.464 1.00 91.50 192 ILE A O 1
ATOM 1538 N N . ALA A 1 193 ? -1.267 9.248 12.971 1.00 91.94 193 ALA A N 1
ATOM 1539 C CA . ALA A 1 193 ? -2.321 8.518 12.267 1.00 91.94 193 ALA A CA 1
ATOM 1540 C C . ALA A 1 193 ? -2.556 9.094 10.860 1.00 91.94 193 ALA A C 1
ATOM 1542 O O . ALA A 1 193 ? -2.701 8.343 9.903 1.00 91.94 193 ALA A O 1
ATOM 1543 N N . GLN A 1 194 ? -2.550 10.425 10.719 1.00 92.31 194 GLN A N 1
ATOM 1544 C CA . GLN A 1 194 ? -2.667 11.098 9.418 1.00 92.31 194 GLN A CA 1
ATOM 1545 C C . GLN A 1 194 ? -1.500 10.755 8.484 1.00 92.31 194 GLN A C 1
ATOM 1547 O O . GLN A 1 194 ? -1.708 10.529 7.293 1.00 92.31 194 GLN A O 1
ATOM 1552 N N . SER A 1 195 ? -0.280 10.692 9.014 1.00 92.44 195 SER A N 1
ATOM 1553 C CA . SER A 1 195 ? 0.891 10.317 8.227 1.00 92.44 195 SER A CA 1
ATOM 1554 C C . SER A 1 195 ? 0.884 8.838 7.827 1.00 92.44 195 SER A C 1
ATOM 1556 O O . SER A 1 195 ? 1.183 8.537 6.675 1.00 92.44 195 SER A O 1
ATOM 1558 N N . ILE A 1 196 ? 0.459 7.926 8.710 1.00 93.88 196 ILE A N 1
ATOM 1559 C CA . ILE A 1 196 ? 0.223 6.519 8.344 1.00 93.88 196 ILE A CA 1
ATOM 1560 C C . ILE A 1 196 ? -0.845 6.425 7.250 1.00 93.88 196 ILE A C 1
ATOM 1562 O O . ILE A 1 196 ? -0.664 5.695 6.283 1.00 93.88 196 ILE A O 1
ATOM 1566 N N . ALA A 1 197 ? -1.917 7.220 7.325 1.00 93.00 197 ALA A N 1
ATOM 1567 C CA . ALA A 1 197 ? -2.925 7.255 6.266 1.00 93.00 197 ALA A CA 1
ATOM 1568 C C . ALA A 1 197 ? -2.334 7.632 4.897 1.00 93.00 197 ALA A C 1
ATOM 1570 O O . ALA A 1 197 ? -2.757 7.101 3.872 1.00 93.00 197 ALA A O 1
ATOM 1571 N N . LYS A 1 198 ? -1.344 8.536 4.872 1.00 91.94 198 LYS A N 1
ATOM 1572 C CA . LYS A 1 198 ? -0.613 8.890 3.649 1.00 91.94 198 LYS A CA 1
ATOM 1573 C C . LYS A 1 198 ? 0.230 7.718 3.142 1.00 91.94 198 LYS A C 1
ATOM 1575 O O . LYS A 1 198 ? 0.172 7.442 1.951 1.00 91.94 198 LYS A O 1
ATOM 1580 N N . ILE A 1 199 ? 0.947 7.025 4.027 1.00 93.88 199 ILE A N 1
ATOM 1581 C CA . ILE A 1 199 ? 1.746 5.836 3.683 1.00 93.88 199 ILE A CA 1
ATOM 1582 C C . ILE A 1 199 ? 0.844 4.747 3.081 1.00 93.88 199 ILE A C 1
ATOM 1584 O O . ILE A 1 199 ? 1.082 4.278 1.977 1.00 93.88 199 ILE A O 1
ATOM 1588 N N . LEU A 1 200 ? -0.268 4.417 3.742 1.00 94.25 200 LEU A N 1
ATOM 1589 C CA . LEU A 1 200 ? -1.219 3.405 3.265 1.00 94.25 200 LEU A CA 1
ATOM 1590 C C . LEU A 1 200 ? -1.890 3.785 1.936 1.00 94.25 200 LEU A C 1
ATOM 1592 O O . LEU A 1 200 ? -2.337 2.910 1.197 1.00 94.25 200 LEU A O 1
ATOM 1596 N N . ARG A 1 201 ? -2.003 5.083 1.632 1.00 91.75 201 ARG A N 1
ATOM 1597 C CA . ARG A 1 201 ? -2.534 5.593 0.359 1.00 91.75 201 ARG A CA 1
ATOM 1598 C C . ARG A 1 201 ? -1.536 5.471 -0.788 1.00 91.75 201 ARG A C 1
ATOM 1600 O O . ARG A 1 201 ? -1.945 5.280 -1.934 1.00 91.75 201 ARG A O 1
ATOM 1607 N N . GLU A 1 202 ? -0.267 5.691 -0.477 1.00 91.06 202 GLU A N 1
ATOM 1608 C CA . GLU A 1 202 ? 0.839 5.820 -1.418 1.00 91.06 202 GLU A CA 1
ATOM 1609 C C . GLU A 1 202 ? 1.933 4.841 -0.983 1.00 91.06 202 GLU A C 1
ATOM 1611 O 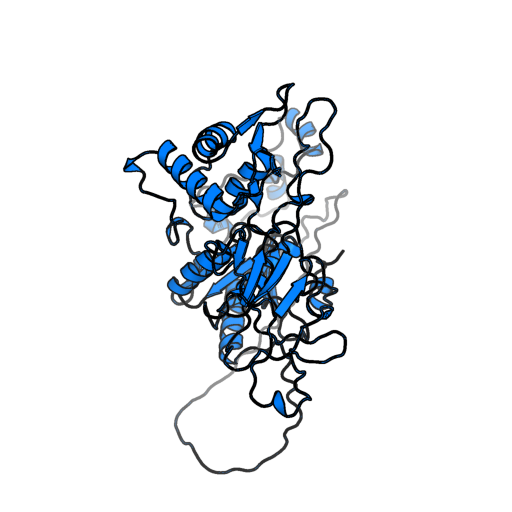O . GLU A 1 202 ? 2.861 5.240 -0.282 1.00 91.06 202 GLU A O 1
ATOM 1616 N N . PRO A 1 203 ? 1.828 3.556 -1.367 1.00 93.88 203 PRO A N 1
ATOM 1617 C CA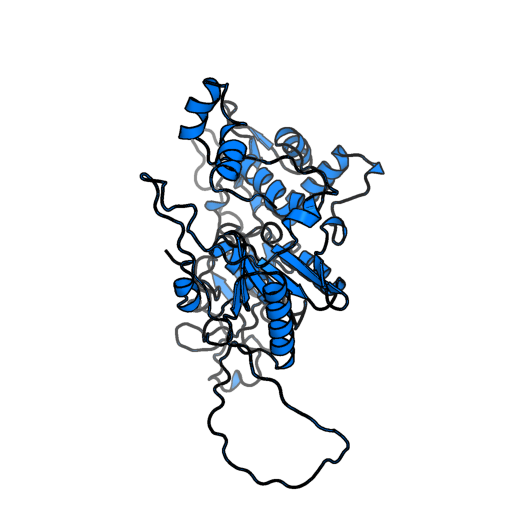 . PRO A 1 203 ? 2.750 2.514 -0.914 1.00 93.88 203 PRO A CA 1
ATOM 1618 C C . PRO A 1 203 ? 4.125 2.569 -1.608 1.00 93.88 203 PRO A C 1
ATOM 1620 O O . PRO A 1 203 ? 4.825 1.566 -1.684 1.00 93.88 203 PRO A O 1
ATOM 1623 N N . VAL A 1 204 ? 4.501 3.736 -2.132 1.00 94.19 204 VAL A N 1
ATOM 1624 C CA . VAL A 1 204 ? 5.724 4.023 -2.888 1.00 94.19 204 VAL A CA 1
ATOM 1625 C C . VAL A 1 204 ? 6.261 5.388 -2.453 1.00 94.19 204 VAL A C 1
ATOM 1627 O O . VAL A 1 204 ? 5.484 6.271 -2.078 1.00 94.19 204 VAL A O 1
ATOM 1630 N N . THR A 1 205 ? 7.579 5.576 -2.494 1.00 92.94 205 THR A N 1
ATOM 1631 C CA . THR A 1 205 ? 8.230 6.834 -2.091 1.00 92.94 205 THR A CA 1
ATOM 1632 C C . THR A 1 205 ? 8.020 7.933 -3.126 1.00 92.94 205 THR A C 1
ATOM 1634 O O . THR A 1 205 ? 7.727 9.074 -2.758 1.00 92.94 205 THR A O 1
ATOM 1637 N N . ASP A 1 206 ? 8.115 7.583 -4.409 1.00 91.50 206 ASP A N 1
ATOM 1638 C CA . ASP A 1 206 ? 7.983 8.517 -5.523 1.00 91.50 206 ASP A CA 1
ATOM 1639 C C . ASP A 1 206 ? 7.321 7.864 -6.749 1.00 91.50 206 ASP A C 1
ATOM 1641 O O . ASP A 1 206 ? 7.499 6.678 -7.030 1.00 91.50 206 ASP A O 1
ATOM 1645 N N . THR A 1 207 ? 6.549 8.652 -7.495 1.00 88.06 207 THR A N 1
ATOM 1646 C CA . THR A 1 207 ? 5.970 8.276 -8.794 1.00 88.06 207 THR A CA 1
ATOM 1647 C C . THR A 1 207 ? 6.526 9.099 -9.950 1.00 88.06 207 THR A C 1
ATOM 1649 O O . THR A 1 207 ? 6.205 8.813 -11.098 1.00 88.06 207 THR A O 1
ATOM 1652 N N . ASP A 1 208 ? 7.350 10.110 -9.690 1.00 78.94 208 ASP A N 1
ATOM 1653 C CA . ASP A 1 208 ? 7.907 10.989 -10.724 1.00 78.94 208 ASP A CA 1
ATOM 1654 C C . ASP A 1 208 ? 9.229 10.441 -11.288 1.00 78.94 208 ASP A C 1
ATOM 1656 O O . ASP A 1 208 ? 10.022 11.148 -11.908 1.00 78.94 208 ASP A O 1
ATOM 1660 N N . VAL A 1 209 ? 9.453 9.139 -11.112 1.00 76.38 209 VAL A N 1
ATOM 1661 C CA . VAL A 1 209 ? 10.628 8.415 -11.590 1.00 76.38 209 VAL A CA 1
ATOM 1662 C C . VAL A 1 209 ? 10.311 7.729 -12.924 1.00 76.38 209 VAL A C 1
ATOM 1664 O O . VAL A 1 209 ? 9.265 7.097 -13.073 1.00 76.38 209 VAL A O 1
ATOM 1667 N N . HIS A 1 210 ? 11.212 7.881 -13.910 1.00 69.44 210 HIS A N 1
ATOM 1668 C CA . HIS A 1 210 ? 11.089 7.390 -15.300 1.00 69.44 210 HIS A CA 1
ATOM 1669 C C . HIS A 1 210 ? 10.252 6.103 -15.458 1.00 69.44 210 HIS A C 1
ATOM 1671 O O . HIS A 1 210 ? 10.690 5.027 -15.053 1.00 69.44 210 HIS A O 1
ATOM 1677 N N . ASN A 1 211 ? 9.058 6.231 -16.053 1.00 78.44 211 ASN A N 1
ATOM 1678 C CA . ASN A 1 211 ? 8.136 5.139 -16.399 1.00 78.44 211 ASN A CA 1
ATOM 1679 C C . ASN A 1 211 ? 7.914 4.095 -15.288 1.00 78.44 211 ASN A C 1
ATOM 1681 O O . ASN A 1 211 ? 7.836 2.902 -15.570 1.00 78.44 211 ASN A O 1
ATOM 1685 N N . GLY A 1 212 ? 7.821 4.531 -14.028 1.00 87.25 212 GLY A N 1
ATOM 1686 C CA . GLY A 1 212 ? 7.838 3.605 -12.902 1.00 87.25 212 GLY A CA 1
ATOM 1687 C C . GLY A 1 212 ? 7.450 4.200 -11.553 1.00 87.25 212 GLY A C 1
ATOM 1688 O O . GLY A 1 212 ? 6.739 5.207 -11.481 1.00 87.25 212 GLY A O 1
ATOM 1689 N N . ALA A 1 213 ? 7.925 3.569 -10.483 1.00 93.62 213 ALA A N 1
ATOM 1690 C CA . ALA A 1 213 ? 7.818 4.058 -9.109 1.00 93.62 213 ALA A CA 1
ATOM 1691 C C . ALA A 1 213 ? 9.080 3.721 -8.308 1.00 93.62 213 ALA A C 1
ATOM 1693 O O . ALA A 1 213 ? 9.719 2.702 -8.559 1.00 93.62 213 ALA A O 1
ATOM 1694 N N . GLN A 1 214 ? 9.416 4.567 -7.337 1.00 95.56 214 GLN A N 1
ATOM 1695 C CA . GLN A 1 214 ? 10.455 4.290 -6.353 1.00 95.56 214 GLN A CA 1
ATOM 1696 C C . GLN A 1 214 ? 9.805 3.627 -5.138 1.00 95.56 214 GLN A C 1
ATOM 1698 O O . GLN A 1 214 ? 8.770 4.080 -4.645 1.00 95.56 214 GLN A O 1
ATOM 1703 N N . LEU A 1 215 ? 10.387 2.531 -4.671 1.00 95.31 215 LEU A N 1
ATOM 1704 C CA . LEU A 1 215 ? 9.840 1.731 -3.583 1.00 95.31 215 LEU A CA 1
ATOM 1705 C C . LEU A 1 215 ? 10.325 2.229 -2.220 1.00 95.31 215 LEU A C 1
ATOM 1707 O O . LEU A 1 215 ? 11.287 2.993 -2.110 1.00 95.31 215 LEU A O 1
ATOM 1711 N N . TYR A 1 216 ? 9.627 1.803 -1.170 1.00 95.19 216 TYR A N 1
ATOM 1712 C CA . TYR A 1 216 ? 10.170 1.870 0.182 1.00 95.19 216 TYR A CA 1
ATOM 1713 C C . TYR A 1 216 ? 11.167 0.730 0.395 1.00 95.19 216 TYR A C 1
ATOM 1715 O O . TYR A 1 216 ? 11.014 -0.347 -0.174 1.00 95.19 216 TYR A O 1
ATOM 1723 N N . THR A 1 217 ? 12.157 0.967 1.246 1.00 93.31 217 THR A N 1
ATOM 1724 C CA . THR A 1 217 ? 13.176 -0.019 1.615 1.00 93.31 217 THR A CA 1
ATOM 1725 C C . THR A 1 217 ? 12.820 -0.634 2.969 1.00 93.31 217 THR A C 1
ATOM 1727 O O . THR A 1 217 ? 12.418 0.085 3.890 1.00 93.31 217 THR A O 1
ATOM 1730 N N . MET A 1 218 ? 12.924 -1.958 3.077 1.00 90.88 218 MET A N 1
ATOM 1731 C CA . MET A 1 218 ? 12.675 -2.723 4.302 1.00 90.88 218 MET A CA 1
ATOM 1732 C C . MET A 1 218 ? 13.733 -2.407 5.369 1.00 90.88 218 MET A C 1
ATOM 1734 O O . MET A 1 218 ? 14.828 -1.949 5.053 1.00 90.88 218 MET A O 1
ATOM 1738 N N . SER A 1 219 ? 13.421 -2.638 6.648 1.00 86.00 219 SER A N 1
ATOM 1739 C CA . SER A 1 219 ? 14.388 -2.406 7.733 1.00 86.00 219 SER A CA 1
ATOM 1740 C C . SER A 1 219 ? 15.478 -3.464 7.820 1.00 86.00 219 SER A C 1
ATOM 1742 O O . SER A 1 219 ? 16.555 -3.180 8.338 1.00 86.00 219 SER A O 1
ATOM 1744 N N . ASP A 1 220 ? 15.197 -4.672 7.344 1.00 85.44 220 ASP A N 1
ATOM 1745 C CA . ASP A 1 220 ? 16.079 -5.818 7.519 1.00 85.44 220 ASP A CA 1
ATOM 1746 C C . ASP A 1 220 ? 17.107 -5.865 6.389 1.00 85.44 220 ASP A C 1
ATOM 1748 O O . ASP A 1 220 ? 16.813 -5.536 5.236 1.00 85.44 220 ASP A O 1
ATOM 1752 N N . GLU A 1 221 ? 18.343 -6.204 6.746 1.00 90.69 221 GLU A N 1
ATOM 1753 C CA . GLU A 1 221 ? 19.434 -6.357 5.786 1.00 90.69 221 GLU A CA 1
ATOM 1754 C C . GLU A 1 221 ? 19.171 -7.572 4.898 1.00 90.69 221 GLU A C 1
ATOM 1756 O O . GLU A 1 221 ? 18.769 -8.640 5.373 1.00 90.69 221 GLU A O 1
ATOM 1761 N N . LEU A 1 222 ? 19.436 -7.424 3.605 1.00 89.75 222 LEU A N 1
ATOM 1762 C CA . LEU A 1 222 ? 19.300 -8.507 2.651 1.00 89.75 222 LEU A CA 1
ATOM 1763 C C . LEU A 1 222 ? 20.348 -9.587 2.941 1.00 89.75 222 LEU A C 1
ATOM 1765 O O . LEU A 1 222 ? 21.547 -9.318 2.996 1.00 89.75 222 LEU A O 1
ATOM 1769 N N . THR A 1 223 ? 19.880 -10.823 3.086 1.00 88.50 223 THR A N 1
ATOM 1770 C CA . THR A 1 223 ? 20.730 -12.013 3.156 1.00 88.50 223 THR A CA 1
ATOM 1771 C C . THR A 1 223 ? 20.467 -12.858 1.917 1.00 88.50 223 THR A C 1
ATOM 1773 O O . THR A 1 223 ? 19.330 -13.264 1.682 1.00 88.50 223 THR A O 1
ATOM 1776 N N . LEU A 1 224 ? 21.503 -13.103 1.115 1.00 88.19 224 LEU A N 1
ATOM 1777 C CA . LEU A 1 224 ? 21.410 -13.925 -0.089 1.00 88.19 224 LEU A CA 1
ATOM 1778 C C . LEU A 1 224 ? 21.254 -15.405 0.265 1.00 88.19 224 LEU A C 1
ATOM 1780 O O . LEU A 1 224 ? 21.531 -15.843 1.384 1.00 88.19 224 LEU A O 1
ATOM 1784 N N . THR A 1 225 ? 20.843 -16.204 -0.717 1.00 87.88 225 THR A N 1
ATOM 1785 C CA . THR A 1 225 ? 20.660 -17.658 -0.544 1.00 87.88 225 THR A CA 1
ATOM 1786 C C . THR A 1 225 ? 21.926 -18.416 -0.133 1.00 87.88 225 THR A C 1
ATOM 1788 O O . THR A 1 225 ? 21.829 -19.476 0.485 1.00 87.88 225 THR A O 1
ATOM 1791 N N . ASP A 1 226 ? 23.112 -17.879 -0.424 1.00 83.25 226 ASP A N 1
ATOM 1792 C CA . ASP A 1 226 ? 24.398 -18.422 0.026 1.00 83.25 226 ASP A CA 1
ATOM 1793 C C . ASP A 1 226 ? 24.803 -17.958 1.444 1.00 83.25 226 ASP A C 1
ATOM 1795 O O . ASP A 1 226 ? 25.854 -18.354 1.954 1.00 83.25 226 ASP A O 1
ATOM 1799 N N . GLY A 1 227 ? 23.956 -17.157 2.098 1.00 84.12 227 GLY A N 1
ATOM 1800 C CA . GLY A 1 227 ? 24.162 -16.591 3.429 1.00 84.12 227 GLY A CA 1
ATOM 1801 C C . GLY A 1 227 ? 25.006 -15.316 3.452 1.00 84.12 227 GLY A C 1
ATOM 1802 O O . GLY A 1 227 ? 25.276 -14.796 4.536 1.00 84.12 227 GLY A O 1
ATOM 1803 N N . SER A 1 228 ? 25.445 -14.814 2.297 1.00 83.62 228 SER A N 1
ATOM 1804 C CA . SER A 1 228 ? 26.188 -13.559 2.211 1.00 83.62 228 SER A CA 1
ATOM 1805 C C . SER A 1 228 ? 25.274 -12.335 2.330 1.00 83.62 228 SER A C 1
ATOM 1807 O O . SER A 1 228 ? 24.064 -12.403 2.103 1.00 83.62 228 SER A O 1
ATOM 1809 N N . LYS A 1 229 ? 25.867 -11.200 2.711 1.00 88.69 229 LYS A N 1
ATOM 1810 C CA . LYS A 1 229 ? 25.201 -9.897 2.780 1.00 88.69 229 LYS A CA 1
ATOM 1811 C C . LYS A 1 229 ? 25.868 -8.942 1.794 1.00 88.69 229 LYS A C 1
ATOM 1813 O O . LYS A 1 229 ? 27.063 -8.664 1.968 1.00 88.69 229 LYS A O 1
ATOM 1818 N N . PRO A 1 230 ? 25.153 -8.481 0.755 1.00 89.69 230 PRO A N 1
ATOM 1819 C CA . PRO A 1 230 ? 25.713 -7.548 -0.202 1.00 89.69 230 PRO A CA 1
ATOM 1820 C C . PRO A 1 230 ? 25.797 -6.153 0.419 1.00 89.69 230 PRO A C 1
ATOM 1822 O O . PRO A 1 230 ? 24.905 -5.730 1.159 1.00 89.69 230 PRO A O 1
ATOM 1825 N N . VAL A 1 231 ? 26.859 -5.422 0.086 1.00 89.50 231 VAL A N 1
ATOM 1826 C CA . VAL A 1 231 ? 27.055 -4.030 0.515 1.00 89.50 231 VAL A CA 1
ATOM 1827 C C . VAL A 1 231 ? 27.061 -3.092 -0.681 1.00 89.50 231 VAL A C 1
ATOM 1829 O O . VAL A 1 231 ? 27.556 -3.453 -1.742 1.00 89.50 231 VAL A O 1
ATOM 1832 N N . LEU A 1 232 ? 26.555 -1.875 -0.501 1.00 90.00 232 LEU A N 1
ATOM 1833 C CA . LEU A 1 232 ? 26.490 -0.845 -1.535 1.00 90.00 232 LEU A CA 1
ATOM 1834 C C . LEU A 1 232 ? 27.891 -0.345 -1.956 1.00 90.00 232 LEU A C 1
ATOM 1836 O O . LEU A 1 232 ? 28.868 -0.503 -1.208 1.00 90.00 232 LEU A O 1
ATOM 1840 N N . PRO A 1 233 ? 28.016 0.286 -3.141 1.00 86.88 233 PRO A N 1
ATOM 1841 C CA . PRO A 1 233 ? 29.240 0.973 -3.539 1.00 86.88 233 PRO A CA 1
ATOM 1842 C C . PRO A 1 233 ? 29.643 2.080 -2.545 1.00 86.88 233 PRO A C 1
ATOM 1844 O O . PRO A 1 233 ? 28.803 2.567 -1.780 1.00 86.88 233 PRO A O 1
ATOM 1847 N N . PRO A 1 234 ? 30.920 2.514 -2.550 1.00 82.00 234 PRO A N 1
ATOM 1848 C CA . PRO A 1 234 ? 31.352 3.670 -1.768 1.00 82.00 234 PRO A CA 1
ATOM 1849 C C . PRO A 1 234 ? 30.475 4.899 -2.055 1.00 82.00 234 PRO A C 1
ATOM 1851 O O . PRO A 1 234 ? 30.061 5.108 -3.190 1.00 82.00 234 PRO A O 1
ATOM 1854 N N . ASP A 1 235 ? 30.210 5.708 -1.027 1.00 83.38 235 ASP A N 1
ATOM 1855 C CA . ASP A 1 235 ? 29.403 6.940 -1.086 1.00 83.38 235 ASP A CA 1
ATOM 1856 C C . ASP A 1 235 ? 27.884 6.756 -1.313 1.00 83.38 235 ASP A C 1
ATOM 1858 O O . ASP A 1 235 ? 27.145 7.743 -1.356 1.00 83.38 235 ASP A O 1
ATOM 1862 N N . VAL A 1 236 ? 27.383 5.516 -1.379 1.00 88.94 236 VAL A N 1
ATOM 1863 C CA . VAL A 1 236 ? 25.940 5.228 -1.409 1.00 88.94 236 VAL A CA 1
ATOM 1864 C C . VAL A 1 236 ? 25.450 4.854 -0.006 1.00 88.94 236 VAL A C 1
ATOM 1866 O O . VAL A 1 236 ? 25.767 3.799 0.539 1.00 88.94 236 VAL A O 1
ATOM 1869 N N . GLU A 1 237 ? 24.648 5.736 0.594 1.00 89.00 237 GLU A N 1
ATOM 1870 C CA . GLU A 1 237 ? 24.244 5.625 2.006 1.00 89.00 237 GLU A CA 1
ATOM 1871 C C . GLU A 1 237 ? 22.965 4.802 2.240 1.00 89.00 237 GLU A C 1
ATOM 1873 O O . GLU A 1 237 ? 22.618 4.531 3.387 1.00 89.00 237 GLU A O 1
ATOM 1878 N N . SER A 1 238 ? 22.230 4.422 1.188 1.00 91.56 238 SER A N 1
ATOM 1879 C CA . SER A 1 238 ? 20.976 3.663 1.319 1.00 91.56 238 SER A CA 1
ATOM 1880 C C . SER A 1 238 ? 20.583 2.955 0.024 1.00 91.56 238 SER A C 1
ATOM 1882 O O . SER A 1 238 ? 20.884 3.444 -1.064 1.00 91.56 238 SER A 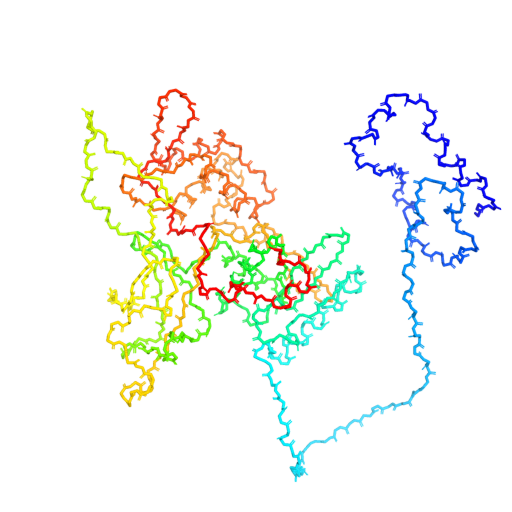O 1
ATOM 1884 N N . SER A 1 239 ? 19.879 1.826 0.137 1.00 92.88 239 SER A N 1
ATOM 1885 C CA . SER A 1 239 ? 19.341 1.092 -1.014 1.00 92.88 239 SER A CA 1
ATOM 1886 C C . SER A 1 239 ? 18.172 1.847 -1.644 1.00 92.88 239 SER A C 1
ATOM 1888 O O . SER A 1 239 ? 17.200 2.162 -0.951 1.00 92.88 239 SER A O 1
ATOM 1890 N N . GLN A 1 240 ? 18.247 2.105 -2.953 1.00 94.56 240 GLN A N 1
ATOM 1891 C CA . GLN A 1 240 ? 17.178 2.745 -3.719 1.00 94.56 240 GLN A CA 1
ATOM 1892 C C . GLN A 1 240 ? 16.603 1.763 -4.736 1.00 94.56 240 GLN A C 1
ATOM 1894 O O . GLN A 1 240 ? 17.267 1.365 -5.689 1.00 94.56 240 GLN A O 1
ATOM 1899 N N . TRP A 1 241 ? 15.351 1.373 -4.513 1.00 95.06 241 TRP A N 1
ATOM 1900 C CA . TRP A 1 241 ? 14.664 0.382 -5.331 1.00 95.06 241 TRP A CA 1
ATOM 1901 C C . TRP A 1 241 ? 13.628 1.022 -6.242 1.00 95.06 241 TRP A C 1
ATOM 1903 O O . TRP A 1 241 ? 12.893 1.922 -5.827 1.00 95.06 241 TRP A O 1
ATOM 1913 N N . TYR A 1 242 ? 13.533 0.518 -7.465 1.00 94.62 242 TYR A N 1
ATOM 1914 C CA . TYR A 1 242 ? 12.667 1.051 -8.507 1.00 94.62 242 TYR A CA 1
ATOM 1915 C C . TYR A 1 242 ? 11.926 -0.070 -9.221 1.00 94.62 242 TYR A C 1
ATOM 1917 O O . TYR A 1 242 ? 12.498 -1.110 -9.519 1.00 94.62 242 TYR A O 1
ATOM 1925 N N . LEU A 1 243 ? 10.662 0.175 -9.549 1.00 92.50 243 LEU A N 1
ATOM 1926 C CA . LEU A 1 243 ? 9.937 -0.577 -10.567 1.00 92.50 243 LEU A CA 1
ATOM 1927 C C . LEU A 1 243 ? 10.015 0.206 -11.869 1.00 92.50 243 LEU A C 1
ATOM 1929 O O . LEU A 1 243 ? 9.621 1.373 -11.893 1.00 92.50 243 LEU A O 1
ATOM 1933 N N . ARG A 1 244 ? 10.502 -0.417 -12.941 1.00 90.44 244 ARG A N 1
ATOM 1934 C CA . ARG A 1 244 ? 10.652 0.193 -14.266 1.00 90.44 244 ARG A CA 1
ATOM 1935 C C . ARG A 1 244 ? 9.979 -0.676 -15.312 1.00 90.44 244 ARG A C 1
ATOM 1937 O O . ARG A 1 244 ? 10.254 -1.864 -15.403 1.00 90.44 244 ARG A O 1
ATOM 1944 N N . TYR A 1 245 ? 9.157 -0.085 -16.166 1.00 85.56 245 TYR A N 1
ATOM 1945 C CA . TYR A 1 245 ? 8.755 -0.777 -17.386 1.00 85.56 245 TYR A CA 1
ATOM 1946 C C . TYR A 1 245 ? 9.875 -0.671 -18.414 1.00 85.56 245 TYR A C 1
ATOM 1948 O O . TYR A 1 245 ? 10.293 0.438 -18.758 1.00 85.56 245 TYR A O 1
ATOM 1956 N N . GLN A 1 246 ? 10.358 -1.817 -18.899 1.00 71.75 246 GLN A N 1
ATOM 1957 C CA . GLN A 1 246 ? 11.230 -1.841 -20.069 1.00 71.75 246 GLN A CA 1
ATOM 1958 C C . GLN A 1 246 ? 10.483 -1.216 -21.253 1.00 71.75 246 GLN A C 1
ATOM 1960 O O . GLN A 1 246 ? 9.265 -1.385 -21.388 1.00 71.75 246 GLN A O 1
ATOM 1965 N N . GLU A 1 247 ? 11.196 -0.466 -22.099 1.00 62.59 247 GLU A N 1
ATOM 1966 C CA . GLU A 1 247 ? 10.615 -0.011 -23.362 1.00 62.59 247 GLU A CA 1
ATOM 1967 C C . GLU A 1 247 ? 10.111 -1.250 -24.114 1.00 62.59 247 GLU A C 1
ATOM 1969 O O . GLU A 1 247 ? 10.844 -2.240 -24.204 1.00 62.59 247 GLU A O 1
ATOM 1974 N N . PRO A 1 248 ? 8.849 -1.260 -24.579 1.00 56.34 248 PRO A N 1
ATOM 1975 C CA . PRO A 1 248 ? 8.317 -2.431 -25.247 1.00 56.34 248 PRO A CA 1
ATOM 1976 C C . PRO A 1 248 ? 9.220 -2.766 -26.444 1.00 56.34 248 PRO A C 1
ATOM 1978 O O . PRO A 1 248 ? 9.596 -1.846 -27.177 1.00 56.34 248 PRO A O 1
ATOM 1981 N N . PRO A 1 249 ? 9.587 -4.047 -26.647 1.00 49.00 249 PRO A N 1
ATOM 1982 C CA . PRO A 1 249 ? 10.335 -4.437 -27.835 1.00 49.00 249 PRO A CA 1
ATOM 1983 C C . PRO A 1 249 ? 9.593 -3.971 -29.094 1.00 49.00 249 PRO A C 1
ATOM 1985 O O . PRO A 1 249 ? 8.362 -3.853 -29.090 1.00 49.00 249 PRO A O 1
ATOM 1988 N N . GLU A 1 250 ? 10.345 -3.681 -30.163 1.00 51.66 250 GLU A N 1
ATOM 1989 C CA . GLU A 1 250 ? 9.760 -3.363 -31.469 1.00 51.66 250 GLU A CA 1
ATOM 1990 C C . GLU A 1 250 ? 8.716 -4.430 -31.832 1.00 51.66 250 GLU A C 1
ATOM 1992 O O . GLU A 1 250 ? 8.956 -5.623 -31.653 1.00 51.66 250 GLU A O 1
ATOM 1997 N N . ALA A 1 251 ? 7.545 -3.969 -32.277 1.00 54.22 251 ALA A N 1
ATOM 1998 C CA . ALA A 1 251 ? 6.320 -4.749 -32.411 1.00 54.22 251 ALA A CA 1
ATOM 1999 C C . ALA A 1 251 ? 6.536 -6.173 -32.953 1.00 54.22 251 ALA A C 1
ATOM 2001 O O . ALA A 1 251 ? 7.003 -6.357 -34.080 1.00 54.22 251 ALA A O 1
ATOM 2002 N N . GLU A 1 252 ? 6.145 -7.187 -32.177 1.00 49.44 252 GLU A N 1
ATOM 2003 C CA . GLU A 1 252 ? 6.080 -8.553 -32.689 1.00 49.44 252 GLU A CA 1
ATOM 2004 C C . GLU A 1 252 ? 4.793 -8.739 -33.504 1.00 49.44 252 GLU A C 1
ATOM 2006 O O . GLU A 1 252 ? 3.694 -8.604 -32.977 1.00 49.44 252 GLU A O 1
ATOM 2011 N N . ALA A 1 253 ? 4.991 -9.036 -34.794 1.00 50.31 253 ALA A N 1
ATOM 2012 C CA . ALA A 1 253 ? 4.025 -9.434 -35.822 1.00 50.31 253 ALA A CA 1
ATOM 2013 C C . ALA A 1 253 ? 2.757 -8.565 -35.962 1.00 50.31 253 ALA A C 1
ATOM 2015 O O . ALA A 1 253 ? 1.795 -8.693 -35.212 1.00 50.31 253 ALA A O 1
ATOM 2016 N N . GLU A 1 254 ? 2.732 -7.758 -37.030 1.00 50.69 254 GLU A N 1
ATOM 2017 C CA . GLU A 1 254 ? 1.493 -7.240 -37.620 1.00 50.69 254 GLU A CA 1
ATOM 2018 C C . GLU A 1 254 ? 0.523 -8.413 -37.857 1.00 50.69 254 GLU A C 1
ATOM 2020 O O . GLU A 1 254 ? 0.887 -9.410 -38.494 1.00 50.69 254 GLU A O 1
ATOM 2025 N N . ASP A 1 255 ? -0.704 -8.312 -37.347 1.00 52.12 255 ASP A N 1
ATOM 2026 C CA . ASP A 1 255 ? -1.791 -9.152 -37.835 1.00 52.12 255 ASP A CA 1
ATOM 2027 C C . ASP A 1 255 ? -2.102 -8.786 -39.304 1.00 52.12 255 ASP A C 1
ATOM 2029 O O . ASP A 1 255 ? -1.632 -7.775 -39.832 1.00 52.12 255 ASP A O 1
ATOM 2033 N N . GLU A 1 256 ? -2.856 -9.632 -40.018 1.00 49.53 256 GLU A N 1
ATOM 2034 C CA . GLU A 1 256 ? -3.120 -9.459 -41.462 1.00 49.53 256 GLU A CA 1
ATOM 2035 C C . GLU A 1 256 ? -3.800 -8.112 -41.823 1.00 49.53 256 GLU A C 1
ATOM 2037 O O . GLU A 1 256 ? -3.856 -7.764 -43.006 1.00 49.53 256 GLU A O 1
ATOM 2042 N N . ASP A 1 257 ? -4.248 -7.341 -40.821 1.00 54.72 257 ASP A N 1
ATOM 2043 C CA . ASP A 1 257 ? -4.898 -6.032 -40.936 1.00 54.72 257 ASP A CA 1
ATOM 2044 C C . ASP A 1 257 ? -4.039 -4.839 -40.433 1.00 54.72 257 ASP A C 1
ATOM 2046 O O . ASP A 1 257 ? -4.452 -3.686 -40.595 1.00 54.72 257 ASP A O 1
ATOM 2050 N N . GLY A 1 258 ? -2.825 -5.070 -39.913 1.00 51.31 258 GLY A N 1
ATOM 2051 C CA . GLY A 1 258 ? -1.871 -4.021 -39.522 1.00 51.31 258 GLY A CA 1
ATOM 2052 C C . GLY A 1 258 ? -2.107 -3.378 -38.146 1.00 51.31 258 GLY A C 1
ATOM 2053 O O . GLY A 1 258 ? -1.568 -2.299 -37.889 1.00 51.31 258 GLY A O 1
ATOM 2054 N N . ASP A 1 259 ? -2.886 -4.012 -37.267 1.00 58.56 259 ASP A N 1
ATOM 2055 C CA . ASP A 1 259 ? -3.107 -3.600 -35.880 1.00 58.56 259 ASP A CA 1
ATOM 2056 C C . ASP A 1 259 ? -2.249 -4.462 -34.932 1.00 58.56 259 ASP A C 1
ATOM 2058 O O . ASP A 1 259 ? -2.446 -5.657 -34.750 1.00 58.56 259 ASP A O 1
ATOM 2062 N N . ILE A 1 260 ? -1.276 -3.845 -34.263 1.00 61.19 260 ILE A N 1
ATOM 2063 C CA . ILE A 1 260 ? -0.459 -4.545 -33.259 1.00 61.19 260 ILE A CA 1
ATOM 2064 C C . ILE A 1 260 ? -1.359 -4.971 -32.088 1.00 61.19 260 ILE A C 1
ATOM 2066 O O . ILE A 1 260 ? -2.030 -4.127 -31.478 1.00 61.19 260 ILE A O 1
ATOM 2070 N N . GLU A 1 261 ? -1.366 -6.268 -31.754 1.00 70.94 261 GLU A N 1
ATOM 2071 C CA . GLU A 1 261 ? -2.147 -6.794 -30.631 1.00 70.94 261 GLU A CA 1
ATOM 2072 C C . GLU A 1 261 ? -1.620 -6.204 -29.316 1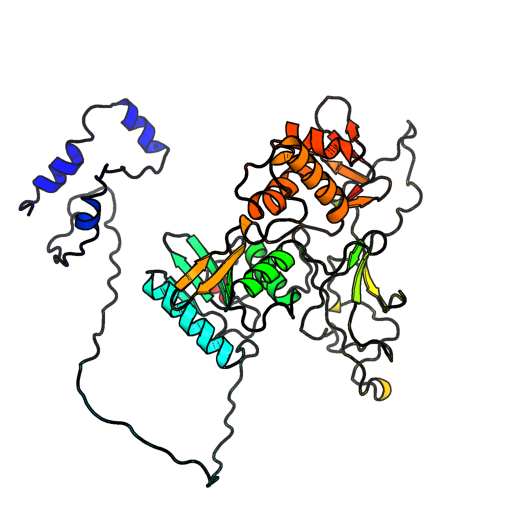.00 70.94 261 GLU A C 1
ATOM 2074 O O . GLU A 1 261 ? -0.477 -6.414 -28.907 1.00 70.94 261 GLU A O 1
ATOM 2079 N N . ALA A 1 262 ? -2.460 -5.410 -28.652 1.00 76.38 262 ALA A N 1
ATOM 2080 C CA . ALA A 1 262 ? -2.101 -4.796 -27.386 1.00 76.38 262 ALA A CA 1
ATOM 2081 C C . ALA A 1 262 ? -2.176 -5.813 -26.242 1.00 76.38 262 ALA A C 1
ATOM 2083 O O . ALA A 1 262 ? -3.117 -6.603 -26.143 1.00 76.38 262 ALA A O 1
ATOM 2084 N N . ARG A 1 263 ? -1.204 -5.729 -25.336 1.00 81.56 263 ARG A N 1
ATOM 2085 C CA . ARG A 1 263 ? -1.067 -6.594 -24.163 1.00 81.56 263 ARG A CA 1
ATOM 2086 C C . ARG A 1 263 ? -1.902 -6.085 -22.987 1.00 81.56 263 ARG A C 1
ATOM 2088 O O . ARG A 1 263 ? -2.032 -4.875 -22.780 1.00 81.56 263 ARG A O 1
ATOM 2095 N N . SER A 1 264 ? -2.433 -7.000 -22.182 1.00 80.88 264 SER A N 1
ATOM 2096 C CA . SER A 1 264 ? -3.027 -6.669 -20.883 1.00 80.88 264 SER A CA 1
ATOM 2097 C C . SER A 1 264 ? -1.937 -6.344 -19.849 1.00 80.88 264 SER A C 1
ATOM 2099 O O . SER A 1 264 ? -0.785 -6.752 -20.018 1.00 80.88 264 SER A O 1
ATOM 2101 N N . PRO A 1 265 ? -2.264 -5.664 -18.731 1.00 80.31 265 PRO A N 1
ATOM 2102 C CA . PRO A 1 265 ? -1.280 -5.327 -17.703 1.00 80.31 265 PRO A CA 1
ATOM 2103 C C . PRO A 1 265 ? -0.633 -6.564 -17.074 1.00 80.31 265 PRO A C 1
ATOM 2105 O O . PRO A 1 265 ? 0.517 -6.512 -16.675 1.00 80.31 265 PRO A O 1
ATOM 2108 N N . SER A 1 266 ? -1.349 -7.690 -17.024 1.00 76.56 266 SER A N 1
ATOM 2109 C CA . SER A 1 266 ? -0.833 -8.969 -16.520 1.00 76.56 266 SER A CA 1
ATOM 2110 C C . SER A 1 266 ? 0.203 -9.634 -17.431 1.00 76.56 266 SER A C 1
ATOM 2112 O O . SER A 1 266 ? 0.807 -10.617 -17.031 1.00 76.56 266 SER A O 1
ATOM 2114 N N . GLN A 1 267 ? 0.368 -9.159 -18.668 1.00 75.50 267 GLN A N 1
ATOM 2115 C CA . GLN A 1 267 ? 1.355 -9.675 -19.625 1.00 75.50 267 GLN A CA 1
ATOM 2116 C C . GLN A 1 267 ? 2.624 -8.814 -19.671 1.00 75.50 267 GLN A C 1
ATOM 2118 O O . GLN A 1 267 ? 3.504 -9.061 -20.496 1.00 75.50 267 GLN A O 1
ATOM 2123 N N . ILE A 1 268 ? 2.692 -7.757 -18.857 1.00 77.25 268 ILE A N 1
ATOM 2124 C CA . ILE A 1 268 ? 3.817 -6.829 -18.817 1.00 77.25 268 ILE A CA 1
ATOM 2125 C C . ILE A 1 268 ? 4.162 -6.581 -17.367 1.00 77.25 268 ILE A C 1
ATOM 2127 O O . ILE A 1 268 ? 3.474 -5.845 -16.660 1.00 77.25 268 ILE A O 1
ATOM 2131 N N . GLU A 1 269 ? 5.272 -7.163 -16.960 1.00 77.88 269 GLU A N 1
ATOM 2132 C CA . GLU A 1 269 ? 5.782 -7.005 -15.615 1.00 77.88 269 GLU A CA 1
ATOM 2133 C C . GLU A 1 269 ? 6.818 -5.878 -15.597 1.00 77.88 269 GLU A C 1
ATOM 2135 O O . GLU A 1 269 ? 7.643 -5.775 -16.513 1.00 77.88 269 GLU A O 1
ATOM 2140 N N . PRO A 1 270 ? 6.758 -4.977 -14.604 1.00 87.00 270 PRO A N 1
ATOM 2141 C CA . PRO A 1 270 ? 7.846 -4.048 -14.383 1.00 87.00 270 PRO A CA 1
ATOM 2142 C C . PRO A 1 270 ? 9.066 -4.813 -13.868 1.00 87.00 270 PRO A C 1
ATOM 2144 O O . PRO A 1 270 ? 8.955 -5.683 -13.009 1.00 87.00 270 PRO A O 1
ATOM 2147 N N . GLU A 1 271 ? 10.235 -4.426 -14.350 1.00 90.38 271 GLU A N 1
ATOM 2148 C CA . GLU A 1 271 ? 11.514 -4.875 -13.827 1.00 90.38 271 GLU A CA 1
ATOM 2149 C C . GLU A 1 271 ? 11.793 -4.161 -12.504 1.00 90.38 271 GLU A C 1
ATOM 2151 O O . GLU A 1 271 ? 11.709 -2.929 -12.411 1.00 90.38 271 GLU A O 1
ATOM 2156 N N . LEU A 1 272 ? 12.120 -4.933 -11.476 1.00 92.81 272 LEU A N 1
ATOM 2157 C CA . LEU A 1 272 ? 12.557 -4.422 -10.188 1.00 92.81 272 LEU A CA 1
ATOM 2158 C C . LEU A 1 272 ? 14.072 -4.209 -10.241 1.00 92.81 272 LEU A C 1
ATOM 2160 O O . LEU A 1 272 ? 14.813 -5.090 -10.664 1.00 92.81 272 LEU A O 1
ATOM 2164 N N . ARG A 1 273 ? 14.533 -3.024 -9.839 1.00 93.38 273 ARG A N 1
ATOM 2165 C CA . ARG A 1 273 ? 15.936 -2.606 -9.942 1.00 93.38 273 ARG A CA 1
ATOM 2166 C C . ARG A 1 273 ? 16.428 -1.980 -8.649 1.00 93.38 273 ARG A C 1
ATOM 2168 O O . ARG A 1 273 ? 15.732 -1.148 -8.068 1.00 93.38 273 ARG A O 1
ATOM 2175 N N . LEU A 1 274 ? 17.640 -2.336 -8.245 1.00 93.75 274 LEU A N 1
ATOM 2176 C CA . LEU A 1 274 ? 18.440 -1.585 -7.286 1.00 93.75 274 LEU A CA 1
ATOM 2177 C C . LEU A 1 274 ? 19.303 -0.600 -8.079 1.00 93.75 274 LEU A C 1
ATOM 2179 O O . LEU A 1 274 ? 20.116 -1.027 -8.897 1.00 93.75 274 LEU A O 1
ATOM 2183 N N . GLU A 1 275 ? 19.119 0.700 -7.855 1.00 92.38 275 GLU A N 1
ATOM 2184 C CA . GLU A 1 275 ? 19.865 1.756 -8.551 1.00 92.38 275 GLU A CA 1
ATOM 2185 C C . GLU A 1 275 ? 20.664 2.611 -7.548 1.00 92.38 275 GLU A C 1
ATOM 2187 O O . GLU A 1 275 ? 20.285 2.762 -6.381 1.00 92.38 275 GLU A O 1
ATOM 2192 N N . THR A 1 276 ? 21.778 3.187 -7.992 1.00 90.00 276 THR A N 1
ATOM 2193 C CA . THR A 1 276 ? 22.460 4.283 -7.289 1.00 90.00 276 THR A CA 1
ATOM 2194 C C . THR A 1 276 ? 21.707 5.612 -7.490 1.00 90.00 276 THR A C 1
ATOM 2196 O O . THR A 1 276 ? 20.903 5.738 -8.419 1.00 90.00 276 THR A O 1
ATOM 2199 N N . PRO A 1 277 ? 21.993 6.665 -6.695 1.00 86.62 277 PRO A N 1
ATOM 2200 C CA . PRO A 1 277 ? 21.366 7.980 -6.877 1.00 86.62 277 PRO A CA 1
ATOM 2201 C C . PRO A 1 277 ? 21.598 8.640 -8.247 1.00 86.62 277 PRO A C 1
ATOM 2203 O O . PRO A 1 277 ? 20.844 9.537 -8.626 1.00 86.62 277 PRO A O 1
ATOM 2206 N N . ASP A 1 278 ? 22.643 8.245 -8.977 1.00 86.69 278 ASP A N 1
ATOM 2207 C CA . ASP A 1 278 ? 22.944 8.699 -10.339 1.00 86.69 278 ASP A CA 1
ATOM 2208 C C . ASP A 1 278 ? 22.382 7.783 -11.443 1.00 86.69 278 ASP A C 1
ATOM 2210 O O . ASP A 1 278 ? 22.500 8.117 -12.624 1.00 86.69 278 ASP A O 1
ATOM 2214 N N . GLY A 1 279 ? 21.690 6.699 -11.074 1.00 86.75 279 GLY A N 1
ATOM 2215 C CA . GLY A 1 279 ? 20.955 5.823 -11.989 1.00 86.75 279 GLY A CA 1
ATOM 2216 C C . GLY A 1 279 ? 21.756 4.641 -12.541 1.00 86.75 279 GLY A C 1
ATOM 2217 O O . GLY A 1 279 ? 21.341 4.049 -13.538 1.00 86.75 279 GLY A O 1
ATOM 2218 N N . GLU A 1 280 ? 22.891 4.295 -11.932 1.00 89.25 280 GLU A N 1
ATOM 2219 C CA . GLU A 1 280 ? 23.599 3.045 -12.218 1.00 89.25 280 GLU A CA 1
ATOM 2220 C C . GLU A 1 280 ? 22.803 1.867 -11.647 1.00 89.25 280 GLU A C 1
ATOM 2222 O O . GLU A 1 280 ? 22.388 1.890 -10.489 1.00 89.25 280 GLU A O 1
ATOM 2227 N N . VAL A 1 281 ? 22.563 0.841 -12.466 1.00 91.12 281 VAL A N 1
ATOM 2228 C CA . VAL A 1 281 ? 21.828 -0.363 -12.057 1.00 91.12 281 VAL A CA 1
ATOM 2229 C C . VAL A 1 281 ? 22.807 -1.330 -11.398 1.00 91.12 281 VAL A C 1
ATOM 2231 O O . VAL A 1 281 ? 23.730 -1.799 -12.052 1.00 91.12 281 VAL A O 1
ATOM 2234 N N . LEU A 1 282 ? 22.585 -1.635 -10.121 1.00 90.50 282 LEU A N 1
ATOM 2235 C CA . LEU A 1 282 ? 23.423 -2.538 -9.321 1.00 90.50 282 LEU A CA 1
ATOM 2236 C C . LEU A 1 282 ? 22.911 -3.985 -9.329 1.00 90.50 282 LEU A C 1
ATOM 2238 O O . LEU A 1 282 ? 23.684 -4.930 -9.200 1.00 90.50 282 LEU A O 1
ATOM 2242 N N . ALA A 1 283 ? 21.593 -4.157 -9.432 1.00 91.25 283 ALA A N 1
ATOM 2243 C CA . ALA A 1 283 ? 20.932 -5.450 -9.579 1.00 91.25 283 ALA A CA 1
ATOM 2244 C C . ALA A 1 283 ? 19.546 -5.245 -10.198 1.00 91.25 283 ALA A C 1
ATOM 2246 O O . ALA A 1 283 ? 18.899 -4.222 -9.946 1.00 91.25 283 ALA A O 1
ATOM 2247 N N . ALA A 1 284 ? 19.078 -6.205 -10.989 1.00 91.44 284 ALA A N 1
ATOM 2248 C CA . ALA A 1 284 ? 17.760 -6.154 -11.608 1.00 91.44 284 ALA A CA 1
ATOM 2249 C C . ALA A 1 284 ? 17.187 -7.556 -11.826 1.00 91.44 284 ALA A C 1
ATOM 2251 O O . ALA A 1 284 ? 17.932 -8.512 -12.037 1.00 91.44 284 ALA A O 1
ATOM 2252 N N . GLY A 1 285 ? 15.862 -7.657 -11.812 1.00 90.50 285 GLY A N 1
ATOM 2253 C CA . GLY A 1 285 ? 15.153 -8.910 -12.029 1.00 90.50 285 GLY A CA 1
ATOM 2254 C C . GLY A 1 285 ? 13.640 -8.743 -11.947 1.00 90.50 285 GLY A C 1
ATOM 2255 O O . GLY A 1 285 ? 13.110 -7.625 -11.946 1.00 90.50 285 GLY A O 1
ATOM 2256 N N . SER A 1 286 ? 12.936 -9.871 -11.904 1.00 88.44 286 SER A N 1
ATOM 2257 C CA . SER A 1 286 ? 11.474 -9.888 -11.871 1.00 88.44 286 SER A CA 1
ATOM 2258 C C . SER A 1 286 ? 10.911 -9.703 -10.459 1.00 88.44 286 SER A C 1
ATOM 2260 O O . SER A 1 286 ? 11.512 -10.116 -9.473 1.00 88.44 286 SER A O 1
ATOM 2262 N N . VAL A 1 287 ? 9.723 -9.107 -10.349 1.00 84.62 287 VAL A N 1
ATOM 2263 C CA . VAL A 1 287 ? 9.027 -8.882 -9.065 1.00 84.62 287 VAL A CA 1
ATOM 2264 C C . VAL A 1 287 ? 8.519 -10.163 -8.392 1.00 84.62 287 VAL A C 1
ATOM 2266 O O . VAL A 1 287 ? 8.194 -10.135 -7.203 1.00 84.62 287 VAL A O 1
ATOM 2269 N N . ASP A 1 288 ? 8.392 -11.254 -9.146 1.00 83.75 288 ASP A N 1
ATOM 2270 C CA . ASP A 1 288 ? 7.961 -12.572 -8.668 1.00 83.75 288 ASP A CA 1
ATOM 2271 C C . ASP A 1 288 ? 9.134 -13.467 -8.229 1.00 83.75 288 ASP A C 1
ATOM 2273 O O . ASP A 1 288 ? 8.920 -14.520 -7.624 1.00 83.75 288 ASP A O 1
ATOM 2277 N N . GLU A 1 289 ? 10.368 -13.025 -8.469 1.00 87.56 289 GLU A N 1
ATOM 2278 C CA . GLU A 1 289 ? 11.586 -13.675 -8.003 1.00 87.56 289 GLU A CA 1
ATOM 2279 C C . GLU A 1 289 ? 12.059 -13.054 -6.685 1.00 87.56 289 GLU A C 1
ATOM 2281 O O . GLU A 1 289 ? 11.906 -11.858 -6.440 1.00 87.56 289 GLU A O 1
ATOM 2286 N N . SER A 1 290 ? 12.654 -13.879 -5.821 1.00 88.12 290 SER A N 1
ATOM 2287 C CA . SER A 1 290 ? 13.277 -13.388 -4.592 1.00 88.12 290 SER A CA 1
ATOM 2288 C C . SER A 1 290 ? 14.552 -12.622 -4.928 1.00 88.12 290 SER A C 1
ATOM 2290 O O . SER A 1 290 ? 15.455 -13.166 -5.567 1.00 88.12 290 SER A O 1
ATOM 2292 N N . VAL A 1 291 ? 14.697 -11.396 -4.425 1.00 89.81 291 VAL A N 1
ATOM 2293 C CA . VAL A 1 291 ? 15.933 -10.616 -4.607 1.00 89.81 291 VAL A CA 1
ATOM 2294 C C . VAL A 1 291 ? 17.149 -11.301 -3.970 1.00 89.81 291 VAL A C 1
ATOM 2296 O O . VAL A 1 291 ? 18.285 -11.018 -4.341 1.00 89.81 291 VAL A O 1
ATOM 2299 N N . ALA A 1 292 ? 16.940 -12.248 -3.047 1.00 87.56 292 ALA A N 1
ATOM 2300 C CA . ALA A 1 292 ? 18.003 -13.050 -2.441 1.00 87.56 292 ALA A CA 1
ATOM 2301 C C . ALA A 1 292 ? 18.655 -14.059 -3.410 1.00 87.56 292 ALA A C 1
ATOM 2303 O O . ALA A 1 292 ? 19.689 -14.650 -3.071 1.00 87.56 292 ALA A O 1
ATOM 2304 N N . THR A 1 293 ? 18.063 -14.291 -4.590 1.00 87.50 293 THR A N 1
ATOM 2305 C CA . THR A 1 293 ? 18.618 -15.166 -5.640 1.00 87.50 293 THR A CA 1
ATOM 2306 C C . THR A 1 293 ? 19.318 -14.405 -6.761 1.00 87.50 293 THR A C 1
ATOM 2308 O O . THR A 1 293 ? 19.818 -15.038 -7.689 1.00 87.50 293 THR A O 1
ATOM 2311 N N . TRP A 1 294 ? 19.328 -13.072 -6.720 1.00 87.88 294 TRP A N 1
ATOM 2312 C CA . TRP A 1 294 ? 19.878 -12.252 -7.795 1.00 87.88 294 TRP A CA 1
ATOM 2313 C C . TRP A 1 294 ? 21.401 -12.158 -7.750 1.00 87.88 294 TRP A C 1
ATOM 2315 O O . TRP A 1 294 ? 22.032 -12.314 -6.703 1.00 87.88 294 TRP A O 1
ATOM 2325 N N . GLU A 1 295 ? 21.985 -11.846 -8.905 1.00 81.50 295 GLU A N 1
ATOM 2326 C CA . GLU A 1 295 ? 23.377 -11.422 -8.995 1.00 81.50 295 GLU A CA 1
ATOM 2327 C C . GLU A 1 295 ? 23.460 -9.916 -8.718 1.00 81.50 295 GLU A C 1
ATOM 2329 O O . GLU A 1 295 ? 22.798 -9.108 -9.368 1.00 81.50 295 GLU A O 1
ATOM 2334 N N . PHE A 1 296 ? 24.273 -9.543 -7.732 1.00 78.06 296 PHE A N 1
ATOM 2335 C CA . PHE A 1 296 ? 24.571 -8.151 -7.410 1.00 78.06 296 PHE A CA 1
ATOM 2336 C C . PHE A 1 296 ? 25.932 -7.819 -8.014 1.00 78.06 296 PHE A C 1
ATOM 2338 O O . PHE A 1 296 ? 26.973 -8.151 -7.438 1.00 78.06 296 PHE A O 1
ATOM 2345 N N . GLU A 1 297 ? 25.924 -7.239 -9.213 1.00 58.22 297 GLU A N 1
ATOM 2346 C CA . GLU A 1 297 ? 27.147 -6.919 -9.944 1.00 58.22 297 GLU A CA 1
ATOM 2347 C C . GLU A 1 297 ? 28.022 -5.976 -9.098 1.00 58.22 297 GLU A C 1
ATOM 2349 O O . GLU A 1 297 ? 27.563 -4.970 -8.566 1.00 58.22 297 GLU A O 1
ATOM 2354 N N . GLU A 1 298 ? 29.295 -6.343 -8.918 1.00 55.53 298 GLU A N 1
ATOM 2355 C CA . GLU A 1 298 ? 30.319 -5.546 -8.218 1.00 55.53 298 GLU A CA 1
ATOM 2356 C C . GLU A 1 298 ? 30.085 -5.247 -6.719 1.00 55.53 298 GLU A C 1
ATOM 2358 O O . GLU A 1 298 ? 30.942 -4.621 -6.080 1.00 55.53 298 GLU A O 1
ATOM 2363 N N . LEU A 1 299 ? 29.002 -5.745 -6.107 1.00 59.34 299 LEU A N 1
ATOM 2364 C CA . LEU A 1 299 ? 28.810 -5.635 -4.661 1.00 59.34 299 LEU A CA 1
ATOM 2365 C C . LEU A 1 299 ? 29.678 -6.668 -3.939 1.00 59.34 299 LEU A C 1
ATOM 2367 O O . LEU A 1 299 ? 29.617 -7.874 -4.178 1.00 59.34 299 LEU A O 1
ATOM 2371 N N . LEU A 1 300 ? 30.518 -6.179 -3.031 1.00 56.06 300 LEU A N 1
ATOM 2372 C CA . LEU A 1 300 ? 31.306 -7.045 -2.167 1.00 56.06 300 LEU A CA 1
ATOM 2373 C C . LEU A 1 300 ? 30.387 -7.717 -1.137 1.00 56.06 300 LEU A C 1
ATOM 2375 O O . LEU A 1 300 ? 29.384 -7.150 -0.708 1.00 56.06 300 LEU A O 1
ATOM 2379 N N . CYS A 1 301 ? 30.753 -8.913 -0.693 1.00 58.28 301 CYS A N 1
ATOM 2380 C CA . CYS A 1 301 ? 30.174 -9.486 0.521 1.00 58.28 301 CYS A CA 1
ATOM 2381 C C . CYS A 1 301 ? 30.873 -8.878 1.747 1.00 58.28 301 CYS A C 1
ATOM 2383 O O . CYS A 1 301 ? 32.080 -8.638 1.681 1.00 58.28 301 CYS A O 1
ATOM 2385 N N . GLU A 1 302 ? 30.181 -8.719 2.884 1.00 55.72 302 GLU A N 1
ATOM 2386 C CA . GLU A 1 302 ? 30.777 -8.253 4.163 1.00 55.72 302 GLU A CA 1
ATOM 2387 C C . GLU A 1 302 ? 32.084 -8.984 4.550 1.00 55.72 302 GLU A C 1
ATOM 2389 O O . GLU A 1 302 ? 32.940 -8.435 5.243 1.00 55.72 302 GLU A O 1
ATOM 2394 N N . SER A 1 303 ? 32.269 -10.229 4.096 1.00 55.59 303 SER A N 1
ATOM 2395 C CA . SER A 1 303 ? 33.490 -11.012 4.311 1.00 55.59 303 SER A CA 1
ATOM 2396 C C . SER A 1 303 ? 34.740 -10.466 3.600 1.00 55.59 303 SER A C 1
ATOM 2398 O O . SER A 1 303 ? 35.847 -10.927 3.890 1.00 55.59 303 SER A O 1
ATOM 2400 N N . ASP A 1 304 ? 34.593 -9.529 2.660 1.00 60.59 304 ASP A N 1
ATOM 2401 C CA . ASP A 1 304 ? 35.708 -8.851 2.000 1.00 60.59 304 ASP A CA 1
ATOM 2402 C C . ASP A 1 304 ? 36.234 -7.701 2.885 1.00 60.59 304 ASP A C 1
ATOM 2404 O O . ASP A 1 304 ? 35.484 -6.791 3.231 1.00 60.59 304 ASP A O 1
ATOM 2408 N N . PRO A 1 305 ? 37.534 -7.655 3.230 1.00 61.94 305 PRO A N 1
ATOM 2409 C CA . PRO A 1 305 ? 38.102 -6.557 4.015 1.00 61.94 305 PRO A CA 1
ATOM 2410 C C . PRO A 1 305 ? 37.892 -5.157 3.414 1.00 61.94 305 PRO A C 1
ATOM 2412 O O . PRO A 1 305 ? 37.953 -4.171 4.142 1.00 61.94 305 PRO A O 1
ATOM 2415 N N . SER A 1 306 ? 37.672 -5.050 2.100 1.00 62.50 306 SER A N 1
ATOM 2416 C CA . SER A 1 306 ? 37.370 -3.796 1.399 1.00 62.50 306 SER A CA 1
ATOM 2417 C C . SER A 1 306 ? 35.880 -3.414 1.402 1.00 62.50 306 SER A C 1
ATOM 2419 O O . SER A 1 306 ? 35.532 -2.319 0.945 1.00 62.50 306 SER A O 1
ATOM 2421 N N . ALA A 1 307 ? 35.025 -4.288 1.947 1.00 67.94 307 ALA A N 1
ATOM 2422 C CA . ALA A 1 307 ? 33.629 -4.036 2.309 1.00 67.94 307 ALA A CA 1
ATOM 2423 C C . ALA A 1 307 ? 33.470 -3.504 3.743 1.00 67.94 307 ALA A C 1
ATOM 2425 O O . ALA A 1 307 ? 32.380 -3.072 4.111 1.00 67.94 307 ALA A O 1
ATOM 2426 N N . ALA A 1 308 ? 34.542 -3.515 4.546 1.00 65.94 308 ALA A N 1
ATOM 2427 C CA . ALA A 1 308 ? 34.520 -2.947 5.888 1.00 65.94 308 ALA A CA 1
ATOM 2428 C C . ALA A 1 308 ? 34.063 -1.478 5.830 1.00 65.94 308 ALA A C 1
ATOM 2430 O O . ALA A 1 308 ? 34.567 -0.703 5.018 1.00 65.94 308 ALA A O 1
ATOM 2431 N N . ASP A 1 309 ? 33.099 -1.125 6.680 1.00 74.62 309 ASP A N 1
ATOM 2432 C CA . ASP A 1 309 ? 32.456 0.195 6.775 1.00 74.62 309 ASP A CA 1
ATOM 2433 C C . ASP A 1 309 ? 31.516 0.586 5.614 1.00 74.62 309 ASP A C 1
ATOM 2435 O O . ASP A 1 309 ? 31.051 1.726 5.568 1.00 74.62 309 ASP A O 1
ATOM 2439 N N . ARG A 1 310 ? 31.196 -0.329 4.687 1.00 83.12 310 ARG A N 1
ATOM 2440 C CA . ARG A 1 310 ? 30.172 -0.083 3.658 1.00 83.12 310 ARG A CA 1
ATOM 2441 C C . ARG A 1 310 ? 28.761 -0.333 4.191 1.00 83.12 310 ARG A C 1
ATOM 2443 O O . ARG A 1 310 ? 28.560 -1.102 5.128 1.00 83.12 310 ARG A O 1
ATOM 2450 N N . THR A 1 311 ? 27.778 0.315 3.573 1.00 88.94 311 THR A N 1
ATOM 2451 C CA . THR A 1 311 ? 26.362 0.172 3.930 1.00 88.94 311 THR A CA 1
ATOM 2452 C C . THR A 1 311 ? 25.791 -1.135 3.391 1.00 88.94 311 THR A C 1
ATOM 2454 O O . THR A 1 311 ? 25.901 -1.409 2.196 1.00 88.94 311 THR A O 1
ATOM 2457 N N . ASN A 1 312 ? 25.133 -1.911 4.250 1.00 90.88 312 ASN A N 1
ATOM 2458 C CA . ASN A 1 312 ? 24.426 -3.125 3.851 1.00 90.88 312 ASN A CA 1
ATOM 2459 C C . ASN A 1 312 ? 23.234 -2.811 2.944 1.00 90.88 312 ASN A C 1
ATOM 2461 O O . ASN A 1 312 ? 22.534 -1.810 3.117 1.00 90.88 312 ASN A O 1
ATOM 2465 N N . VAL A 1 313 ? 22.994 -3.680 1.964 1.00 92.25 313 VAL A N 1
ATOM 2466 C CA . VAL A 1 313 ? 21.788 -3.604 1.142 1.00 92.25 313 VAL A CA 1
ATOM 2467 C C . VAL A 1 313 ? 20.593 -4.061 1.972 1.00 92.25 313 VAL A C 1
ATOM 2469 O O . VAL A 1 313 ? 20.644 -5.081 2.652 1.00 92.25 313 VAL A O 1
ATOM 2472 N N . HIS A 1 314 ? 19.494 -3.327 1.874 1.00 93.38 314 HIS A N 1
ATOM 2473 C CA . HIS A 1 314 ? 18.197 -3.691 2.431 1.00 93.38 314 HIS A CA 1
ATOM 2474 C C . HIS A 1 314 ? 17.217 -3.977 1.293 1.00 93.38 314 HIS A C 1
ATOM 2476 O O . HIS A 1 314 ? 17.278 -3.309 0.260 1.00 93.38 314 HIS A O 1
ATOM 2482 N N . GLY A 1 315 ? 16.317 -4.948 1.466 1.00 92.62 315 GLY A N 1
ATOM 2483 C CA . GLY A 1 315 ? 15.366 -5.354 0.422 1.00 92.62 315 GLY A CA 1
ATOM 2484 C C . GLY A 1 315 ? 14.267 -4.315 0.126 1.00 92.62 315 GLY A C 1
ATOM 2485 O O . GLY A 1 315 ? 14.029 -3.414 0.938 1.00 92.62 315 GLY A O 1
ATOM 2486 N N . PRO A 1 316 ? 13.571 -4.416 -1.019 1.00 93.81 316 PRO A N 1
ATOM 2487 C CA . PRO A 1 316 ? 12.442 -3.552 -1.346 1.00 93.81 316 PRO A CA 1
ATOM 2488 C C . PRO A 1 316 ? 11.145 -4.009 -0.676 1.00 93.81 316 PRO A C 1
ATOM 2490 O O . PRO A 1 316 ? 10.864 -5.198 -0.574 1.00 93.81 316 PRO A O 1
ATOM 2493 N N . PHE A 1 317 ? 10.281 -3.057 -0.330 1.00 93.25 317 PHE A N 1
ATOM 2494 C CA . PHE A 1 317 ? 8.856 -3.324 -0.170 1.00 93.25 317 PHE A CA 1
ATOM 2495 C C . PHE A 1 317 ? 8.180 -3.256 -1.545 1.00 93.25 317 PHE A C 1
ATOM 2497 O O . PHE A 1 317 ? 8.014 -2.166 -2.101 1.00 93.25 317 PHE A O 1
ATOM 2504 N N . VAL A 1 318 ? 7.764 -4.403 -2.087 1.00 92.31 318 VAL A N 1
ATOM 2505 C CA . VAL A 1 318 ? 6.986 -4.470 -3.334 1.00 92.31 318 VAL A CA 1
ATOM 2506 C C . VAL A 1 318 ? 5.489 -4.402 -2.999 1.00 92.31 318 VAL A C 1
ATOM 2508 O O . VAL A 1 318 ? 4.974 -5.297 -2.325 1.00 92.31 318 VAL A O 1
ATOM 2511 N N . PRO A 1 319 ? 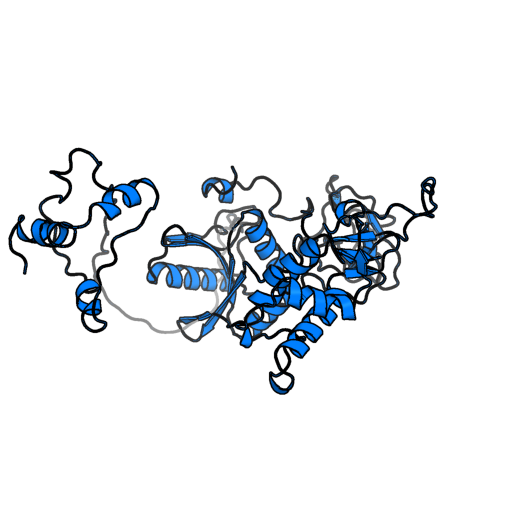4.747 -3.364 -3.436 1.00 92.38 319 PRO A N 1
ATOM 2512 C CA . PRO A 1 319 ? 3.330 -3.257 -3.121 1.00 92.38 319 PRO A CA 1
ATOM 2513 C C . PRO A 1 319 ? 2.515 -4.403 -3.732 1.00 92.38 319 PRO A C 1
ATOM 2515 O O . PRO A 1 319 ? 2.546 -4.623 -4.934 1.00 92.38 319 PRO A O 1
ATOM 2518 N N . THR A 1 320 ? 1.708 -5.062 -2.905 1.00 89.75 320 THR A N 1
ATOM 2519 C CA . THR A 1 320 ? 0.722 -6.077 -3.308 1.00 89.75 320 THR A CA 1
ATOM 2520 C C . THR A 1 320 ? -0.645 -5.481 -3.647 1.00 89.75 320 THR A C 1
ATOM 2522 O O . THR A 1 320 ? -1.551 -6.206 -4.028 1.00 89.75 320 THR A O 1
ATOM 2525 N N . GLN A 1 321 ? -0.830 -4.168 -3.465 1.00 91.56 321 GLN A N 1
ATOM 2526 C CA . GLN A 1 321 ? -2.081 -3.434 -3.673 1.00 91.56 321 GLN A CA 1
ATOM 2527 C C . GLN A 1 321 ? -1.776 -2.024 -4.206 1.00 91.56 321 GLN A C 1
ATOM 2529 O O . GLN A 1 321 ? -0.721 -1.445 -3.939 1.00 91.56 321 GLN A O 1
ATOM 2534 N N . LEU A 1 322 ? -2.750 -1.398 -4.877 1.00 92.19 322 LEU A N 1
ATOM 2535 C CA . LEU A 1 322 ? -2.660 0.021 -5.262 1.00 92.19 322 LEU A CA 1
ATOM 2536 C C . LEU A 1 322 ? -2.662 0.945 -4.035 1.00 92.19 322 LEU A C 1
ATOM 2538 O O . LEU A 1 322 ? -1.990 1.969 -4.025 1.00 92.19 322 LEU A O 1
ATOM 2542 N N . ALA A 1 323 ? -3.414 0.585 -2.997 1.00 93.25 323 ALA A N 1
ATOM 2543 C CA . ALA A 1 323 ? -3.379 1.219 -1.685 1.00 93.25 323 ALA A CA 1
ATOM 2544 C C . ALA A 1 323 ? -3.968 0.270 -0.640 1.00 93.25 323 ALA A C 1
ATOM 2546 O O . ALA A 1 323 ? -4.808 -0.572 -0.957 1.00 93.25 323 ALA A O 1
ATOM 2547 N N . TYR A 1 324 ? -3.604 0.485 0.619 1.00 94.25 324 TYR A N 1
ATOM 2548 C CA . TYR A 1 324 ? -3.976 -0.367 1.747 1.00 94.25 324 TYR A CA 1
ATOM 2549 C C . TYR A 1 324 ? -5.054 0.238 2.661 1.00 94.25 324 TYR A C 1
ATOM 2551 O O . TYR A 1 324 ? -5.467 -0.376 3.643 1.00 94.25 324 TYR A O 1
ATOM 2559 N N . LEU A 1 325 ? -5.565 1.433 2.342 1.00 91.94 325 LEU A N 1
ATOM 2560 C CA . LEU A 1 325 ? -6.561 2.124 3.172 1.00 91.94 325 LEU A CA 1
ATOM 2561 C C . LEU A 1 325 ? -7.904 1.385 3.304 1.00 91.94 325 LEU A C 1
ATOM 2563 O O . LEU A 1 325 ? -8.606 1.598 4.287 1.00 91.94 325 LEU A O 1
ATOM 2567 N N . ALA A 1 326 ? -8.296 0.554 2.334 1.00 89.94 326 ALA A N 1
ATOM 2568 C CA . ALA A 1 326 ? -9.619 -0.083 2.330 1.00 89.94 326 ALA A CA 1
ATOM 2569 C C . ALA A 1 326 ? -9.838 -1.066 3.491 1.00 89.94 326 ALA A C 1
ATOM 2571 O O . ALA A 1 326 ? -10.962 -1.170 3.975 1.00 89.94 326 ALA A O 1
ATOM 2572 N N . ARG A 1 327 ? -8.767 -1.734 3.936 1.00 89.62 327 ARG A N 1
ATOM 2573 C CA . ARG A 1 327 ? -8.759 -2.719 5.035 1.00 89.62 327 ARG A CA 1
ATOM 2574 C C . ARG A 1 327 ? -8.043 -2.225 6.286 1.00 89.62 327 ARG A C 1
ATOM 2576 O O . ARG A 1 327 ? -7.823 -2.969 7.234 1.00 89.62 327 ARG A O 1
ATOM 2583 N N . SER A 1 328 ? -7.661 -0.952 6.287 1.00 93.69 328 SER A N 1
ATOM 2584 C CA . SER A 1 328 ? -6.943 -0.341 7.397 1.00 93.69 328 SER A CA 1
ATOM 2585 C C . SER A 1 328 ? -7.852 0.619 8.145 1.00 93.69 328 SER A C 1
ATOM 2587 O O . SER A 1 328 ? -8.456 1.526 7.567 1.00 93.69 328 SER A O 1
ATOM 2589 N N . SER A 1 329 ? -7.903 0.476 9.463 1.00 93.19 329 SER A N 1
ATOM 2590 C CA . SER A 1 329 ? -8.482 1.478 10.348 1.00 93.19 329 SER A CA 1
ATOM 2591 C C . SER A 1 329 ? -7.395 2.113 11.206 1.00 93.19 329 SER A C 1
ATOM 2593 O O . SER A 1 329 ? -6.488 1.452 11.694 1.00 93.19 329 SER A O 1
ATOM 2595 N N . LEU A 1 330 ? -7.478 3.429 11.370 1.00 94.12 330 LEU A N 1
ATOM 2596 C CA . LEU A 1 330 ? -6.478 4.213 12.085 1.00 94.12 330 LEU A CA 1
ATOM 2597 C C . LEU A 1 330 ? -7.083 4.716 13.384 1.00 94.12 330 LEU A C 1
ATOM 2599 O O . LEU A 1 330 ? -8.141 5.354 13.371 1.00 94.12 330 LEU A O 1
ATOM 2603 N N . ARG A 1 331 ? -6.416 4.442 14.502 1.00 94.19 331 ARG A N 1
ATOM 2604 C CA . ARG A 1 331 ? -6.806 4.929 15.823 1.00 94.19 331 ARG A CA 1
ATOM 2605 C C . ARG A 1 331 ? -5.655 5.661 16.483 1.00 94.19 331 ARG A C 1
ATOM 2607 O O . ARG A 1 331 ? -4.500 5.278 16.346 1.00 94.19 331 ARG A O 1
ATOM 2614 N N . TYR A 1 332 ? -5.973 6.712 17.224 1.00 91.06 332 TYR A N 1
ATOM 2615 C CA . TYR A 1 332 ? -4.994 7.432 18.021 1.00 91.06 332 TYR A CA 1
ATOM 2616 C C . TYR A 1 332 ? -5.455 7.579 19.464 1.00 91.06 332 TYR A C 1
ATOM 2618 O O . TYR A 1 332 ? -6.648 7.700 19.753 1.00 91.06 332 TYR A O 1
ATOM 2626 N N . ARG A 1 333 ? -4.490 7.600 20.380 1.00 87.00 333 ARG A N 1
ATOM 2627 C CA . ARG A 1 333 ? -4.760 7.846 21.793 1.00 87.00 333 ARG A CA 1
ATOM 2628 C C . ARG A 1 333 ? -5.189 9.299 22.017 1.00 87.00 333 ARG A C 1
ATOM 2630 O O . ARG A 1 333 ? -4.471 10.234 21.660 1.00 87.00 333 ARG A O 1
ATOM 2637 N N . ASN A 1 334 ? -6.345 9.480 22.650 1.00 83.00 334 ASN A N 1
ATOM 2638 C CA . ASN A 1 334 ? -6.814 10.758 23.176 1.00 83.00 334 ASN A CA 1
ATOM 2639 C C . ASN A 1 334 ? -7.177 10.588 24.659 1.00 83.00 334 ASN A C 1
ATOM 2641 O O . ASN A 1 334 ? -8.249 10.088 25.002 1.00 83.00 334 ASN A O 1
ATOM 2645 N N . GLY A 1 335 ? -6.245 10.950 25.545 1.00 81.62 335 GLY A N 1
ATOM 2646 C CA . GLY A 1 335 ? -6.352 10.639 26.972 1.00 81.62 335 GLY A CA 1
ATOM 2647 C C . GLY A 1 335 ? -6.352 9.126 27.213 1.00 81.62 335 GLY A C 1
ATOM 2648 O O . GLY A 1 335 ? -5.398 8.441 26.836 1.00 81.62 335 GLY A O 1
ATOM 2649 N N . ASP A 1 336 ? -7.432 8.621 27.808 1.00 78.88 336 ASP A N 1
ATOM 2650 C CA . ASP A 1 336 ? -7.625 7.197 28.124 1.00 78.88 336 ASP A CA 1
ATOM 2651 C C . ASP A 1 336 ? -8.488 6.459 27.088 1.00 78.88 336 ASP A C 1
ATOM 2653 O O . ASP A 1 336 ? -8.932 5.337 27.320 1.00 78.88 336 ASP A O 1
ATOM 2657 N N . GLN A 1 337 ? -8.773 7.093 25.950 1.00 84.94 337 GLN A N 1
ATOM 2658 C CA . GLN A 1 337 ? -9.601 6.527 24.888 1.00 84.94 337 GLN A CA 1
ATOM 2659 C C . GLN A 1 337 ? -8.809 6.381 23.587 1.00 84.94 337 GLN A C 1
ATOM 2661 O O . GLN A 1 337 ? -7.852 7.118 23.332 1.00 84.94 337 GLN A O 1
ATOM 2666 N N . LEU A 1 338 ? -9.249 5.442 22.748 1.00 88.56 338 LEU A N 1
ATOM 2667 C CA . LEU A 1 338 ? -8.830 5.334 21.356 1.00 88.56 338 LEU A CA 1
ATOM 2668 C C . LEU A 1 338 ? -9.877 5.982 20.455 1.00 88.56 338 LEU A C 1
ATOM 2670 O O . LEU A 1 338 ? -11.003 5.497 20.338 1.00 88.56 338 LEU A O 1
ATOM 2674 N N . GLU A 1 339 ? -9.493 7.064 19.787 1.00 92.00 339 GLU A N 1
ATOM 2675 C CA . GLU A 1 339 ? -10.326 7.711 18.780 1.00 92.00 339 GLU A CA 1
ATOM 2676 C C . GLU A 1 339 ? -9.978 7.197 17.389 1.00 92.00 339 GLU A C 1
ATOM 2678 O O . GLU A 1 339 ? -8.807 7.043 17.046 1.00 92.00 339 GLU A O 1
ATOM 2683 N N . ARG A 1 340 ? -11.001 6.947 16.568 1.00 93.25 340 ARG A N 1
ATOM 2684 C CA . ARG A 1 340 ? -10.828 6.609 15.154 1.00 93.25 340 ARG A CA 1
ATOM 2685 C C . ARG A 1 340 ? -10.546 7.880 14.357 1.00 93.25 340 ARG A C 1
ATOM 2687 O O . ARG A 1 340 ? -11.286 8.849 14.485 1.00 93.25 340 ARG A O 1
ATOM 2694 N N . LEU A 1 341 ? -9.540 7.838 13.489 1.00 91.12 341 LEU A N 1
ATOM 2695 C CA . LEU A 1 341 ? -9.276 8.895 12.520 1.00 91.12 341 LEU A CA 1
ATOM 2696 C C . LEU A 1 341 ? -10.342 8.864 11.411 1.00 91.12 341 LEU A C 1
ATOM 2698 O O . LEU A 1 341 ? -10.484 7.861 10.704 1.00 91.12 341 LEU A O 1
ATOM 2702 N N . ASP A 1 342 ? -11.095 9.951 11.254 1.00 87.81 342 ASP A N 1
ATOM 2703 C CA . ASP A 1 342 ? -12.115 10.058 10.207 1.00 87.81 342 ASP A CA 1
ATOM 2704 C C . ASP A 1 342 ? -11.458 10.347 8.840 1.00 87.81 342 ASP A C 1
ATOM 2706 O O . ASP A 1 342 ? -10.526 11.151 8.775 1.00 87.81 342 ASP A O 1
ATOM 2710 N N . PRO A 1 343 ? -11.926 9.749 7.725 1.00 83.19 343 PRO A N 1
ATOM 2711 C CA . PRO A 1 343 ? -11.391 10.007 6.381 1.00 83.19 343 PRO A CA 1
ATOM 2712 C C . PRO A 1 343 ? -11.289 11.485 5.986 1.00 83.19 343 PRO A C 1
ATOM 2714 O O . PRO A 1 343 ? -10.403 11.881 5.232 1.00 83.19 343 PRO A O 1
ATOM 2717 N N . ASN A 1 344 ? -12.184 12.336 6.494 1.00 83.12 344 ASN A N 1
ATOM 2718 C CA . ASN A 1 344 ? -12.157 13.770 6.211 1.00 83.12 344 ASN A CA 1
ATOM 2719 C C . ASN A 1 344 ? -11.060 14.514 6.997 1.00 83.12 344 ASN A C 1
ATOM 2721 O O . ASN A 1 344 ? -10.818 15.690 6.734 1.00 83.12 344 ASN A O 1
ATOM 2725 N N . GLU A 1 345 ? -10.401 13.853 7.949 1.00 84.62 345 GLU A N 1
ATOM 2726 C CA . GLU A 1 345 ? -9.281 14.390 8.724 1.00 84.62 345 GLU A CA 1
ATOM 2727 C C . GLU A 1 345 ? -7.925 14.124 8.057 1.00 84.62 345 GLU A C 1
ATOM 2729 O O . GLU A 1 345 ? -6.914 14.646 8.521 1.00 84.62 345 GLU A O 1
ATOM 2734 N N . TYR A 1 346 ? -7.897 13.367 6.958 1.00 84.12 346 TYR A N 1
ATOM 2735 C CA . TYR A 1 346 ? -6.730 13.155 6.094 1.00 84.12 346 TYR A CA 1
ATOM 2736 C C . TYR A 1 346 ? -7.143 13.134 4.607 1.00 84.12 346 TYR A C 1
ATOM 2738 O O . TYR A 1 346 ? -6.881 12.172 3.885 1.00 84.12 346 TYR A O 1
ATOM 2746 N N . PRO A 1 347 ? -7.823 14.182 4.110 1.00 77.12 347 PRO A N 1
ATOM 2747 C CA . PRO A 1 347 ? -8.406 14.145 2.779 1.00 77.12 347 PRO A CA 1
ATOM 2748 C C . PRO A 1 347 ? -7.333 13.972 1.699 1.00 77.12 347 PRO A C 1
ATOM 2750 O O . PRO A 1 347 ? -6.216 14.485 1.796 1.00 77.12 347 PRO A O 1
ATOM 2753 N N . ALA A 1 348 ? -7.708 13.275 0.632 1.00 77.06 348 ALA A N 1
ATOM 2754 C CA . ALA A 1 348 ? -6.885 13.164 -0.558 1.00 77.06 348 ALA A CA 1
ATOM 2755 C C . ALA A 1 348 ? -6.561 14.530 -1.173 1.00 77.06 348 ALA A C 1
ATOM 2757 O O . ALA A 1 348 ? -7.397 15.435 -1.152 1.00 77.06 348 ALA A O 1
ATOM 2758 N N . ASN A 1 349 ? -5.415 14.639 -1.847 1.00 73.56 349 ASN A N 1
ATOM 2759 C CA . ASN A 1 349 ? -5.024 15.864 -2.555 1.00 73.56 349 ASN A CA 1
ATOM 2760 C C . ASN A 1 349 ? -6.011 16.239 -3.687 1.00 73.56 349 ASN A C 1
ATOM 2762 O O . ASN A 1 349 ? -6.116 17.406 -4.057 1.00 73.56 349 ASN A O 1
ATOM 2766 N N . TRP A 1 350 ? -6.792 15.274 -4.192 1.00 80.50 350 TRP A N 1
ATOM 2767 C CA . TRP A 1 350 ? -7.860 15.495 -5.178 1.00 80.50 350 TRP A CA 1
ATOM 2768 C C . TRP A 1 350 ? -9.204 15.930 -4.566 1.00 80.50 350 TRP A C 1
ATOM 2770 O O . TRP A 1 350 ? -10.109 16.370 -5.284 1.00 80.50 350 TRP A O 1
ATOM 2780 N N . ASN A 1 351 ? -9.375 15.815 -3.245 1.00 70.94 351 ASN A N 1
ATOM 2781 C CA . ASN A 1 351 ? -10.633 16.085 -2.550 1.00 70.94 351 ASN A CA 1
ATOM 2782 C C . ASN A 1 351 ? -10.814 17.595 -2.311 1.00 70.94 351 ASN A C 1
ATOM 2784 O O . ASN A 1 351 ? -10.673 18.098 -1.198 1.00 70.94 351 ASN A O 1
ATOM 2788 N N . GLN A 1 352 ? -11.111 18.332 -3.384 1.00 65.31 352 GLN A N 1
ATOM 2789 C CA . GLN A 1 352 ? -11.350 19.776 -3.337 1.00 65.31 352 GLN A CA 1
ATOM 2790 C C . GLN A 1 352 ? -12.764 20.137 -2.838 1.00 65.31 352 GLN A C 1
ATOM 2792 O O . GLN A 1 352 ? -13.692 19.325 -2.855 1.00 65.31 352 GLN A O 1
ATOM 2797 N N . SER A 1 353 ? -12.912 21.392 -2.392 1.00 59.72 353 SER A N 1
ATOM 2798 C CA . SER A 1 353 ? -14.155 21.984 -1.873 1.00 59.72 353 SER A CA 1
ATOM 2799 C C . SER A 1 353 ? -15.355 21.800 -2.814 1.00 59.72 353 SER A C 1
ATOM 2801 O O . SER A 1 353 ? -15.248 21.941 -4.032 1.00 59.72 353 SER A O 1
ATOM 2803 N N . ASP A 1 354 ? -16.539 21.576 -2.233 1.00 59.69 354 ASP A N 1
ATOM 2804 C CA . ASP A 1 354 ? -17.804 21.366 -2.952 1.00 59.69 354 ASP A CA 1
ATOM 2805 C C . ASP A 1 354 ? -18.302 22.605 -3.731 1.00 59.69 354 ASP A C 1
ATOM 2807 O O . ASP A 1 354 ? -19.323 22.523 -4.414 1.00 59.69 354 ASP A O 1
ATOM 2811 N N . ALA A 1 355 ? -17.576 23.730 -3.693 1.00 64.31 355 ALA A N 1
ATOM 2812 C CA . ALA A 1 355 ? -17.886 24.941 -4.458 1.00 64.31 355 ALA A CA 1
ATOM 2813 C C . ALA A 1 355 ? -18.012 24.685 -5.976 1.00 64.31 355 ALA A C 1
ATOM 2815 O O . ALA A 1 355 ? -18.828 25.325 -6.635 1.00 64.31 355 ALA A O 1
ATOM 2816 N N . ALA A 1 356 ? -17.261 23.718 -6.518 1.00 69.56 356 ALA A N 1
ATOM 2817 C CA . ALA A 1 356 ? -17.322 23.318 -7.929 1.00 69.56 356 ALA A CA 1
ATOM 2818 C C . ALA A 1 356 ? -18.305 22.154 -8.210 1.00 69.56 356 ALA A C 1
ATOM 2820 O O . ALA A 1 356 ? -18.587 21.815 -9.362 1.00 69.56 356 ALA A O 1
ATOM 2821 N N . GLY A 1 357 ? -18.875 21.544 -7.164 1.00 82.31 357 GLY A N 1
ATOM 2822 C CA . GLY A 1 357 ? -19.839 20.448 -7.256 1.00 82.31 357 GLY A CA 1
ATOM 2823 C C . GLY A 1 357 ? -19.242 19.062 -7.555 1.00 82.31 357 GLY A C 1
ATOM 2824 O O . GLY A 1 357 ? -18.054 18.879 -7.810 1.00 82.31 357 GLY A O 1
ATOM 2825 N N . LYS A 1 358 ? -20.107 18.033 -7.538 1.00 86.69 358 LYS A N 1
ATOM 2826 C CA . LYS A 1 358 ? -19.694 16.614 -7.615 1.00 86.69 358 LYS A CA 1
ATOM 2827 C C . LYS A 1 358 ? -18.926 16.229 -8.884 1.00 86.69 358 LYS A C 1
ATOM 2829 O O . LYS A 1 358 ? -18.116 15.315 -8.834 1.00 86.69 358 LYS A O 1
ATOM 2834 N N . ARG A 1 359 ? -19.218 16.879 -10.017 1.00 86.69 359 ARG A N 1
ATOM 2835 C CA . ARG A 1 359 ? -18.603 16.540 -11.310 1.00 86.69 359 ARG A CA 1
ATOM 2836 C C . ARG A 1 359 ? -17.130 16.921 -11.338 1.00 86.69 359 ARG A C 1
ATOM 2838 O O . ARG A 1 359 ? -16.332 16.094 -11.757 1.00 86.69 359 ARG A O 1
ATOM 2845 N N . GLU A 1 360 ? -16.792 18.111 -10.847 1.00 87.62 360 GLU A N 1
ATOM 2846 C CA . GLU A 1 360 ? -15.399 18.558 -10.799 1.00 87.62 360 GLU A CA 1
ATOM 2847 C C . GLU A 1 360 ? -14.587 17.704 -9.830 1.00 87.62 360 GLU A C 1
ATOM 2849 O O . GLU A 1 360 ? -13.495 17.273 -10.160 1.00 87.62 360 GLU A O 1
ATOM 2854 N N . ARG A 1 361 ? -15.163 17.327 -8.682 1.00 88.31 361 ARG A N 1
ATOM 2855 C CA . ARG A 1 361 ? -14.493 16.404 -7.758 1.00 88.31 361 ARG A CA 1
ATOM 2856 C C . ARG A 1 361 ? -14.170 15.054 -8.404 1.00 88.31 361 ARG A C 1
ATOM 2858 O O . ARG A 1 361 ? -13.076 14.542 -8.210 1.00 88.31 361 ARG A O 1
ATOM 2865 N N . TYR A 1 362 ? -15.109 14.463 -9.149 1.00 91.06 362 TYR A N 1
ATOM 2866 C CA . TYR A 1 362 ? -14.840 13.205 -9.857 1.00 91.06 362 TYR A CA 1
ATOM 2867 C C . TYR A 1 362 ? -13.784 13.389 -10.942 1.00 91.06 362 TYR A C 1
ATOM 2869 O O . TYR A 1 362 ? -12.922 12.536 -11.087 1.00 91.06 362 TYR A O 1
ATOM 2877 N N . LYS A 1 363 ? -13.820 14.506 -11.666 1.00 91.62 363 LYS A N 1
ATOM 2878 C CA . LYS A 1 363 ? -12.794 14.846 -12.647 1.00 91.62 363 LYS A CA 1
ATOM 2879 C C . LYS A 1 363 ? -11.406 14.932 -11.992 1.00 91.62 363 LYS A C 1
ATOM 2881 O O . LYS A 1 363 ? -10.528 14.190 -12.402 1.00 91.62 363 LYS A O 1
ATOM 2886 N N . ASN A 1 364 ? -11.254 15.716 -10.926 1.00 91.38 364 ASN A N 1
ATOM 2887 C CA . ASN A 1 364 ? -9.989 15.857 -10.196 1.00 91.38 364 ASN A CA 1
ATOM 2888 C C . ASN A 1 364 ? -9.493 14.520 -9.626 1.00 91.38 364 ASN A C 1
ATOM 2890 O O . ASN A 1 364 ? -8.304 14.231 -9.667 1.00 91.38 364 ASN A O 1
ATOM 2894 N N . ALA A 1 365 ? -10.403 13.686 -9.108 1.00 93.12 365 ALA A N 1
ATOM 2895 C CA . ALA A 1 365 ? -10.044 12.355 -8.627 1.00 93.12 365 ALA A CA 1
ATOM 2896 C C . ALA A 1 365 ? -9.466 11.495 -9.758 1.00 93.12 365 ALA A C 1
ATOM 2898 O O . ALA A 1 365 ? -8.398 10.924 -9.593 1.00 93.12 365 ALA A O 1
ATOM 2899 N N . TYR A 1 366 ? -10.131 11.441 -10.915 1.00 95.38 366 TYR A N 1
ATOM 2900 C CA . TYR A 1 366 ? -9.692 10.609 -12.038 1.00 95.38 366 TYR A CA 1
ATOM 2901 C C . TYR A 1 366 ? -8.451 11.151 -12.754 1.00 95.38 366 TYR A C 1
ATOM 2903 O O . TYR A 1 366 ? -7.670 10.351 -13.252 1.00 95.38 366 TYR A O 1
ATOM 2911 N N . GLU A 1 367 ? -8.231 12.466 -12.748 1.00 94.88 367 GLU A N 1
ATOM 2912 C CA . GLU A 1 367 ? -6.956 13.069 -13.151 1.00 94.88 367 GLU A CA 1
ATOM 2913 C C . GLU A 1 367 ? -5.811 12.514 -12.300 1.00 94.88 367 GLU A C 1
ATOM 2915 O O . GLU A 1 367 ? -4.878 11.916 -12.829 1.00 94.88 367 GLU A O 1
ATOM 2920 N N . THR A 1 368 ? -5.940 12.606 -10.969 1.00 92.88 368 THR A N 1
ATOM 2921 C CA . THR A 1 368 ? -4.945 12.056 -10.038 1.00 92.88 368 THR A CA 1
ATOM 2922 C C . THR A 1 368 ? -4.824 10.539 -10.154 1.00 92.88 368 THR A C 1
ATOM 2924 O O . THR A 1 368 ? -3.726 10.011 -10.043 1.00 92.88 368 THR A O 1
ATOM 2927 N N . PHE A 1 369 ? -5.923 9.814 -10.370 1.00 94.62 369 PHE A N 1
ATOM 2928 C CA . PHE A 1 369 ? -5.884 8.355 -10.468 1.00 94.62 369 PHE A CA 1
ATOM 2929 C C . PHE A 1 369 ? -5.092 7.884 -11.685 1.00 94.62 369 PHE A C 1
ATOM 2931 O O . PHE A 1 369 ? -4.254 6.993 -11.566 1.00 94.62 369 PHE A O 1
ATOM 2938 N N . VAL A 1 370 ? -5.340 8.498 -12.842 1.00 94.81 370 VAL A N 1
ATOM 2939 C CA . VAL A 1 370 ? -4.607 8.192 -14.071 1.00 94.81 370 VAL A CA 1
ATOM 2940 C C . VAL A 1 370 ? -3.136 8.562 -13.896 1.00 94.81 370 VAL A C 1
ATOM 2942 O O . VAL A 1 370 ? -2.273 7.713 -14.093 1.00 94.81 370 VAL A O 1
ATOM 2945 N N . ASP A 1 371 ? -2.843 9.781 -13.458 1.00 92.00 371 ASP A N 1
ATOM 2946 C CA . ASP A 1 371 ? -1.471 10.273 -13.310 1.00 92.00 371 ASP A CA 1
ATOM 2947 C C . ASP A 1 371 ? -0.637 9.453 -12.302 1.00 92.00 371 ASP A C 1
ATOM 2949 O O . ASP A 1 371 ? 0.464 8.984 -12.607 1.00 92.00 371 ASP A O 1
ATOM 2953 N N . ARG A 1 372 ? -1.202 9.190 -11.117 1.00 91.50 372 ARG A N 1
ATOM 2954 C CA . ARG A 1 372 ? -0.486 8.562 -9.999 1.00 91.50 372 ARG A CA 1
ATOM 2955 C C . ARG A 1 372 ? -0.354 7.048 -10.136 1.00 91.50 372 ARG A C 1
ATOM 2957 O O . ARG A 1 372 ? 0.710 6.522 -9.837 1.00 91.50 372 ARG A O 1
ATOM 2964 N N . TYR A 1 373 ? -1.402 6.343 -10.570 1.00 92.88 373 TYR A N 1
ATOM 2965 C CA . TYR A 1 373 ? -1.448 4.871 -10.503 1.00 92.88 373 TYR A CA 1
ATOM 2966 C C . TYR A 1 373 ? -1.184 4.175 -11.835 1.00 92.88 373 TYR A C 1
ATOM 2968 O O . TYR A 1 373 ? -1.119 2.950 -11.870 1.00 92.88 373 TYR A O 1
ATOM 2976 N N . THR A 1 374 ? -1.029 4.911 -12.936 1.00 93.56 374 THR A N 1
ATOM 2977 C CA . THR A 1 374 ? -0.714 4.309 -14.240 1.00 93.56 374 THR A CA 1
ATOM 2978 C C . THR A 1 374 ? 0.430 5.041 -14.921 1.00 93.56 374 THR A C 1
ATOM 2980 O O . THR A 1 374 ? 0.689 6.208 -14.634 1.00 93.56 374 THR A O 1
ATOM 2983 N N . VAL A 1 375 ? 1.091 4.356 -15.845 1.00 92.25 375 VAL A N 1
ATOM 2984 C CA . VAL A 1 375 ? 2.177 4.888 -16.677 1.00 92.25 375 VAL A CA 1
ATOM 2985 C C . VAL A 1 375 ? 1.856 4.667 -18.145 1.00 92.25 375 VAL A C 1
ATOM 2987 O O . VAL A 1 375 ? 1.097 3.758 -18.484 1.00 92.25 375 VAL A O 1
ATOM 2990 N N . ALA A 1 376 ? 2.404 5.517 -19.010 1.00 89.62 376 ALA A N 1
ATOM 2991 C CA . ALA A 1 376 ? 2.284 5.331 -20.447 1.00 89.62 376 ALA A CA 1
ATOM 2992 C C . ALA A 1 376 ? 3.255 4.234 -20.901 1.00 89.62 376 ALA A C 1
ATOM 2994 O O . ALA A 1 376 ? 4.457 4.357 -20.687 1.00 89.62 376 ALA A O 1
ATOM 2995 N N . VAL A 1 377 ? 2.724 3.178 -21.511 1.00 87.12 377 VAL A N 1
ATOM 2996 C CA . VAL A 1 377 ? 3.506 2.102 -22.131 1.00 87.12 377 VAL A CA 1
ATOM 2997 C C . VAL A 1 377 ? 2.795 1.739 -23.423 1.00 87.12 377 VAL A C 1
ATOM 2999 O O . VAL A 1 377 ? 1.597 1.447 -23.408 1.00 87.12 377 VAL A O 1
ATOM 3002 N N . ASP A 1 378 ? 3.501 1.796 -24.546 1.00 85.62 378 ASP A N 1
ATOM 3003 C CA . ASP A 1 378 ? 2.896 1.530 -25.848 1.00 85.62 378 ASP A CA 1
ATOM 3004 C C . ASP A 1 378 ? 2.440 0.073 -25.978 1.00 85.62 378 ASP A C 1
ATOM 3006 O O . ASP A 1 378 ? 3.034 -0.844 -25.405 1.00 85.62 378 ASP A O 1
ATOM 3010 N N . TYR A 1 379 ? 1.360 -0.128 -26.740 1.00 84.44 379 TYR A N 1
ATOM 3011 C CA . TYR A 1 379 ? 0.756 -1.442 -26.992 1.00 84.44 379 TYR A CA 1
ATOM 3012 C C . TYR A 1 379 ? 0.268 -2.137 -25.715 1.00 84.44 379 TYR A C 1
ATOM 3014 O O . TYR A 1 379 ? 0.372 -3.356 -25.572 1.00 84.44 379 TYR A O 1
ATOM 3022 N N . THR A 1 380 ? -0.277 -1.351 -24.782 1.00 87.00 380 THR A N 1
ATOM 3023 C CA . THR A 1 380 ? -0.870 -1.839 -23.529 1.00 87.00 380 THR A CA 1
ATOM 3024 C C . THR A 1 380 ? -2.292 -1.334 -23.359 1.00 87.00 380 THR A C 1
ATOM 3026 O O . THR A 1 380 ? -2.616 -0.216 -23.766 1.00 87.00 380 THR A O 1
ATOM 3029 N N . GLU A 1 381 ? -3.163 -2.155 -22.780 1.00 90.50 381 GLU A N 1
ATOM 3030 C CA . GLU A 1 381 ? -4.572 -1.817 -22.586 1.00 90.50 381 GLU A CA 1
ATOM 3031 C C . GLU A 1 381 ? -5.046 -2.218 -21.187 1.00 90.50 381 GLU A C 1
ATOM 3033 O O . GLU A 1 381 ? -4.956 -3.382 -20.820 1.00 90.50 381 GLU A O 1
ATOM 3038 N N . ILE A 1 382 ? -5.622 -1.282 -20.422 1.00 91.94 382 ILE A N 1
ATOM 3039 C CA . ILE A 1 382 ? -6.348 -1.601 -19.177 1.00 91.94 382 ILE A CA 1
ATOM 3040 C C . ILE A 1 382 ? -7.848 -1.583 -19.465 1.00 91.94 382 ILE A C 1
ATOM 3042 O O . ILE A 1 382 ? -8.373 -0.602 -20.006 1.00 91.94 382 ILE A O 1
ATOM 3046 N N . GLU A 1 383 ? -8.578 -2.619 -19.056 1.00 92.44 383 GLU A N 1
ATOM 3047 C CA . GLU A 1 383 ? -10.032 -2.600 -19.174 1.00 92.44 383 GLU A CA 1
ATOM 3048 C C . GLU A 1 383 ? -10.662 -1.546 -18.255 1.00 92.44 383 GLU A C 1
ATOM 3050 O O . GLU A 1 383 ? -10.285 -1.366 -17.095 1.00 92.44 383 GLU A O 1
ATOM 3055 N N . LYS A 1 384 ? -11.688 -0.840 -18.746 1.00 93.06 384 LYS A N 1
ATOM 3056 C CA . LYS A 1 384 ? -12.388 0.182 -17.954 1.00 93.06 384 LYS A CA 1
ATOM 3057 C C . LYS A 1 384 ? -12.864 -0.336 -16.578 1.00 93.06 384 LYS A C 1
ATOM 3059 O O . LYS A 1 384 ? -12.709 0.416 -15.610 1.00 93.06 384 LYS A O 1
ATOM 3064 N N . PRO A 1 385 ? -13.483 -1.529 -16.444 1.00 92.81 385 PRO A N 1
ATOM 3065 C CA . PRO A 1 385 ? -13.905 -2.043 -15.140 1.00 92.81 385 PRO A CA 1
ATOM 3066 C C . PRO A 1 385 ? -12.734 -2.309 -14.193 1.00 92.81 385 PRO A C 1
ATOM 3068 O O . PRO A 1 385 ? -12.848 -1.968 -13.011 1.00 92.81 385 PRO A O 1
ATOM 3071 N N . ASP A 1 386 ? -11.627 -2.823 -14.728 1.00 92.12 386 ASP A N 1
ATOM 3072 C CA . ASP A 1 386 ? -10.405 -3.145 -13.987 1.00 92.12 386 ASP A CA 1
ATOM 3073 C C . ASP A 1 386 ? -9.696 -1.890 -13.496 1.00 92.12 386 ASP A C 1
ATOM 3075 O O . ASP A 1 386 ? -9.068 -1.911 -12.447 1.00 92.12 386 ASP A O 1
ATOM 3079 N N . PHE A 1 387 ? -9.860 -0.758 -14.183 1.00 94.56 387 PHE A N 1
ATOM 3080 C CA . PHE A 1 387 ? -9.404 0.527 -13.664 1.00 94.56 387 PHE A CA 1
ATOM 3081 C C . PHE A 1 387 ? -10.378 1.138 -12.646 1.00 94.56 387 PHE A C 1
ATOM 3083 O O . PHE A 1 387 ? -10.000 1.530 -11.541 1.00 94.56 387 PHE A O 1
ATOM 3090 N N . ILE A 1 388 ? -11.659 1.261 -13.011 1.00 95.81 388 ILE A N 1
ATOM 3091 C CA . ILE A 1 388 ? -12.641 2.029 -12.228 1.00 95.81 388 ILE A CA 1
ATOM 3092 C C . ILE A 1 388 ? -12.938 1.372 -10.880 1.00 95.81 388 ILE A C 1
ATOM 3094 O O . ILE A 1 388 ? -13.114 2.084 -9.886 1.00 95.81 388 ILE A O 1
ATOM 3098 N N . THR A 1 389 ? -13.034 0.043 -10.835 1.00 94.12 389 THR A N 1
ATOM 3099 C CA . THR A 1 389 ? -13.446 -0.670 -9.619 1.00 94.12 389 THR A CA 1
ATOM 3100 C C . THR A 1 389 ? -12.396 -0.529 -8.514 1.00 94.12 389 THR A C 1
ATOM 3102 O O . THR A 1 389 ? -12.751 0.004 -7.459 1.00 94.12 389 THR A O 1
ATOM 3105 N N . PRO A 1 390 ? -11.105 -0.850 -8.736 1.00 92.62 390 PRO A N 1
ATOM 3106 C CA . PRO A 1 390 ? -10.071 -0.647 -7.723 1.00 92.62 390 PRO A CA 1
ATOM 3107 C C . PRO A 1 390 ? -9.903 0.824 -7.338 1.00 92.62 390 PRO A C 1
ATOM 3109 O O . PRO A 1 390 ? -9.798 1.130 -6.154 1.00 92.62 390 PRO A O 1
ATOM 3112 N N . MET A 1 391 ? -9.967 1.763 -8.290 1.00 94.88 391 MET A N 1
ATOM 3113 C CA . MET A 1 391 ? -9.882 3.195 -7.973 1.00 94.88 391 MET A CA 1
ATOM 3114 C C . MET A 1 391 ? -11.017 3.664 -7.060 1.00 94.88 391 MET A C 1
ATOM 3116 O O . MET A 1 391 ? -10.800 4.434 -6.125 1.00 94.88 391 MET A O 1
ATOM 3120 N N . ASN A 1 392 ? -12.241 3.194 -7.286 1.00 94.31 392 ASN A N 1
ATOM 3121 C CA . ASN A 1 392 ? -13.361 3.569 -6.435 1.00 94.31 392 ASN A CA 1
ATOM 3122 C C . ASN A 1 392 ? -13.300 2.883 -5.059 1.00 94.31 392 ASN A C 1
ATOM 3124 O O . ASN A 1 392 ? -13.512 3.555 -4.048 1.00 94.31 392 ASN A O 1
ATOM 3128 N N . GLU A 1 393 ? -13.032 1.575 -5.015 1.00 92.25 393 GLU A N 1
ATOM 3129 C CA . GLU A 1 393 ? -13.057 0.777 -3.781 1.00 92.25 393 GLU A CA 1
ATOM 3130 C C . GLU A 1 393 ? -11.824 1.002 -2.902 1.00 92.25 393 GLU A C 1
ATOM 3132 O O . GLU A 1 393 ? -11.965 1.236 -1.704 1.00 92.25 393 GLU A O 1
ATOM 3137 N N . ARG A 1 394 ? -10.624 0.978 -3.493 1.00 90.38 394 ARG A N 1
ATOM 3138 C CA . ARG A 1 394 ? -9.348 1.027 -2.765 1.00 90.38 394 ARG A CA 1
ATOM 3139 C C . ARG A 1 394 ? -8.850 2.457 -2.535 1.00 90.38 394 ARG A C 1
ATOM 3141 O O . ARG A 1 394 ? -8.196 2.714 -1.529 1.00 90.38 394 ARG A O 1
ATOM 3148 N N . ILE A 1 395 ? -9.182 3.402 -3.425 1.00 91.44 395 ILE A N 1
ATOM 3149 C CA . ILE A 1 395 ? -8.655 4.780 -3.362 1.00 91.44 395 ILE A CA 1
ATOM 3150 C C . ILE A 1 395 ? -9.729 5.799 -2.968 1.00 91.44 395 ILE A C 1
ATOM 3152 O O . ILE A 1 395 ? -9.541 6.544 -2.006 1.00 91.44 395 ILE A O 1
ATOM 3156 N N . TYR A 1 396 ? -10.855 5.868 -3.684 1.00 92.19 396 TYR A N 1
ATOM 3157 C CA . TYR A 1 396 ? -11.845 6.932 -3.487 1.00 92.19 396 TYR A CA 1
ATOM 3158 C C . TYR A 1 396 ? -12.593 6.790 -2.155 1.00 92.19 396 TYR A C 1
ATOM 3160 O O . TYR A 1 396 ? -12.601 7.726 -1.355 1.00 92.19 396 TYR A O 1
ATOM 3168 N N . LYS A 1 397 ? -13.251 5.646 -1.918 1.00 91.00 397 LYS A N 1
ATOM 3169 C CA . LYS A 1 397 ? -14.106 5.439 -0.734 1.00 91.00 397 LYS A CA 1
ATOM 3170 C C . LYS A 1 397 ? -13.356 5.570 0.598 1.00 91.00 397 LYS A C 1
ATOM 3172 O O . LYS A 1 397 ? -13.903 6.223 1.485 1.00 91.00 397 LYS A O 1
ATOM 3177 N N . PRO A 1 398 ? -12.130 5.038 0.766 1.00 90.50 398 PRO A N 1
ATOM 3178 C CA . PRO A 1 398 ? -11.446 5.115 2.056 1.00 90.50 398 PRO A CA 1
ATOM 3179 C C . PRO A 1 398 ? -11.020 6.536 2.449 1.00 90.50 398 PRO A C 1
ATOM 3181 O O . PRO A 1 398 ? -10.789 6.805 3.620 1.00 90.50 398 PRO A O 1
ATOM 3184 N N . GLN A 1 399 ? -10.949 7.465 1.491 1.00 87.94 399 GLN A N 1
ATOM 3185 C CA . GLN A 1 399 ? -10.431 8.824 1.700 1.00 87.94 399 GLN A CA 1
ATOM 3186 C C . GLN A 1 399 ? -11.516 9.894 1.849 1.00 87.94 399 GLN A C 1
ATOM 3188 O O . GLN A 1 399 ? -11.221 11.083 1.999 1.00 87.94 399 GLN A O 1
ATOM 3193 N N . THR A 1 400 ? -12.794 9.519 1.755 1.00 85.56 400 THR A N 1
ATOM 3194 C CA . THR A 1 400 ? -13.884 10.471 1.945 1.00 85.56 400 THR A CA 1
ATOM 3195 C C . THR A 1 400 ? -15.180 9.795 2.364 1.00 85.56 400 THR A C 1
ATOM 3197 O O . THR A 1 400 ? -15.576 8.762 1.842 1.00 85.56 400 THR A O 1
ATOM 3200 N N . SER A 1 401 ? -15.928 10.471 3.233 1.00 83.38 401 SER A N 1
ATOM 3201 C CA . SER A 1 401 ? -17.314 10.108 3.565 1.00 83.38 401 SER A CA 1
ATOM 3202 C C . SER A 1 401 ? -18.313 10.298 2.404 1.00 83.38 401 SER A C 1
ATOM 3204 O O . SER A 1 401 ? -19.493 9.955 2.514 1.00 83.38 401 SER A O 1
ATOM 3206 N N . ARG A 1 402 ? -17.879 10.883 1.278 1.00 85.81 402 ARG A N 1
ATOM 3207 C CA . ARG A 1 402 ? -18.738 11.199 0.129 1.00 85.81 402 ARG A CA 1
ATOM 3208 C C . ARG A 1 402 ? -18.999 9.972 -0.746 1.00 85.81 402 ARG A C 1
ATOM 3210 O O . ARG A 1 402 ? -18.128 9.144 -0.980 1.00 85.81 402 ARG A O 1
ATOM 3217 N N . LYS A 1 403 ? -20.183 9.931 -1.367 1.00 87.56 403 LYS A N 1
ATOM 3218 C CA . LYS A 1 403 ? -20.561 8.866 -2.309 1.00 87.56 403 LYS A CA 1
ATOM 3219 C C . LYS A 1 403 ? -19.622 8.810 -3.529 1.00 87.56 403 LYS A C 1
ATOM 3221 O O . LYS A 1 403 ? -19.469 9.809 -4.246 1.00 87.56 403 LYS A O 1
ATOM 3226 N N . ALA A 1 404 ? -19.077 7.621 -3.786 1.00 89.94 404 ALA A N 1
ATOM 3227 C CA . ALA A 1 404 ? -18.287 7.309 -4.974 1.00 89.94 404 ALA A CA 1
ATOM 3228 C C . ALA A 1 404 ? -19.105 7.462 -6.278 1.00 89.94 404 ALA A C 1
ATOM 3230 O O . ALA A 1 404 ? -20.329 7.265 -6.267 1.00 89.94 404 ALA A O 1
ATOM 3231 N N . PRO A 1 405 ? -18.465 7.843 -7.398 1.00 91.31 405 PRO A N 1
ATOM 3232 C CA . PRO A 1 405 ? -19.116 7.849 -8.705 1.00 91.31 405 PRO A CA 1
ATOM 3233 C C . PRO A 1 405 ? -19.492 6.426 -9.147 1.00 91.31 405 PRO A C 1
ATOM 3235 O O . PRO A 1 405 ? -18.814 5.460 -8.813 1.00 91.31 405 PRO A O 1
ATOM 3238 N N . GLY A 1 406 ? -20.585 6.291 -9.903 1.00 93.31 406 GLY A N 1
ATOM 3239 C CA . GLY A 1 406 ? -20.909 5.032 -10.577 1.00 93.31 406 GLY A CA 1
ATOM 3240 C C . GLY A 1 406 ? -20.090 4.862 -11.859 1.00 93.31 406 GLY A C 1
ATOM 3241 O O . GLY A 1 406 ? -19.541 5.833 -12.374 1.00 93.31 406 GLY A O 1
ATOM 3242 N N . MET A 1 407 ? -20.082 3.653 -12.431 1.00 93.44 407 MET A N 1
ATOM 3243 C CA . MET A 1 407 ? -19.318 3.298 -13.643 1.00 93.44 407 MET A CA 1
ATOM 3244 C C . MET A 1 407 ? -19.472 4.310 -14.796 1.00 93.44 407 MET A C 1
ATOM 3246 O O . MET A 1 407 ? -18.510 4.644 -15.486 1.00 93.44 407 MET A O 1
ATOM 3250 N N . ARG A 1 408 ? -20.682 4.851 -14.997 1.00 91.62 408 ARG A N 1
ATOM 3251 C CA . ARG A 1 408 ? -20.960 5.843 -16.047 1.00 91.62 408 ARG A CA 1
ATOM 3252 C C . ARG A 1 408 ? -20.324 7.205 -15.757 1.00 91.62 408 ARG A C 1
ATOM 3254 O O . ARG A 1 408 ? -19.770 7.820 -16.666 1.00 91.62 408 ARG A O 1
ATOM 3261 N N . GLU A 1 409 ? -20.460 7.722 -14.537 1.00 93.50 409 GLU A N 1
ATOM 3262 C CA . GLU A 1 409 ? -19.839 8.983 -14.119 1.00 93.50 409 GLU A CA 1
ATOM 3263 C C . GLU A 1 409 ? -18.315 8.873 -14.083 1.00 93.50 409 GLU A C 1
ATOM 3265 O O . GLU A 1 409 ? -17.645 9.775 -14.578 1.00 93.50 409 GLU A O 1
ATOM 3270 N N . SER A 1 410 ? -17.801 7.758 -13.565 1.00 95.00 410 SER A N 1
ATOM 3271 C CA . SER A 1 410 ? -16.384 7.408 -13.565 1.00 95.00 410 SER A CA 1
ATOM 3272 C C . SER A 1 410 ? -15.812 7.387 -14.978 1.00 95.00 410 SER A C 1
ATOM 3274 O O . SER A 1 410 ? -14.856 8.099 -15.246 1.00 95.00 410 SER A O 1
ATOM 3276 N N . GLY A 1 411 ? -16.450 6.680 -15.919 1.00 94.56 411 GLY A N 1
ATOM 3277 C CA . GLY A 1 411 ? -15.999 6.649 -17.314 1.00 94.56 411 GLY A CA 1
ATOM 3278 C C . GLY A 1 411 ? -15.973 8.038 -17.962 1.00 94.56 411 GLY A C 1
ATOM 3279 O O . GLY A 1 411 ? -15.027 8.387 -18.653 1.00 94.56 411 GLY A O 1
ATOM 3280 N N . ARG A 1 412 ? -16.970 8.891 -17.687 1.00 94.00 412 ARG A N 1
ATOM 3281 C CA . ARG A 1 412 ? -16.974 10.285 -18.177 1.00 94.00 412 ARG A CA 1
ATOM 3282 C C . ARG A 1 412 ? -15.835 11.137 -17.610 1.00 94.00 412 ARG A C 1
ATOM 3284 O O . ARG A 1 412 ? -15.427 12.089 -18.271 1.00 94.00 412 ARG A O 1
ATOM 3291 N N . ALA A 1 413 ? -15.398 10.866 -16.383 1.00 94.62 413 ALA A N 1
ATOM 3292 C CA . ALA A 1 413 ? -14.257 11.542 -15.778 1.00 94.62 413 ALA A CA 1
ATOM 3293 C C . ALA A 1 413 ? -12.940 10.992 -16.349 1.00 94.62 413 ALA A C 1
ATOM 3295 O O . ALA A 1 413 ? -12.122 11.772 -16.820 1.00 94.62 413 ALA A O 1
ATOM 3296 N N . LEU A 1 414 ? -12.800 9.665 -16.407 1.00 96.06 414 LEU A N 1
ATOM 3297 C CA . LEU A 1 414 ? -11.647 8.946 -16.953 1.00 96.06 414 LEU A CA 1
ATOM 3298 C C . LEU A 1 414 ? -11.284 9.392 -18.377 1.00 96.06 414 LEU A C 1
ATOM 3300 O O . LEU A 1 414 ? -10.138 9.742 -18.639 1.00 96.06 414 LEU A O 1
ATOM 3304 N N . TRP A 1 415 ? -12.263 9.456 -19.285 1.00 95.19 415 TRP A N 1
ATOM 3305 C CA . TRP A 1 415 ? -12.025 9.784 -20.700 1.00 95.19 415 TRP A CA 1
ATOM 3306 C C . TRP A 1 415 ? -11.616 11.236 -20.974 1.00 95.19 415 TRP A C 1
ATOM 3308 O O . TRP A 1 415 ? -11.440 11.608 -22.130 1.00 95.19 415 TRP A O 1
ATOM 3318 N N . GLN A 1 416 ? -11.478 12.070 -19.941 1.00 94.56 416 GLN A N 1
ATOM 3319 C CA . GLN A 1 416 ? -10.852 13.390 -20.067 1.00 94.56 416 GLN A CA 1
ATOM 3320 C C . GLN A 1 416 ? -9.325 13.330 -19.936 1.00 94.56 416 GLN A C 1
ATOM 3322 O O . GLN A 1 416 ? -8.661 14.275 -20.348 1.00 94.56 416 GLN A O 1
ATOM 3327 N N . PHE A 1 417 ? -8.787 12.241 -19.379 1.00 95.56 417 PHE A N 1
ATOM 3328 C CA . PHE A 1 417 ? -7.373 12.112 -19.009 1.00 95.56 417 PHE A CA 1
ATOM 3329 C C . PHE A 1 417 ? -6.695 10.874 -19.599 1.00 95.56 417 PHE A C 1
ATOM 3331 O O . PHE A 1 417 ? -5.479 10.748 -19.509 1.00 95.56 417 PHE A O 1
ATOM 3338 N N . ALA A 1 418 ? -7.461 9.965 -20.207 1.00 94.62 418 ALA A N 1
ATOM 3339 C CA . ALA A 1 418 ? -6.935 8.754 -20.817 1.00 94.62 418 ALA A CA 1
ATOM 3340 C C . ALA A 1 418 ? -7.571 8.490 -22.191 1.00 94.62 418 ALA A C 1
ATOM 3342 O O . ALA A 1 418 ? -8.754 8.778 -22.404 1.00 94.62 418 ALA A O 1
ATOM 3343 N N . GLU A 1 419 ? -6.784 7.943 -23.122 1.00 92.88 419 GLU A N 1
ATOM 3344 C CA . GLU A 1 419 ? -7.244 7.614 -24.473 1.00 92.88 419 GLU A CA 1
ATOM 3345 C C . GLU A 1 419 ? -8.149 6.376 -24.440 1.00 92.88 419 GLU A C 1
ATOM 3347 O O . GLU A 1 419 ? -7.830 5.362 -23.818 1.00 92.88 419 GLU A O 1
ATOM 3352 N N . ARG A 1 420 ? -9.302 6.471 -25.109 1.00 91.56 420 ARG A N 1
ATOM 3353 C CA . ARG A 1 420 ? -10.319 5.417 -25.149 1.00 91.56 420 ARG A CA 1
ATOM 3354 C C . ARG A 1 420 ? -10.205 4.611 -26.439 1.00 91.56 420 ARG A C 1
ATOM 3356 O O . ARG A 1 420 ? -10.329 5.187 -27.518 1.00 91.56 420 ARG A O 1
ATOM 3363 N N . LYS A 1 421 ? -10.141 3.284 -26.324 1.00 88.06 421 LYS A N 1
ATOM 3364 C CA . LYS A 1 421 ? -10.402 2.341 -27.424 1.00 88.06 421 LYS A CA 1
ATOM 3365 C C . LYS A 1 421 ? -11.717 1.604 -27.168 1.00 88.06 421 LYS A C 1
ATOM 3367 O O . LYS A 1 421 ? -11.999 1.189 -26.046 1.00 88.06 421 LYS A O 1
ATOM 3372 N N . SER A 1 422 ? -12.546 1.478 -28.201 1.00 83.50 422 SER A N 1
ATOM 3373 C CA . SER A 1 422 ? -13.784 0.693 -28.163 1.00 83.50 422 SER A CA 1
ATOM 3374 C C . SER A 1 422 ? -13.559 -0.572 -28.979 1.00 83.50 422 SER A C 1
ATOM 3376 O O . SER A 1 422 ? -13.230 -0.453 -30.155 1.00 83.50 422 SER A O 1
ATOM 3378 N N . ARG A 1 423 ? -13.738 -1.763 -28.395 1.00 71.88 423 ARG A N 1
ATOM 3379 C CA . ARG A 1 423 ? -13.800 -3.002 -29.189 1.00 71.88 423 ARG A CA 1
ATOM 3380 C C . ARG A 1 423 ? -15.197 -3.144 -29.806 1.00 71.88 423 ARG A C 1
ATOM 3382 O O . ARG A 1 423 ? -16.197 -2.808 -29.159 1.00 71.88 423 ARG A O 1
ATOM 3389 N N . ASP A 1 424 ? -15.268 -3.599 -31.057 1.00 55.38 424 ASP A N 1
ATOM 3390 C CA . ASP A 1 424 ? -16.542 -3.875 -31.729 1.00 55.38 424 ASP A CA 1
ATOM 3391 C C . ASP A 1 424 ? -17.354 -4.931 -30.955 1.00 55.38 424 ASP A C 1
ATOM 3393 O O . ASP A 1 424 ? -16.806 -5.764 -30.236 1.00 55.38 424 ASP A O 1
ATOM 3397 N N . ASN A 1 425 ? -18.684 -4.875 -31.078 1.00 50.59 425 ASN A N 1
ATOM 3398 C CA . ASN A 1 425 ? -19.674 -5.632 -30.288 1.00 50.59 425 ASN A CA 1
ATOM 3399 C C . ASN A 1 425 ? -19.914 -5.164 -28.837 1.00 50.59 425 ASN A C 1
ATOM 3401 O O . ASN A 1 425 ? -20.417 -5.932 -28.018 1.00 50.59 425 ASN A O 1
ATOM 3405 N N . ASN A 1 426 ? -19.692 -3.878 -28.533 1.00 48.25 426 ASN A N 1
ATOM 3406 C CA . ASN A 1 426 ? -20.241 -3.192 -27.344 1.00 48.25 426 ASN A CA 1
ATOM 3407 C C . ASN A 1 426 ? -19.835 -3.746 -25.960 1.00 48.25 426 ASN A C 1
ATOM 3409 O O . ASN A 1 426 ? -20.414 -3.313 -24.961 1.00 48.25 426 ASN A O 1
ATOM 3413 N N . ALA A 1 427 ? -18.883 -4.672 -25.851 1.00 57.28 427 ALA A N 1
ATOM 3414 C CA . ALA A 1 427 ? -18.662 -5.346 -24.574 1.00 57.28 427 ALA A CA 1
ATOM 3415 C C . ALA A 1 427 ? -17.780 -4.538 -23.604 1.00 57.28 427 ALA A C 1
ATOM 3417 O O . ALA A 1 427 ? -18.136 -4.416 -22.432 1.00 57.28 427 ALA A O 1
ATOM 3418 N N . LEU A 1 428 ? -16.660 -3.960 -24.060 1.00 77.31 428 LEU A N 1
ATOM 3419 C CA . LEU A 1 428 ? -15.635 -3.403 -23.166 1.00 77.31 428 LEU A CA 1
ATOM 3420 C C . LEU A 1 428 ? -14.957 -2.156 -23.765 1.00 77.31 428 LEU A C 1
ATOM 3422 O O . LEU A 1 428 ? -14.483 -2.167 -24.901 1.00 77.31 428 LEU A O 1
ATOM 3426 N N . ASP A 1 429 ? -14.931 -1.068 -22.985 1.00 89.69 429 ASP A N 1
ATOM 3427 C CA . ASP A 1 429 ? -14.089 0.104 -23.260 1.00 89.69 429 ASP A CA 1
ATOM 3428 C C . ASP A 1 429 ? -12.715 -0.116 -22.624 1.00 89.69 429 ASP A C 1
ATOM 3430 O O . ASP A 1 429 ? -12.646 -0.598 -21.490 1.00 89.69 429 ASP A O 1
ATOM 3434 N N . LEU A 1 430 ? -11.655 0.322 -23.300 1.00 91.31 430 LEU A N 1
ATOM 3435 C CA . LEU A 1 430 ? -10.270 0.136 -22.871 1.00 91.31 430 LEU A CA 1
ATOM 3436 C C . LEU A 1 430 ? -9.552 1.480 -22.746 1.00 91.31 430 LEU A C 1
ATOM 3438 O O . LEU A 1 430 ? -9.818 2.412 -23.514 1.00 91.31 430 LEU A O 1
ATOM 3442 N N . ILE A 1 431 ? -8.642 1.557 -21.780 1.00 93.62 431 ILE A N 1
ATOM 3443 C CA . ILE A 1 431 ? -7.654 2.622 -21.647 1.00 93.62 431 ILE A CA 1
ATOM 3444 C C . ILE A 1 431 ? -6.438 2.218 -22.477 1.00 93.62 431 ILE A C 1
ATOM 3446 O O . ILE A 1 431 ? -5.815 1.207 -22.172 1.00 93.62 431 ILE A O 1
ATOM 3450 N N . LYS A 1 432 ? -6.110 2.986 -23.514 1.00 91.94 432 LYS A N 1
ATOM 3451 C CA . LYS A 1 432 ? -5.028 2.668 -24.454 1.00 91.94 432 LYS A CA 1
ATOM 3452 C C . LYS A 1 432 ? -3.671 3.196 -23.979 1.00 91.94 432 LYS A C 1
ATOM 3454 O O . LYS A 1 432 ? -3.604 4.276 -23.393 1.00 91.94 432 LYS A O 1
ATOM 3459 N N . ASN A 1 433 ? -2.614 2.455 -24.311 1.00 90.06 433 ASN A N 1
ATOM 3460 C CA . ASN A 1 433 ? -1.202 2.747 -24.062 1.00 90.06 433 ASN A CA 1
ATOM 3461 C C . ASN A 1 433 ? -0.909 3.086 -22.599 1.00 90.06 433 ASN A C 1
ATOM 3463 O O . ASN A 1 433 ? -0.151 4.011 -22.297 1.00 90.06 433 ASN A O 1
ATOM 3467 N N . ARG A 1 434 ? -1.559 2.371 -21.679 1.00 91.06 434 ARG A N 1
ATOM 3468 C CA . ARG A 1 434 ? -1.302 2.497 -20.248 1.00 91.06 434 ARG A CA 1
ATOM 3469 C C . ARG A 1 434 ? -1.301 1.141 -19.568 1.00 91.06 434 ARG A C 1
ATOM 3471 O O . ARG A 1 434 ? -2.155 0.306 -19.846 1.00 91.06 434 ARG A O 1
ATOM 3478 N N . THR A 1 435 ? -0.414 1.008 -18.592 1.00 91.75 435 THR A N 1
ATOM 3479 C CA . THR A 1 435 ? -0.398 -0.083 -17.613 1.00 91.75 435 THR A CA 1
ATOM 3480 C C . THR A 1 435 ? -0.355 0.493 -16.193 1.00 91.75 435 THR A C 1
ATOM 3482 O O . THR A 1 435 ? -0.238 1.710 -16.001 1.00 91.75 435 THR A O 1
ATOM 3485 N N . TRP A 1 436 ? -0.509 -0.359 -15.183 1.00 92.62 436 TRP A N 1
ATOM 3486 C CA . TRP A 1 436 ? -0.399 0.030 -13.778 1.00 92.62 436 TRP A CA 1
ATOM 3487 C C . TRP A 1 436 ? 1.016 0.500 -13.461 1.00 92.62 436 TRP A C 1
ATOM 3489 O O . TRP A 1 436 ? 1.976 -0.029 -13.992 1.00 92.62 436 TRP A O 1
ATOM 3499 N N . ARG A 1 437 ? 1.194 1.502 -12.604 1.00 91.69 437 ARG A N 1
ATOM 3500 C CA . ARG A 1 437 ? 2.538 2.009 -12.281 1.00 91.69 437 ARG A CA 1
ATOM 3501 C C . ARG A 1 437 ? 3.363 1.019 -11.451 1.00 91.69 437 ARG A C 1
ATOM 3503 O O . ARG A 1 437 ? 4.584 1.017 -11.540 1.00 91.69 437 ARG A O 1
ATOM 3510 N N . TRP A 1 438 ? 2.689 0.179 -10.680 1.00 90.62 438 TRP A N 1
ATOM 3511 C CA . TRP A 1 438 ? 3.249 -0.951 -9.947 1.00 90.62 438 TRP A CA 1
ATOM 3512 C C . TRP A 1 438 ? 2.247 -2.112 -10.002 1.00 90.62 438 TRP A C 1
ATOM 3514 O O . TRP A 1 438 ? 1.048 -1.861 -10.201 1.00 90.62 438 TRP A O 1
ATOM 3524 N N . PRO A 1 439 ? 2.698 -3.369 -9.858 1.00 83.00 439 PRO A N 1
ATOM 3525 C CA . PRO A 1 439 ? 1.785 -4.500 -9.811 1.00 83.00 439 PRO A CA 1
ATOM 3526 C C . PRO A 1 439 ? 0.930 -4.401 -8.543 1.00 83.00 439 PRO A C 1
ATOM 3528 O O . PRO A 1 439 ? 1.370 -3.871 -7.529 1.00 83.00 439 PRO A O 1
ATOM 3531 N N . HIS A 1 440 ? -0.322 -4.853 -8.595 1.00 78.50 440 HIS A N 1
ATOM 3532 C CA . HIS A 1 440 ? -1.254 -4.699 -7.466 1.00 78.50 440 HIS A CA 1
ATOM 3533 C C . HIS A 1 440 ? -2.034 -5.961 -7.108 1.00 78.50 440 HIS A C 1
ATOM 3535 O O . HIS A 1 440 ? -2.984 -5.875 -6.337 1.00 78.50 440 HIS A O 1
ATOM 3541 N N . ASP A 1 441 ? -1.596 -7.094 -7.658 1.00 78.56 441 ASP A N 1
ATOM 3542 C CA . ASP A 1 441 ? -2.043 -8.449 -7.323 1.00 78.56 441 ASP A CA 1
ATOM 3543 C C . ASP A 1 441 ? -0.840 -9.433 -7.356 1.00 78.56 441 ASP A C 1
ATOM 3545 O O . ASP A 1 441 ? -1.005 -10.635 -7.546 1.00 78.56 441 ASP A O 1
ATOM 3549 N N . VAL A 1 442 ? 0.388 -8.917 -7.200 1.00 78.44 442 VAL A N 1
ATOM 3550 C CA . VAL A 1 442 ? 1.628 -9.711 -7.119 1.00 78.44 442 VAL A CA 1
ATOM 3551 C C . VAL A 1 442 ? 2.119 -9.684 -5.681 1.00 78.44 442 VAL A C 1
ATOM 3553 O O . VAL A 1 442 ? 2.161 -8.623 -5.060 1.00 78.44 442 VAL A O 1
ATOM 3556 N N . THR A 1 443 ? 2.494 -10.848 -5.156 1.00 80.62 443 THR A N 1
ATOM 3557 C CA . THR A 1 443 ? 3.105 -10.975 -3.831 1.00 80.62 443 THR A CA 1
ATOM 3558 C C . THR A 1 443 ? 4.555 -11.402 -4.011 1.00 80.62 443 THR A C 1
ATOM 3560 O O . THR A 1 443 ? 4.799 -12.526 -4.438 1.00 80.62 443 THR A O 1
ATOM 3563 N N . SER A 1 444 ? 5.500 -10.505 -3.710 1.00 80.62 444 SER A N 1
ATOM 3564 C CA . SER A 1 444 ? 6.929 -10.836 -3.751 1.00 80.62 444 SER A CA 1
ATOM 3565 C C . SER A 1 444 ? 7.253 -11.918 -2.707 1.00 80.62 444 SER A C 1
ATOM 3567 O O . SER A 1 444 ? 6.771 -11.811 -1.571 1.00 80.62 444 SER A O 1
ATOM 3569 N N . PRO A 1 445 ? 8.082 -12.924 -3.045 1.00 83.00 445 PRO A N 1
ATOM 3570 C CA . PRO A 1 445 ? 8.543 -13.935 -2.093 1.00 83.00 445 PRO A CA 1
ATOM 3571 C C . PRO A 1 445 ? 9.336 -13.370 -0.906 1.00 83.00 445 PRO A C 1
ATOM 3573 O O . PRO A 1 445 ? 9.456 -14.045 0.111 1.00 83.00 445 PRO A O 1
ATOM 3576 N N . ASP A 1 446 ? 9.870 -12.151 -1.022 1.00 83.50 446 ASP A N 1
ATOM 3577 C CA . ASP A 1 446 ? 10.716 -11.524 0.002 1.00 83.50 446 ASP A CA 1
ATOM 3578 C C . ASP A 1 446 ? 9.916 -10.873 1.141 1.00 83.50 446 ASP A C 1
ATOM 3580 O O . ASP A 1 446 ? 10.483 -10.387 2.122 1.00 83.50 446 ASP A O 1
ATOM 3584 N N . MET A 1 447 ? 8.586 -10.839 1.029 1.00 84.62 447 MET A N 1
ATOM 3585 C CA . MET A 1 447 ? 7.725 -10.309 2.080 1.00 84.62 447 MET A CA 1
ATOM 3586 C C . MET A 1 447 ? 7.724 -11.245 3.295 1.00 84.62 447 MET A C 1
ATOM 3588 O O . MET A 1 447 ? 7.432 -12.430 3.179 1.00 84.62 447 MET A O 1
ATOM 3592 N N . SER A 1 448 ? 7.962 -10.701 4.493 1.00 80.50 448 SER A N 1
ATOM 3593 C CA . SER A 1 448 ? 8.181 -11.488 5.723 1.00 80.50 448 SER A CA 1
ATOM 3594 C C . SER A 1 448 ? 7.011 -12.371 6.176 1.00 80.50 448 SER A C 1
ATOM 3596 O O . SER A 1 448 ? 7.189 -13.232 7.032 1.00 80.50 448 SER A O 1
ATOM 3598 N N . PHE A 1 449 ? 5.812 -12.139 5.642 1.00 80.88 449 PHE A N 1
ATOM 3599 C CA . PHE A 1 449 ? 4.606 -12.920 5.919 1.00 80.88 449 PHE A CA 1
ATOM 3600 C C . PHE A 1 449 ? 4.309 -13.986 4.858 1.00 80.88 449 PHE A C 1
ATOM 3602 O O . PHE A 1 449 ? 3.292 -14.668 4.963 1.00 80.88 449 PHE A O 1
ATOM 3609 N N . VAL A 1 450 ? 5.143 -14.091 3.821 1.00 77.75 450 VAL A N 1
ATOM 3610 C CA . VAL A 1 450 ? 5.019 -15.095 2.766 1.00 77.75 450 VAL A CA 1
ATOM 3611 C C . VAL A 1 450 ? 5.776 -16.341 3.193 1.00 77.75 450 VAL A C 1
ATOM 3613 O O . VAL A 1 450 ? 6.976 -16.309 3.447 1.00 77.75 450 VAL A O 1
ATOM 3616 N N . GLY A 1 451 ? 5.055 -17.454 3.272 1.00 75.25 451 GLY A N 1
ATOM 3617 C CA . GLY A 1 451 ? 5.552 -18.700 3.840 1.00 75.25 451 GLY A CA 1
ATOM 3618 C C . GLY A 1 451 ? 4.607 -19.206 4.922 1.00 75.25 451 GLY A C 1
ATOM 3619 O O . GLY A 1 451 ? 3.525 -18.664 5.110 1.00 75.25 451 GLY A O 1
ATOM 3620 N N . HIS A 1 452 ? 5.009 -20.272 5.603 1.00 72.75 452 HIS A N 1
ATOM 3621 C CA . HIS A 1 452 ? 4.221 -20.846 6.689 1.00 72.75 452 HIS A CA 1
ATOM 3622 C C . HIS A 1 452 ? 4.503 -20.096 7.993 1.00 72.75 452 HIS A C 1
ATOM 3624 O O . HIS A 1 452 ? 5.658 -20.070 8.425 1.00 72.75 452 HIS A O 1
ATOM 3630 N N . SER A 1 453 ? 3.465 -19.544 8.626 1.00 78.62 453 SER A N 1
ATOM 3631 C CA . SER A 1 453 ? 3.512 -19.039 9.996 1.00 78.62 453 SER A CA 1
ATOM 3632 C C . SER A 1 453 ? 2.847 -20.029 10.942 1.00 78.62 453 SER A C 1
ATOM 3634 O O . SER A 1 453 ? 1.668 -20.372 10.825 1.00 78.62 453 SER A O 1
ATOM 3636 N N . THR A 1 454 ? 3.604 -20.470 11.947 1.00 77.88 454 THR A N 1
ATOM 3637 C CA . THR A 1 454 ? 3.058 -21.369 12.975 1.00 77.88 454 THR A CA 1
ATOM 3638 C C . THR A 1 454 ? 2.017 -20.635 13.819 1.00 77.88 454 THR A C 1
ATOM 3640 O O . THR A 1 454 ? 0.954 -21.184 14.107 1.00 77.88 454 THR A O 1
ATOM 3643 N N . VAL A 1 455 ? 2.283 -19.372 14.162 1.00 80.00 455 VAL A N 1
ATOM 3644 C CA . VAL A 1 455 ? 1.393 -18.563 15.005 1.00 80.00 455 VAL A CA 1
ATOM 3645 C C . VAL A 1 455 ? 0.072 -18.259 14.295 1.00 80.00 455 VAL A C 1
ATOM 3647 O O . VAL A 1 455 ? -0.994 -18.375 14.901 1.00 80.00 455 VAL A O 1
ATOM 3650 N N . LEU A 1 456 ? 0.110 -17.899 13.009 1.00 81.06 456 LEU A N 1
ATOM 3651 C CA . LEU A 1 456 ? -1.103 -17.596 12.241 1.00 81.06 456 LEU A CA 1
ATOM 3652 C C . LEU A 1 456 ? -1.877 -18.868 11.863 1.00 81.06 456 LEU A C 1
ATOM 3654 O O . LEU A 1 456 ? -3.111 -18.860 11.876 1.00 81.06 456 LEU A O 1
ATOM 3658 N N . SER A 1 457 ? -1.183 -19.989 11.653 1.00 79.81 457 SER A N 1
ATOM 3659 C CA . SER A 1 457 ? -1.816 -21.307 11.513 1.00 79.81 457 SER A CA 1
ATOM 3660 C C . SER A 1 457 ? -2.613 -21.721 12.751 1.00 79.81 457 SER A C 1
ATOM 3662 O O . SER A 1 457 ? -3.711 -22.260 12.628 1.00 79.81 457 SER A O 1
ATOM 3664 N N . GLU A 1 458 ? -2.121 -21.436 13.961 1.00 81.62 458 GLU A N 1
ATOM 3665 C CA . GLU A 1 458 ? -2.858 -21.708 15.207 1.00 81.62 458 GLU A CA 1
ATOM 3666 C C . GLU A 1 458 ? -4.137 -20.868 15.356 1.00 81.62 458 GLU A C 1
ATOM 3668 O O . GLU A 1 458 ? -5.047 -21.235 16.109 1.00 81.62 458 GLU A O 1
ATOM 3673 N N . LEU A 1 459 ? -4.233 -19.753 14.627 1.00 78.38 459 LEU A N 1
ATOM 3674 C CA . LEU A 1 459 ? -5.454 -18.957 14.513 1.00 78.38 459 LEU A CA 1
ATOM 3675 C C . LEU A 1 459 ? -6.420 -19.495 13.444 1.00 78.38 459 LEU A C 1
ATOM 3677 O O . LEU A 1 459 ? -7.549 -19.020 13.377 1.00 78.38 459 LEU A O 1
ATOM 3681 N N . GLY A 1 460 ? -6.018 -20.503 12.662 1.00 77.25 460 GLY A N 1
ATOM 3682 C CA . GLY A 1 460 ? -6.808 -21.056 11.560 1.00 77.25 460 GLY A CA 1
ATOM 3683 C C . GLY A 1 460 ? -6.828 -20.171 10.314 1.00 77.25 460 GLY A C 1
ATOM 3684 O O . GLY A 1 460 ? -7.779 -20.248 9.545 1.00 77.25 460 GLY A O 1
ATOM 3685 N N . LEU A 1 461 ? -5.816 -19.311 10.142 1.00 70.44 461 LEU A N 1
ATOM 3686 C CA . LEU A 1 461 ? -5.725 -18.366 9.020 1.00 70.44 461 LEU A CA 1
ATOM 3687 C C . LEU A 1 461 ? -4.982 -18.933 7.798 1.00 70.44 461 LEU A C 1
ATOM 3689 O O . LEU A 1 461 ? -5.050 -18.351 6.719 1.00 70.44 461 LEU A O 1
ATOM 3693 N N . GLU A 1 462 ? -4.287 -20.060 7.962 1.00 61.47 462 GLU A N 1
ATOM 3694 C CA . GLU A 1 462 ? -3.636 -20.813 6.887 1.00 61.47 462 GLU A CA 1
ATOM 3695 C C . GLU A 1 462 ? -4.427 -22.115 6.661 1.00 61.47 462 GLU A C 1
ATOM 3697 O O . GLU A 1 462 ? -4.298 -23.059 7.444 1.00 61.47 462 GLU A O 1
ATOM 3702 N N . GLU A 1 463 ? -5.292 -22.147 5.637 1.00 48.94 463 GLU A N 1
ATOM 3703 C CA . GLU A 1 463 ? -5.952 -23.373 5.136 1.00 48.94 463 GLU A CA 1
ATOM 3704 C C . GLU A 1 463 ? -5.219 -23.976 3.933 1.00 48.94 463 GLU A C 1
ATOM 3706 O O . GLU A 1 463 ? -4.936 -23.230 2.965 1.00 48.94 463 GLU A O 1
#

Radius of gyration: 29.12 Å; chains: 1; bounding box: 89×56×95 Å

Sequence (463 aa):
MLAGRKDCHDLYAGYHDTDKELENLYQYANYYTKIPVDKRTVRAFVALVSDSIKYSPWENVGYIDPPKLITNPVVVPTTAGETADPEAASPENVTQYDDEQSVRLMTQGSAEHQLNEDWVKNHFADAGWTVKQLDTEATESVPDIWIQKDEIEYFVEVEHKGTDQPANVLTNAARAAHYDMDVIFVVKKKPIAQSIAKILREPVTDTDVHNGAQLYTMSDELTLTDGSKPVLPPDVESSQWYLRYQEPPEAEAEDEDGDIEARSPSQIEPELRLETPDGEVLAAGSVDESVATWEFEELLCESDPSAADRTNVHGPFVPTQLAYLARSSLRYRNGDQLERLDPNEYPANWNQSDAAGKRERYKNAYETFVDRYTVAVDYTEIEKPDFITPMNERIYKPQTSRKAPGMRESGRALWQFAERKSRDNNALDLIKNRTWRWPHDVTSPDMSFVGHSTVLSELGLEE

pLDDT: mean 73.32, std 22.56, range [21.73, 96.5]